Protein AF-0000000068189408 (afdb_homodimer)

Organism: Phaeodactylum tricornutum (strain CCAP 1055/1) (NCBI:txid556484)

Radius of gyration: 22.55 Å; Cα contacts (8 Å, |Δi|>4): 1083; chains: 2; bounding box: 53×60×59 Å

Structure (mmCIF, N/CA/C/O backbone):
data_AF-0000000068189408-model_v1
#
loop_
_entity.id
_entity.type
_entity.pdbx_description
1 polymer 'DUF218 domain-containing protein'
#
loop_
_atom_site.group_PDB
_atom_site.id
_atom_site.type_symbol
_atom_site.label_atom_id
_atom_site.label_alt_id
_atom_site.label_comp_id
_atom_site.label_asym_id
_atom_site.label_entity_id
_atom_site.label_seq_id
_atom_site.pdbx_PDB_ins_code
_atom_site.Cartn_x
_atom_site.Cartn_y
_atom_site.Cartn_z
_atom_site.occupancy
_atom_site.B_iso_or_equiv
_atom_site.auth_seq_id
_atom_site.auth_comp_id
_atom_site.auth_asym_id
_atom_site.auth_atom_id
_atom_site.pdbx_PDB_model_num
ATOM 1 N N . MET A 1 1 ? -8.984 11.195 -26.203 1 20.3 1 MET A N 1
ATOM 2 C CA . MET A 1 1 ? -7.816 11.961 -25.766 1 20.3 1 MET A CA 1
ATOM 3 C C . MET A 1 1 ? -6.812 11.062 -25.047 1 20.3 1 MET A C 1
ATOM 5 O O . MET A 1 1 ? -7.168 10.367 -24.094 1 20.3 1 MET A O 1
ATOM 9 N N . SER A 1 2 ? -5.734 10.672 -25.703 1 23.91 2 SER A N 1
ATOM 10 C CA . SER A 1 2 ? -4.641 9.734 -25.469 1 23.91 2 SER A CA 1
ATOM 11 C C . SER A 1 2 ? -3.918 10.055 -24.172 1 23.91 2 SER A C 1
ATOM 13 O O . SER A 1 2 ? -3.381 11.156 -24 1 23.91 2 SER A O 1
ATOM 15 N N . LEU A 1 3 ? -4.398 9.727 -23.156 1 27.95 3 LEU A N 1
ATOM 16 C CA . LEU A 1 3 ? -3.734 10.008 -21.891 1 27.95 3 LEU A CA 1
ATOM 17 C C . LEU A 1 3 ? -2.244 9.688 -21.969 1 27.95 3 LEU A C 1
ATOM 19 O O . LEU A 1 3 ? -1.854 8.516 -21.984 1 27.95 3 LEU A O 1
ATOM 23 N N . ILE A 1 4 ? -1.562 10.406 -22.781 1 28.72 4 ILE A N 1
ATOM 24 C CA . ILE A 1 4 ? -0.11 10.453 -22.906 1 28.72 4 ILE A CA 1
ATOM 25 C C . ILE A 1 4 ? 0.521 10.625 -21.531 1 28.72 4 ILE A C 1
ATOM 27 O O . ILE A 1 4 ? 0.382 11.672 -20.891 1 28.72 4 ILE A O 1
ATOM 31 N N . ILE A 1 5 ? 0.486 9.656 -20.75 1 35.31 5 ILE A N 1
ATOM 32 C CA . ILE A 1 5 ? 1.108 9.516 -19.438 1 35.31 5 ILE A CA 1
ATOM 33 C C . ILE A 1 5 ? 2.607 9.789 -19.531 1 35.31 5 ILE A C 1
ATOM 35 O O . ILE A 1 5 ? 3.371 8.93 -19.969 1 35.31 5 ILE A O 1
ATOM 39 N N . TRP A 1 6 ? 2.945 10.969 -19.969 1 32.66 6 TRP A N 1
ATOM 40 C CA . TRP A 1 6 ? 4.336 11.328 -20.203 1 32.66 6 TRP A CA 1
ATOM 41 C C . TRP A 1 6 ? 5.117 11.398 -18.906 1 32.66 6 TRP A C 1
ATOM 43 O O . TRP A 1 6 ? 4.867 12.266 -18.062 1 32.66 6 TRP A O 1
ATOM 53 N N . PHE A 1 7 ? 5.301 10.438 -18.188 1 41.72 7 PHE A N 1
ATOM 54 C CA . PHE A 1 7 ? 6.344 10.477 -17.172 1 41.72 7 PHE A CA 1
ATOM 55 C C . PHE A 1 7 ? 7.715 10.68 -17.812 1 41.72 7 PHE A C 1
ATOM 57 O O . PHE A 1 7 ? 8.195 9.82 -18.547 1 41.72 7 PHE A O 1
ATOM 64 N N . SER A 1 8 ? 8.117 11.875 -17.984 1 43.78 8 SER A N 1
ATOM 65 C CA . SER A 1 8 ? 9.445 12.164 -18.516 1 43.78 8 SER A CA 1
ATOM 66 C C . SER A 1 8 ? 10.531 11.82 -17.5 1 43.78 8 SER A C 1
ATOM 68 O O . SER A 1 8 ? 10.281 11.828 -16.281 1 43.78 8 SER A O 1
ATOM 70 N N . GLN A 1 9 ? 11.664 11.07 -17.781 1 48.12 9 GLN A N 1
ATOM 71 C CA . GLN A 1 9 ? 12.922 10.938 -17.047 1 48.12 9 GLN A CA 1
ATOM 72 C C . GLN A 1 9 ? 13.164 12.148 -16.156 1 48.12 9 GLN A C 1
ATOM 74 O O . GLN A 1 9 ? 13.688 12.008 -15.047 1 48.12 9 GLN A O 1
ATOM 79 N N . ASN A 1 10 ? 12.633 13.305 -16.484 1 47.66 10 ASN A N 1
ATOM 80 C CA . ASN A 1 10 ? 12.805 14.555 -15.75 1 47.66 10 ASN A CA 1
ATOM 81 C C . ASN A 1 10 ? 11.93 14.602 -14.5 1 47.66 10 ASN A C 1
ATOM 83 O O . ASN A 1 10 ? 12.312 15.211 -13.5 1 47.66 10 ASN A O 1
ATOM 87 N N . ASP A 1 11 ? 10.891 13.867 -14.5 1 59.62 11 ASP A N 1
ATOM 88 C CA . ASP A 1 11 ? 9.961 13.922 -13.367 1 59.62 11 ASP A CA 1
ATOM 89 C C . ASP A 1 11 ? 10.508 13.148 -12.172 1 59.62 11 ASP A C 1
ATOM 91 O O . ASP A 1 11 ? 10.398 13.602 -11.031 1 59.62 11 ASP A O 1
ATOM 95 N N . GLY A 1 12 ? 11.141 12.07 -12.367 1 62.66 12 GLY A N 1
ATOM 96 C CA . GLY A 1 12 ? 11.828 11.352 -11.297 1 62.66 12 GLY A CA 1
ATOM 97 C C . GLY A 1 12 ? 12.93 12.164 -10.641 1 62.66 12 GLY A C 1
ATOM 98 O O . GLY A 1 12 ? 13.086 12.141 -9.422 1 62.66 12 GLY A O 1
ATOM 99 N N . ASN A 1 13 ? 13.469 12.906 -11.398 1 73.94 13 ASN A N 1
ATOM 100 C CA . ASN A 1 13 ? 14.547 13.75 -10.898 1 73.94 13 ASN A CA 1
ATOM 101 C C . ASN A 1 13 ? 14.016 14.859 -10 1 73.94 13 ASN A C 1
ATOM 103 O O . ASN A 1 13 ? 14.641 15.211 -8.992 1 73.94 13 ASN A O 1
ATOM 107 N N . ARG A 1 14 ? 12.898 15.375 -10.266 1 82.69 14 ARG A N 1
ATOM 108 C CA . ARG A 1 14 ? 12.344 16.453 -9.453 1 82.69 14 ARG A CA 1
ATOM 109 C C . ARG A 1 14 ? 11.961 15.961 -8.07 1 82.69 14 ARG A C 1
ATOM 111 O O . ARG A 1 14 ? 12.219 16.625 -7.066 1 82.69 14 ARG A O 1
ATOM 118 N N . ALA A 1 15 ? 11.336 14.805 -7.957 1 90.5 15 ALA A N 1
ATOM 119 C CA . ALA A 1 15 ? 10.984 14.227 -6.664 1 90.5 15 ALA A CA 1
ATOM 120 C C . ALA A 1 15 ? 12.242 13.945 -5.832 1 90.5 15 ALA A C 1
ATOM 122 O O . ALA A 1 15 ? 12.266 14.219 -4.629 1 90.5 15 ALA A O 1
ATOM 123 N N . ALA A 1 16 ? 13.242 13.57 -6.449 1 93.38 16 ALA A N 1
ATOM 124 C CA . ALA A 1 16 ? 14.469 13.172 -5.77 1 93.38 16 ALA A CA 1
ATOM 125 C C . ALA A 1 16 ? 15.203 14.391 -5.211 1 93.38 16 ALA A C 1
ATOM 127 O O . ALA A 1 16 ? 15.992 14.273 -4.273 1 93.38 16 ALA A O 1
ATOM 128 N N . ASN A 1 17 ? 14.906 15.609 -5.699 1 95 17 ASN A N 1
ATOM 129 C CA . ASN A 1 17 ? 15.617 16.812 -5.281 1 95 17 ASN A CA 1
ATOM 130 C C . ASN A 1 17 ? 14.75 17.703 -4.391 1 95 17 ASN A C 1
ATOM 132 O O . ASN A 1 17 ? 15.133 18.828 -4.059 1 95 17 ASN A O 1
ATOM 136 N N . ALA A 1 18 ? 13.609 17.219 -4.031 1 97.94 18 ALA A N 1
ATOM 137 C CA . ALA A 1 18 ? 12.695 17.984 -3.195 1 97.94 18 ALA A CA 1
ATOM 138 C C . ALA A 1 18 ? 13.32 18.297 -1.841 1 97.94 18 ALA A C 1
ATOM 140 O O . ALA A 1 18 ? 14.125 17.516 -1.328 1 97.94 18 ALA A O 1
ATOM 141 N N . LYS A 1 19 ? 12.961 19.422 -1.258 1 98.5 19 LYS A N 1
ATOM 142 C CA . LYS A 1 19 ? 13.438 19.859 0.046 1 98.5 19 LYS A CA 1
ATOM 143 C C . LYS A 1 19 ? 12.281 20.125 1.001 1 98.5 19 LYS A C 1
ATOM 145 O O . LYS A 1 19 ? 12.477 20.219 2.215 1 98.5 19 LYS A O 1
ATOM 150 N N . HIS A 1 20 ? 11.117 20.281 0.474 1 98.81 20 HIS A N 1
ATOM 151 C CA . HIS A 1 20 ? 9.898 20.641 1.19 1 98.81 20 HIS A CA 1
ATOM 152 C C . HIS A 1 20 ? 8.898 19.484 1.173 1 98.81 20 HIS A C 1
ATOM 154 O O . HIS A 1 20 ? 8.438 19.078 0.105 1 98.81 20 HIS A O 1
ATOM 160 N N . LEU A 1 21 ? 8.625 18.953 2.365 1 98.88 21 LEU A N 1
ATOM 161 C CA . LEU A 1 21 ? 7.621 17.906 2.504 1 98.88 21 LEU A CA 1
ATOM 162 C C . LEU A 1 21 ? 6.238 18.5 2.738 1 98.88 21 LEU A C 1
ATOM 164 O O . LEU A 1 21 ? 6.043 19.281 3.68 1 98.88 21 LEU A O 1
ATOM 168 N N . ILE A 1 22 ? 5.301 18.203 1.882 1 98.94 22 ILE A N 1
ATOM 169 C CA . ILE A 1 22 ? 3.895 18.562 2.055 1 98.94 22 ILE A CA 1
ATOM 170 C C . ILE A 1 22 ? 3.074 17.297 2.303 1 98.94 22 ILE A C 1
ATOM 172 O O . ILE A 1 22 ? 3.141 16.344 1.524 1 98.94 22 ILE A O 1
ATOM 176 N N . ILE A 1 23 ? 2.342 17.297 3.408 1 98.94 23 ILE A N 1
ATOM 177 C CA . ILE A 1 23 ? 1.567 16.125 3.803 1 98.94 23 ILE A CA 1
ATOM 178 C C . ILE A 1 23 ? 0.078 16.453 3.783 1 98.94 23 ILE A C 1
ATOM 180 O O . ILE A 1 23 ? -0.348 17.453 4.371 1 98.94 23 ILE A O 1
ATOM 184 N N . VAL A 1 24 ? -0.665 15.719 3.072 1 98.94 24 VAL A N 1
ATOM 185 C CA . VAL A 1 24 ? -2.111 15.703 3.256 1 98.94 24 VAL A CA 1
ATOM 186 C C . VAL A 1 24 ? -2.518 14.484 4.082 1 98.94 24 VAL A C 1
ATOM 188 O O . VAL A 1 24 ? -2.357 13.352 3.637 1 98.94 24 VAL A O 1
ATOM 191 N N . ALA A 1 25 ? -3.039 14.727 5.262 1 98.69 25 ALA A N 1
ATOM 192 C CA . ALA A 1 25 ? -3.406 13.648 6.168 1 98.69 25 ALA A CA 1
ATOM 193 C C . ALA A 1 25 ? -4.754 13.039 5.785 1 98.69 25 ALA A C 1
ATOM 195 O O . ALA A 1 25 ? -5.738 13.766 5.613 1 98.69 25 ALA A O 1
ATOM 196 N N . GLY A 1 26 ? -4.762 11.766 5.664 1 97 26 GLY A N 1
ATOM 197 C CA . GLY A 1 26 ? -5.961 11.07 5.223 1 97 26 GLY A CA 1
ATOM 198 C C . GLY A 1 26 ? -7.023 10.969 6.301 1 97 26 GLY A C 1
ATOM 199 O O . GLY A 1 26 ? -6.707 10.961 7.492 1 97 26 GLY A O 1
ATOM 200 N N . HIS A 1 27 ? -8.297 10.844 5.828 1 95.75 27 HIS A N 1
ATOM 201 C CA . HIS A 1 27 ? -9.422 10.766 6.754 1 95.75 27 HIS A CA 1
ATOM 202 C C . HIS A 1 27 ? -10.359 9.617 6.383 1 95.75 27 HIS A C 1
ATOM 204 O O . HIS A 1 27 ? -11.227 9.242 7.176 1 95.75 27 HIS A O 1
ATOM 210 N N . SER A 1 28 ? -10.195 9.133 5.227 1 96.12 28 SER A N 1
ATOM 211 C CA . SER A 1 28 ? -11.094 8.078 4.77 1 96.12 28 SER A CA 1
ATOM 212 C C . SER A 1 28 ? -10.516 7.336 3.566 1 96.12 28 SER A C 1
ATOM 214 O O . SER A 1 28 ? -9.508 7.762 2.996 1 96.12 28 SER A O 1
ATOM 216 N N . VAL A 1 29 ? -11.188 6.254 3.26 1 96.56 29 VAL A N 1
ATOM 217 C CA . VAL A 1 29 ? -10.797 5.414 2.131 1 96.56 29 VAL A CA 1
ATOM 218 C C . VAL A 1 29 ? -11.859 5.492 1.039 1 96.56 29 VAL A C 1
ATOM 220 O O . VAL A 1 29 ? -13.062 5.48 1.329 1 96.56 29 VAL A O 1
ATOM 223 N N . ALA A 1 30 ? -11.406 5.668 -0.196 1 94.69 30 ALA A N 1
ATOM 224 C CA . ALA A 1 30 ? -12.328 5.586 -1.325 1 94.69 30 ALA A CA 1
ATOM 225 C C . ALA A 1 30 ? -12.797 4.148 -1.547 1 94.69 30 ALA A C 1
ATOM 227 O O . ALA A 1 30 ? -11.992 3.217 -1.528 1 94.69 30 ALA A O 1
ATOM 228 N N . ILE A 1 31 ? -14.094 3.938 -1.808 1 90.69 31 ILE A N 1
ATOM 229 C CA . ILE A 1 31 ? -14.602 2.568 -1.816 1 90.69 31 ILE A CA 1
ATOM 230 C C . ILE A 1 31 ? -15.375 2.312 -3.105 1 90.69 31 ILE A C 1
ATOM 232 O O . ILE A 1 31 ? -15.984 1.252 -3.27 1 90.69 31 ILE A O 1
ATOM 236 N N . SER A 1 32 ? -15.438 3.223 -3.984 1 85.75 32 SER A N 1
ATOM 237 C CA . SER A 1 32 ? -16.203 3.029 -5.211 1 85.75 32 SER A CA 1
ATOM 238 C C . SER A 1 32 ? -15.289 2.793 -6.406 1 85.75 32 SER A C 1
ATOM 240 O O . SER A 1 32 ? -14.109 3.139 -6.363 1 85.75 32 SER A O 1
ATOM 242 N N . GLY A 1 33 ? -15.898 2.121 -7.359 1 81.69 33 GLY A N 1
ATOM 243 C CA . GLY A 1 33 ? -15.195 1.981 -8.625 1 81.69 33 GLY A CA 1
ATOM 244 C C . GLY A 1 33 ? -15.367 3.184 -9.539 1 81.69 33 GLY A C 1
ATOM 245 O O . GLY A 1 33 ? -14.867 3.189 -10.664 1 81.69 33 GLY A O 1
ATOM 246 N N . HIS A 1 34 ? -16.078 4.09 -9.102 1 86.88 34 HIS A N 1
ATOM 247 C CA . HIS A 1 34 ? -16.281 5.352 -9.805 1 86.88 34 HIS A CA 1
ATOM 248 C C . HIS A 1 34 ? -15.977 6.539 -8.898 1 86.88 34 HIS A C 1
ATOM 250 O O . HIS A 1 34 ? -16.688 6.781 -7.922 1 86.88 34 HIS A O 1
ATOM 256 N N . LEU A 1 35 ? -14.898 7.324 -9.312 1 93.06 35 LEU A N 1
ATOM 257 C CA . LEU A 1 35 ? -14.406 8.336 -8.383 1 93.06 35 LEU A CA 1
ATOM 258 C C . LEU A 1 35 ? -14.469 9.727 -9.016 1 93.06 35 LEU A C 1
ATOM 260 O O . LEU A 1 35 ? -13.969 10.695 -8.438 1 93.06 35 LEU A O 1
ATOM 264 N N . GLU A 1 36 ? -15.141 9.883 -10.141 1 92.75 36 GLU A N 1
ATOM 265 C CA . GLU A 1 36 ? -15.188 11.172 -10.836 1 92.75 36 GLU A CA 1
ATOM 266 C C . GLU A 1 36 ? -16.016 12.188 -10.055 1 92.75 36 GLU A C 1
ATOM 268 O O . GLU A 1 36 ? -15.867 13.391 -10.242 1 92.75 36 GLU A O 1
ATOM 273 N N . ASP A 1 37 ? -16.875 11.797 -9.172 1 94.44 37 ASP A N 1
ATOM 274 C CA . ASP A 1 37 ? -17.703 12.688 -8.375 1 94.44 37 ASP A CA 1
ATOM 275 C C . ASP A 1 37 ? -17.406 12.531 -6.883 1 94.44 37 ASP A C 1
ATOM 277 O O . ASP A 1 37 ? -18.266 12.828 -6.039 1 94.44 37 ASP A O 1
ATOM 281 N N . ALA A 1 38 ? -16.203 12.055 -6.562 1 95 38 ALA A N 1
ATOM 282 C CA . ALA A 1 38 ? -15.805 11.742 -5.191 1 95 38 ALA A CA 1
ATOM 283 C C . ALA A 1 38 ? -15.781 13.008 -4.332 1 95 38 ALA A C 1
ATOM 285 O O . ALA A 1 38 ? -15.727 12.93 -3.104 1 95 38 ALA A O 1
ATOM 286 N N . GLY A 1 39 ? -15.859 14.227 -4.906 1 95.19 39 GLY A N 1
ATOM 287 C CA . GLY A 1 39 ? -15.906 15.469 -4.152 1 95.19 39 GLY A CA 1
ATOM 288 C C . GLY A 1 39 ? -17.297 15.797 -3.629 1 95.19 39 GLY A C 1
ATOM 289 O O . GLY A 1 39 ? -17.453 16.672 -2.773 1 95.19 39 GLY A O 1
ATOM 290 N N . ARG A 1 40 ? -18.312 15.031 -4.098 1 93.81 40 ARG A N 1
ATOM 291 C CA . ARG A 1 40 ? -19.688 15.336 -3.727 1 93.81 40 ARG A CA 1
ATOM 292 C C . ARG A 1 40 ? -20.422 14.086 -3.25 1 93.81 40 ARG A C 1
ATOM 294 O O . ARG A 1 40 ? -21.203 14.148 -2.309 1 93.81 40 ARG A O 1
ATOM 301 N N . ASP A 1 41 ? -20.109 12.984 -3.82 1 94.12 41 ASP A N 1
ATOM 302 C CA . ASP A 1 41 ? -20.844 11.758 -3.549 1 94.12 41 ASP A CA 1
ATOM 303 C C . ASP A 1 41 ? -20.281 11.031 -2.33 1 94.12 41 ASP A C 1
ATOM 305 O O . ASP A 1 41 ? -19.219 10.422 -2.404 1 94.12 41 ASP A O 1
ATOM 309 N N . GLU A 1 42 ? -20.984 10.953 -1.31 1 93.94 42 GLU A N 1
ATOM 310 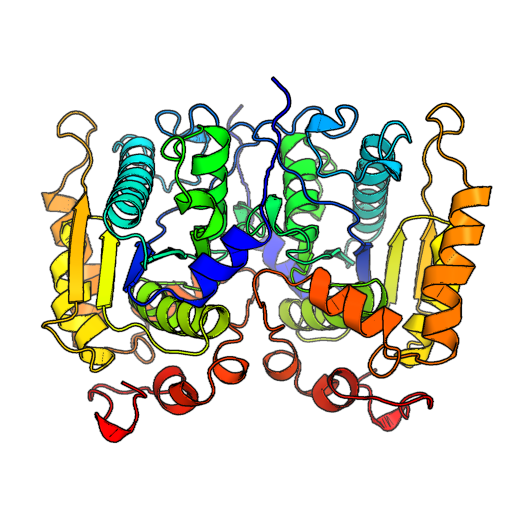C CA . GLU A 1 42 ? -20.547 10.344 -0.062 1 93.94 42 GLU A CA 1
ATOM 311 C C . GLU A 1 42 ? -20.406 8.828 -0.204 1 93.94 42 GLU A C 1
ATOM 313 O O . GLU A 1 42 ? -19.656 8.195 0.543 1 93.94 42 GLU A O 1
ATOM 318 N N . THR A 1 43 ? -21.109 8.266 -1.145 1 93.38 43 THR A N 1
ATOM 319 C CA . THR A 1 43 ? -21.094 6.82 -1.305 1 93.38 43 THR A CA 1
ATOM 320 C C . THR A 1 43 ? -19.766 6.363 -1.904 1 93.38 43 THR A C 1
ATOM 322 O O . THR A 1 43 ? -19.453 5.172 -1.916 1 93.38 43 THR A O 1
ATOM 325 N N . ASP A 1 44 ? -18.953 7.34 -2.289 1 94.38 44 ASP A N 1
ATOM 326 C CA . ASP A 1 44 ? -17.641 7.016 -2.84 1 94.38 44 ASP A CA 1
ATOM 327 C C . ASP A 1 44 ? -16.609 6.809 -1.729 1 94.38 44 ASP A C 1
ATOM 329 O O . ASP A 1 44 ? -15.5 6.344 -1.983 1 94.38 44 ASP A O 1
ATOM 333 N N . TRP A 1 45 ? -17.016 7.145 -0.529 1 96.25 45 TRP A N 1
ATOM 334 C CA . TRP A 1 45 ? -16.094 7.09 0.604 1 96.25 45 TRP A CA 1
ATOM 335 C C . TRP A 1 45 ? -16.641 6.195 1.708 1 96.25 45 TRP A C 1
ATOM 337 O O . TRP A 1 45 ? -17.859 6.086 1.88 1 96.25 45 TRP A O 1
ATOM 347 N N . TYR A 1 46 ? -15.766 5.496 2.445 1 95.5 46 TYR A N 1
ATOM 348 C CA . TYR A 1 46 ? -16.156 4.891 3.713 1 95.5 46 TYR A CA 1
ATOM 349 C C . TYR A 1 46 ? -16.359 5.957 4.781 1 95.5 46 TYR A C 1
ATOM 351 O O . TYR A 1 46 ? -15.414 6.633 5.184 1 95.5 46 TYR A O 1
ATOM 359 N N . LEU A 1 47 ? -17.578 6.086 5.195 1 93.75 47 LEU A N 1
ATOM 360 C CA . LEU A 1 47 ? -17.891 7.082 6.211 1 93.75 47 LEU A CA 1
ATOM 361 C C . LEU A 1 47 ? -18.609 6.445 7.398 1 93.75 47 LEU A C 1
ATOM 363 O O . LEU A 1 47 ? -19.484 5.602 7.219 1 93.75 47 LEU A O 1
ATOM 367 N N . LEU A 1 48 ? -18.109 6.793 8.523 1 88.75 48 LEU A N 1
ATOM 368 C CA . LEU A 1 48 ? -18.859 6.434 9.727 1 88.75 48 LEU A CA 1
ATOM 369 C C . LEU A 1 48 ? -20.172 7.211 9.797 1 88.75 48 LEU A C 1
ATOM 371 O O . LEU A 1 48 ? -20.312 8.258 9.156 1 88.75 48 LEU A O 1
ATOM 375 N N . PRO A 1 49 ? -21.078 6.699 10.602 1 88.31 49 PRO A N 1
ATOM 376 C CA . PRO A 1 49 ? -22.391 7.355 10.672 1 88.31 49 PRO A CA 1
ATOM 377 C C . PRO A 1 49 ? -22.281 8.836 11.039 1 88.31 49 PRO A C 1
ATOM 379 O O . PRO A 1 49 ? -22.953 9.672 10.43 1 88.31 49 PRO A O 1
ATOM 382 N N . TYR A 1 50 ? -21.391 9.227 11.891 1 83.38 50 TYR A N 1
ATOM 383 C CA . TYR A 1 50 ? -21.297 10.609 12.359 1 83.38 50 TYR A CA 1
ATOM 384 C C . TYR A 1 50 ? -20.562 11.477 11.336 1 83.38 50 TYR A C 1
ATOM 386 O O . TYR A 1 50 ? -20.547 12.703 11.453 1 83.38 50 TYR A O 1
ATOM 394 N N . GLN A 1 51 ? -19.969 10.836 10.32 1 87.56 51 GLN A N 1
ATOM 395 C CA . GLN A 1 51 ? -19.266 11.57 9.273 1 87.56 51 GLN A CA 1
ATOM 396 C C . GLN A 1 51 ? -20.172 11.875 8.094 1 87.56 51 GLN A C 1
ATOM 398 O O . GLN A 1 51 ? -19.844 12.703 7.242 1 87.56 51 GLN A O 1
ATOM 403 N N . LYS A 1 52 ? -21.281 11.219 8.039 1 90.44 52 LYS A N 1
ATOM 404 C CA . LYS A 1 52 ? -22.203 11.352 6.91 1 90.44 52 LYS A CA 1
ATOM 405 C C . LYS A 1 52 ? -22.953 12.68 6.961 1 90.44 52 LYS A C 1
ATOM 407 O O . LYS A 1 52 ? -23.281 13.172 8.039 1 90.44 52 LYS A O 1
ATOM 412 N N . ASN A 1 53 ? -23.141 13.219 5.816 1 91.19 53 ASN A N 1
ATOM 413 C CA . ASN A 1 53 ? -23.891 14.461 5.637 1 91.19 53 ASN A CA 1
ATOM 414 C C . ASN A 1 53 ? -23.219 15.625 6.355 1 91.19 53 ASN A C 1
ATOM 416 O O . ASN A 1 53 ? -23.906 16.453 6.965 1 91.19 53 ASN A O 1
ATOM 420 N N . ARG A 1 54 ? -21.953 15.602 6.352 1 90.31 54 ARG A N 1
ATOM 421 C CA . ARG A 1 54 ? -21.172 16.672 6.984 1 90.31 54 ARG A CA 1
ATOM 422 C C . ARG A 1 54 ? -20.203 17.297 6 1 90.31 54 ARG A C 1
ATOM 424 O O . ARG A 1 54 ? -19.281 18 6.402 1 90.31 54 ARG A O 1
ATOM 431 N N . GLY A 1 55 ? -20.359 16.984 4.766 1 91.75 55 GLY A N 1
ATOM 432 C CA . GLY A 1 55 ? -19.531 17.594 3.742 1 91.75 55 GLY A CA 1
ATOM 433 C C . GLY A 1 55 ? -18.141 17 3.66 1 91.75 55 GLY A C 1
ATOM 434 O O . GLY A 1 55 ? -17.219 17.625 3.133 1 91.75 55 GLY A O 1
ATOM 435 N N . LEU A 1 56 ? -17.969 15.773 4.117 1 93.44 56 LEU A N 1
ATOM 436 C CA . LEU A 1 56 ? -16.656 15.148 4.203 1 93.44 56 LEU A CA 1
ATOM 437 C C . LEU A 1 56 ? -16.047 14.984 2.818 1 93.44 56 LEU A C 1
ATOM 439 O O . LEU A 1 56 ? -14.859 15.258 2.621 1 93.44 56 LEU A O 1
ATOM 443 N N . PRO A 1 57 ? -16.844 14.57 1.757 1 95.06 57 PRO A N 1
ATOM 444 C CA . PRO A 1 57 ? -16.234 14.453 0.427 1 95.06 57 PRO A CA 1
ATOM 445 C C . PRO A 1 57 ? -15.625 15.766 -0.061 1 95.06 57 PRO A C 1
ATOM 447 O O . PRO A 1 57 ? -14.484 15.781 -0.543 1 95.06 57 PRO A O 1
ATOM 450 N N . ALA A 1 58 ? -16.328 16.844 0.156 1 95.25 58 ALA A N 1
ATOM 451 C CA . ALA A 1 58 ? -15.836 18.156 -0.262 1 95.25 58 ALA A CA 1
ATOM 452 C C . ALA A 1 58 ? -14.602 18.547 0.542 1 95.25 58 ALA A C 1
ATOM 454 O O . ALA A 1 58 ? -13.68 19.172 0.007 1 95.25 58 ALA A O 1
ATOM 455 N N . ALA A 1 59 ? -14.602 18.234 1.792 1 95.81 59 ALA A N 1
ATOM 456 C CA . ALA A 1 59 ? -13.461 18.547 2.65 1 95.81 59 ALA A CA 1
ATOM 457 C C . ALA A 1 59 ? -12.219 17.797 2.205 1 95.81 59 ALA A C 1
ATOM 459 O O . ALA A 1 59 ? -11.125 18.359 2.131 1 95.81 59 ALA A O 1
ATOM 460 N N . ILE A 1 60 ? -12.438 16.484 1.922 1 97.06 60 ILE A N 1
ATOM 461 C CA . ILE A 1 60 ? -11.312 15.656 1.498 1 97.06 60 ILE A CA 1
ATOM 462 C C . ILE A 1 60 ? -10.734 16.203 0.194 1 97.06 60 ILE A C 1
ATOM 464 O O . ILE A 1 60 ? -9.516 16.391 0.077 1 97.06 60 ILE A O 1
ATOM 468 N N . VAL A 1 61 ? -11.594 16.516 -0.746 1 97.88 61 VAL A N 1
ATOM 469 C CA . VAL A 1 61 ? -11.117 17.047 -2.02 1 97.88 61 VAL A CA 1
ATOM 470 C C . VAL A 1 61 ? -10.484 18.422 -1.802 1 97.88 61 VAL A C 1
ATOM 472 O O . VAL A 1 61 ? -9.508 18.781 -2.459 1 97.88 61 VAL A O 1
ATOM 475 N N . GLY A 1 62 ? -11.047 19.203 -0.85 1 97.94 62 GLY A N 1
ATOM 476 C CA . GLY A 1 62 ? -10.43 20.453 -0.469 1 97.94 62 GLY A CA 1
ATOM 477 C C . GLY A 1 62 ? -9.016 20.281 0.055 1 97.94 62 GLY A C 1
ATOM 478 O O . GLY A 1 62 ? -8.125 21.078 -0.276 1 97.94 62 GLY A O 1
ATOM 479 N N . HIS A 1 63 ? -8.805 19.266 0.88 1 98.69 63 HIS A N 1
ATOM 480 C CA . HIS A 1 63 ? -7.473 18.969 1.384 1 98.69 63 HIS A CA 1
ATOM 481 C C . HIS A 1 63 ? -6.527 18.594 0.249 1 98.69 63 HIS A C 1
ATOM 483 O O . HIS A 1 63 ? -5.395 19.062 0.195 1 98.69 63 HIS A O 1
ATOM 489 N N . ILE A 1 64 ? -7.02 17.703 -0.621 1 98.75 64 ILE A N 1
ATOM 490 C CA . ILE A 1 64 ? -6.23 17.297 -1.776 1 98.75 64 ILE A CA 1
ATOM 491 C C . ILE A 1 64 ? -5.824 18.516 -2.592 1 98.75 64 ILE A C 1
ATOM 493 O O . ILE A 1 64 ? -4.637 18.734 -2.842 1 98.75 64 ILE A O 1
ATOM 497 N N . ASN A 1 65 ? -6.809 19.391 -2.904 1 98.69 65 ASN A N 1
ATOM 498 C CA . ASN A 1 65 ? -6.547 20.578 -3.717 1 98.69 65 ASN A CA 1
ATOM 499 C C . ASN A 1 65 ? -5.559 21.516 -3.033 1 98.69 65 ASN A C 1
ATOM 501 O O . ASN A 1 65 ? -4.703 22.109 -3.691 1 98.69 65 ASN A O 1
ATOM 505 N N . THR A 1 66 ? -5.719 21.672 -1.762 1 98.81 66 THR A N 1
ATOM 506 C CA . THR A 1 66 ? -4.816 22.547 -1.019 1 98.81 66 THR A CA 1
ATOM 507 C C . THR A 1 66 ? -3.385 22.016 -1.074 1 98.81 66 THR A C 1
ATOM 509 O O . THR A 1 66 ? -2.438 22.781 -1.244 1 98.81 66 THR A O 1
ATOM 512 N N . GLY A 1 67 ? -3.205 20.672 -0.896 1 98.88 67 GLY A N 1
ATOM 513 C CA . GLY A 1 67 ? -1.895 20.062 -1.062 1 98.88 67 GLY A CA 1
ATOM 514 C C . GLY A 1 67 ? -1.308 20.281 -2.443 1 98.88 67 GLY A C 1
ATOM 515 O O . GLY A 1 67 ? -0.132 20.625 -2.578 1 98.88 67 GLY A O 1
ATOM 516 N N . LEU A 1 68 ? -2.158 20.109 -3.479 1 98.81 68 LEU A N 1
ATOM 517 C CA . LEU A 1 68 ? -1.728 20.297 -4.859 1 98.81 68 LEU A CA 1
ATOM 518 C C . LEU A 1 68 ? -1.291 21.734 -5.102 1 98.81 68 LEU A C 1
ATOM 520 O O . LEU A 1 68 ? -0.265 21.969 -5.742 1 98.81 68 LEU A O 1
ATOM 524 N N . ASN A 1 69 ? -2.039 22.672 -4.57 1 98.56 69 ASN A N 1
ATOM 525 C CA . ASN A 1 69 ? -1.71 24.078 -4.734 1 98.56 69 ASN A CA 1
ATOM 526 C C . ASN A 1 69 ? -0.41 24.438 -4.023 1 98.56 69 ASN A C 1
ATOM 528 O O . ASN A 1 69 ? 0.414 25.172 -4.562 1 98.56 69 ASN A O 1
ATOM 532 N N . ALA A 1 70 ? -0.261 23.953 -2.812 1 98.69 70 ALA A N 1
ATOM 533 C CA . ALA A 1 70 ? 0.982 24.188 -2.084 1 98.69 70 ALA A CA 1
ATOM 534 C C . ALA A 1 70 ? 2.18 23.625 -2.846 1 98.69 70 ALA A C 1
ATOM 536 O O . ALA A 1 70 ? 3.234 24.266 -2.908 1 98.69 70 ALA A O 1
ATOM 537 N N . ALA A 1 71 ? 2.029 22.453 -3.416 1 98.5 71 ALA A N 1
ATOM 538 C CA . ALA A 1 71 ? 3.1 21.828 -4.191 1 98.5 71 ALA A CA 1
ATOM 539 C C . ALA A 1 71 ? 3.393 22.625 -5.461 1 98.5 71 ALA A C 1
ATOM 541 O O . ALA A 1 71 ? 4.547 22.719 -5.887 1 98.5 71 ALA A O 1
ATOM 542 N N . GLU A 1 72 ? 2.322 23.109 -6.055 1 97.88 72 GLU A N 1
ATOM 543 C CA . GLU A 1 72 ? 2.492 23.906 -7.262 1 97.88 72 GLU A CA 1
ATOM 544 C C . GLU A 1 72 ? 3.293 25.172 -6.977 1 97.88 72 GLU A C 1
ATOM 546 O O . GLU A 1 72 ? 4.094 25.609 -7.809 1 97.88 72 GLU A O 1
ATOM 551 N N . GLU A 1 73 ? 3.117 25.75 -5.84 1 97.69 73 GLU A N 1
ATOM 552 C CA . GLU A 1 73 ? 3.777 27 -5.453 1 97.69 73 GLU A CA 1
ATOM 553 C C . GLU A 1 73 ? 5.246 26.75 -5.113 1 97.69 73 GLU A C 1
ATOM 555 O O . GLU A 1 73 ? 6.051 27.688 -5.125 1 97.69 73 GLU A O 1
ATOM 560 N N . ASP A 1 74 ? 5.625 25.562 -4.793 1 97.56 74 ASP A N 1
ATOM 561 C CA . ASP A 1 74 ? 6.992 25.203 -4.434 1 97.56 74 ASP A CA 1
ATOM 562 C C . ASP A 1 74 ? 7.504 24.047 -5.285 1 97.56 74 ASP A C 1
ATOM 564 O O . ASP A 1 74 ? 7.293 22.875 -4.949 1 97.56 74 ASP A O 1
ATOM 568 N N . GLU A 1 75 ? 8.297 24.281 -6.25 1 95.69 75 GLU A N 1
ATOM 569 C CA . GLU A 1 75 ? 8.75 23.281 -7.215 1 95.69 75 GLU A CA 1
ATOM 570 C C . GLU A 1 75 ? 9.711 22.281 -6.57 1 95.69 75 GLU A C 1
ATOM 572 O O . GLU A 1 75 ? 9.969 21.219 -7.133 1 95.69 75 GLU A O 1
ATOM 577 N N . GLN A 1 76 ? 10.203 22.625 -5.43 1 97.56 76 GLN A N 1
ATOM 578 C CA . GLN A 1 76 ? 11.109 21.734 -4.727 1 97.56 76 GLN A CA 1
ATOM 579 C C . GLN A 1 76 ? 10.391 21 -3.598 1 97.56 76 GLN A C 1
ATOM 581 O O . GLN A 1 76 ? 10.961 20.797 -2.523 1 97.56 76 GLN A O 1
ATOM 586 N N . SER A 1 77 ? 9.18 20.734 -3.852 1 98.5 77 SER A N 1
ATOM 587 C CA . SER A 1 77 ? 8.391 20.031 -2.84 1 98.5 77 SER A CA 1
ATOM 588 C C . SER A 1 77 ? 8.039 18.625 -3.289 1 98.5 77 SER A C 1
ATOM 590 O O . SER A 1 77 ? 8.086 18.312 -4.48 1 98.5 77 SER A O 1
ATOM 592 N N . LEU A 1 78 ? 7.852 17.766 -2.357 1 98.62 78 LEU A N 1
ATOM 593 C CA . LEU A 1 78 ? 7.254 16.438 -2.508 1 98.62 78 LEU A CA 1
ATOM 594 C C . LEU A 1 78 ? 5.938 16.344 -1.748 1 98.62 78 LEU A C 1
ATOM 596 O O . LEU A 1 78 ? 5.895 16.594 -0.541 1 98.62 78 LEU A O 1
ATOM 600 N N . LEU A 1 79 ? 4.891 16.109 -2.488 1 98.88 79 LEU A N 1
ATOM 601 C CA . LEU A 1 79 ? 3.572 15.953 -1.88 1 98.88 79 LEU A CA 1
ATOM 602 C C . LEU A 1 79 ? 3.305 14.492 -1.527 1 98.88 79 LEU A C 1
ATOM 604 O O . LEU A 1 79 ? 3.479 13.609 -2.367 1 98.88 79 LEU A O 1
ATOM 608 N N . ILE A 1 80 ? 2.898 14.242 -0.275 1 98.94 80 ILE A N 1
ATOM 609 C CA . ILE A 1 80 ? 2.609 12.898 0.2 1 98.94 80 ILE A CA 1
ATOM 610 C C . ILE A 1 80 ? 1.186 12.836 0.747 1 98.94 80 ILE A C 1
ATOM 612 O O . ILE A 1 80 ? 0.851 13.539 1.703 1 98.94 80 ILE A O 1
ATOM 616 N N . PHE A 1 81 ? 0.323 12.039 0.116 1 98.94 81 PHE A N 1
ATOM 617 C CA . PHE A 1 81 ? -0.938 11.633 0.728 1 98.94 81 PHE A CA 1
ATOM 618 C C . PHE A 1 81 ? -0.719 10.5 1.723 1 98.94 81 PHE A C 1
ATOM 620 O O . PHE A 1 81 ? -0.215 9.438 1.358 1 98.94 81 PHE A O 1
ATOM 627 N N . SER A 1 82 ? -1.146 10.758 2.98 1 98.94 82 SER A N 1
ATOM 628 C CA . SER A 1 82 ? -0.731 9.828 4.027 1 98.94 82 SER A CA 1
ATOM 629 C C . SER A 1 82 ? -1.936 9.18 4.703 1 98.94 82 SER A C 1
ATOM 631 O O . SER A 1 82 ? -2.902 9.867 5.047 1 98.94 82 SER A O 1
ATOM 633 N N . GLY A 1 83 ? -1.841 7.832 4.875 1 98.81 83 GLY A N 1
ATOM 634 C CA . GLY A 1 83 ? -2.838 7.066 5.605 1 98.81 83 GLY A CA 1
ATOM 635 C C . GLY A 1 83 ? -2.838 5.59 5.246 1 98.81 83 GLY A C 1
ATOM 636 O O . GLY A 1 83 ? -2.682 5.23 4.074 1 98.81 83 GLY A O 1
ATOM 637 N N . GLY A 1 84 ? -3.041 4.777 6.16 1 98.38 84 GLY A N 1
ATOM 638 C CA . GLY A 1 84 ? -2.918 3.338 5.984 1 98.38 84 GLY A CA 1
ATOM 639 C C . GLY A 1 84 ? -4.227 2.67 5.602 1 98.38 84 GLY A C 1
ATOM 640 O O . GLY A 1 84 ? -5.121 3.316 5.051 1 98.38 84 GLY A O 1
ATOM 641 N N . GLU A 1 85 ? -4.172 1.273 5.637 1 97.31 85 GLU A N 1
ATOM 642 C CA . GLU A 1 85 ? -5.352 0.436 5.449 1 97.31 85 GLU A CA 1
ATOM 643 C C . GLU A 1 85 ? -6.211 0.402 6.711 1 97.31 85 GLU A C 1
ATOM 645 O O . GLU A 1 85 ? -6.18 -0.573 7.465 1 97.31 85 GLU A O 1
ATOM 650 N N . THR A 1 86 ? -7.059 1.382 6.91 1 97.06 86 THR A N 1
ATOM 651 C CA . THR A 1 86 ? -7.578 1.671 8.242 1 97.06 86 THR A CA 1
ATOM 652 C C . THR A 1 86 ? -8.93 1.003 8.453 1 97.06 86 THR A C 1
ATOM 654 O O . THR A 1 86 ? -9.461 0.989 9.562 1 97.06 86 THR A O 1
ATOM 657 N N . ARG A 1 87 ? -9.477 0.436 7.371 1 94.56 87 ARG A N 1
ATOM 658 C CA . ARG A 1 87 ? -10.836 -0.097 7.484 1 94.56 87 ARG A CA 1
ATOM 659 C C . ARG A 1 87 ? -10.906 -1.527 6.961 1 94.56 87 ARG A C 1
ATOM 661 O O . ARG A 1 87 ? -10.625 -1.778 5.785 1 94.56 87 ARG A O 1
ATOM 668 N N . ALA A 1 88 ? -11.359 -2.379 7.797 1 92.31 88 ALA A N 1
ATOM 669 C CA . ALA A 1 88 ? -11.422 -3.793 7.441 1 92.31 88 ALA A CA 1
ATOM 670 C C . ALA A 1 88 ? -12.398 -4.023 6.293 1 92.31 88 ALA A C 1
ATOM 672 O O . ALA A 1 88 ? -12.125 -4.809 5.383 1 92.31 88 ALA A O 1
ATOM 673 N N . SER A 1 89 ? -13.469 -3.285 6.324 1 91.12 89 SER A N 1
ATOM 674 C CA . SER A 1 89 ? -14.57 -3.551 5.402 1 91.12 89 SER A CA 1
ATOM 675 C C . SER A 1 89 ? -14.242 -3.062 3.994 1 91.12 89 SER A C 1
ATOM 677 O O . SER A 1 89 ? -14.93 -3.42 3.033 1 91.12 89 SER A O 1
ATOM 679 N N . THR A 1 90 ? -13.234 -2.273 3.842 1 92.44 90 THR A N 1
ATOM 680 C CA . THR A 1 90 ? -12.969 -1.664 2.543 1 92.44 90 THR A CA 1
ATOM 681 C C . THR A 1 90 ? -11.953 -2.49 1.756 1 92.44 90 THR A C 1
ATOM 683 O O . THR A 1 90 ? -11.664 -2.188 0.597 1 92.44 90 THR A O 1
ATOM 686 N N . GLY A 1 91 ? -11.43 -3.607 2.365 1 92.12 91 GLY A N 1
ATOM 687 C CA . GLY A 1 91 ? -10.297 -4.273 1.746 1 92.12 91 GLY A CA 1
ATOM 688 C C . GLY A 1 91 ? -8.992 -3.529 1.934 1 92.12 91 GLY A C 1
ATOM 689 O O . GLY A 1 91 ? -8.922 -2.568 2.701 1 92.12 91 GLY A O 1
ATOM 690 N N . PRO A 1 92 ? -7.988 -4.02 1.25 1 93.25 92 PRO A N 1
ATOM 691 C CA . PRO A 1 92 ? -6.648 -3.48 1.481 1 93.25 92 PRO A CA 1
ATOM 692 C C . PRO A 1 92 ? -6.402 -2.166 0.742 1 93.25 92 PRO A C 1
ATOM 694 O O . PRO A 1 92 ? -5.43 -2.045 -0.003 1 93.25 92 PRO A O 1
ATOM 697 N N . GLU A 1 93 ? -7.25 -1.206 1.054 1 95.12 93 GLU A N 1
ATOM 698 C CA . GLU A 1 93 ? -7.176 0.137 0.487 1 95.12 93 GLU A CA 1
ATOM 699 C C . GLU A 1 93 ? -6.68 1.146 1.521 1 95.12 93 GLU A C 1
ATOM 701 O O . GLU A 1 93 ? -7.137 1.143 2.666 1 95.12 93 GLU A O 1
ATOM 706 N N . THR A 1 94 ? -5.73 1.875 1.085 1 97.69 94 THR A N 1
ATOM 707 C CA . THR A 1 94 ? -5.164 2.848 2.012 1 97.69 94 THR A CA 1
ATOM 708 C C . THR A 1 94 ? -5.801 4.219 1.815 1 97.69 94 THR A C 1
ATOM 710 O O . THR A 1 94 ? -6.27 4.539 0.722 1 97.69 94 THR A O 1
ATOM 713 N N . GLU A 1 95 ? -5.824 4.988 2.879 1 98.25 95 GLU A N 1
ATOM 714 C CA . GLU A 1 95 ? -6.285 6.367 2.768 1 98.25 95 GLU A CA 1
ATOM 715 C C . GLU A 1 95 ? -5.387 7.176 1.835 1 98.25 95 GLU A C 1
ATOM 717 O O . GLU A 1 95 ? -5.879 7.922 0.985 1 98.25 95 GLU A O 1
ATOM 722 N N . GLY A 1 96 ? -4.102 7.039 1.949 1 98.38 96 GLY A N 1
ATOM 723 C CA . GLY A 1 96 ? -3.164 7.766 1.107 1 98.38 96 GLY A CA 1
ATOM 724 C C . GLY A 1 96 ? -3.373 7.512 -0.374 1 98.38 96 GLY A C 1
ATOM 725 O O . GLY A 1 96 ? -3.52 8.453 -1.155 1 98.38 96 GLY A O 1
ATOM 726 N N . ALA A 1 97 ? -3.387 6.246 -0.753 1 96.81 97 ALA A N 1
ATOM 727 C CA . ALA A 1 97 ? -3.568 5.891 -2.158 1 96.81 97 ALA A CA 1
ATOM 728 C C . ALA A 1 97 ? -4.945 6.32 -2.658 1 96.81 97 ALA A C 1
ATOM 730 O O . ALA A 1 97 ? -5.098 6.695 -3.822 1 96.81 97 ALA A O 1
ATOM 731 N N . SER A 1 98 ? -5.949 6.293 -1.799 1 97.12 98 SER A N 1
ATOM 732 C CA . SER A 1 98 ? -7.281 6.754 -2.172 1 97.12 98 SER A CA 1
ATOM 733 C C . SER A 1 98 ? -7.258 8.219 -2.6 1 97.12 98 SER A C 1
ATOM 735 O O . SER A 1 98 ? -7.867 8.586 -3.607 1 97.12 98 SER A O 1
ATOM 737 N N . TYR A 1 99 ? -6.531 9.008 -1.827 1 98.31 99 TYR A N 1
ATOM 738 C CA . TYR A 1 99 ? -6.445 10.43 -2.158 1 98.31 99 TYR A CA 1
ATOM 739 C C . TYR A 1 99 ? -5.789 10.633 -3.518 1 98.31 99 TYR A C 1
ATOM 741 O O . TYR A 1 99 ? -6.234 11.461 -4.312 1 98.31 99 TYR A O 1
ATOM 749 N N . TYR A 1 100 ? -4.766 9.914 -3.811 1 97.56 100 TYR A N 1
ATOM 750 C CA . TYR A 1 100 ? -4.109 9.992 -5.113 1 97.56 100 TYR A CA 1
ATOM 751 C C . TYR A 1 100 ? -5.07 9.602 -6.23 1 97.56 100 TYR A C 1
ATOM 753 O O . TYR A 1 100 ? -5.172 10.305 -7.242 1 97.56 100 TYR A O 1
ATOM 761 N N . ARG A 1 101 ? -5.746 8.516 -6.027 1 95.81 101 ARG A N 1
ATOM 762 C CA . ARG A 1 101 ? -6.66 8.008 -7.047 1 95.81 101 ARG A CA 1
ATOM 763 C C . ARG A 1 101 ? -7.785 9.008 -7.316 1 95.81 101 ARG A C 1
ATOM 765 O O . ARG A 1 101 ? -8.211 9.18 -8.461 1 95.81 101 ARG A O 1
ATOM 772 N N . VAL A 1 102 ? -8.289 9.609 -6.293 1 97.06 102 VAL A N 1
ATOM 773 C CA . VAL A 1 102 ? -9.328 10.609 -6.449 1 97.06 102 VAL A CA 1
ATOM 774 C C . VAL A 1 102 ? -8.789 11.805 -7.238 1 97.06 102 VAL A C 1
ATOM 776 O O . VAL A 1 102 ? -9.453 12.305 -8.148 1 97.06 102 VAL A O 1
ATOM 779 N N . ALA A 1 103 ? -7.57 12.266 -6.891 1 97.69 103 ALA A N 1
ATOM 780 C CA . ALA A 1 103 ? -6.945 13.352 -7.645 1 97.69 103 ALA A CA 1
ATOM 781 C C . ALA A 1 103 ? -6.848 13 -9.125 1 97.69 103 ALA A C 1
ATOM 783 O O . ALA A 1 103 ? -7.129 13.836 -9.984 1 97.69 103 ALA A O 1
ATOM 784 N N . ASP A 1 104 ? -6.488 11.742 -9.438 1 94.81 104 ASP A N 1
ATOM 785 C CA . ASP A 1 104 ? -6.383 11.273 -10.812 1 94.81 104 ASP A CA 1
ATOM 786 C C . ASP A 1 104 ? -7.75 11.234 -11.484 1 94.81 104 ASP A C 1
ATOM 788 O O . ASP A 1 104 ? -7.93 11.781 -12.578 1 94.81 104 ASP A O 1
ATOM 792 N N . ALA A 1 105 ? -8.672 10.594 -10.844 1 93.62 105 ALA A N 1
ATOM 793 C CA . ALA A 1 105 ? -9.992 10.367 -11.422 1 93.62 105 ALA A CA 1
ATOM 794 C C . ALA A 1 105 ? -10.703 11.688 -11.703 1 93.62 105 ALA A C 1
ATOM 796 O O . ALA A 1 105 ? -11.43 11.805 -12.695 1 93.62 105 ALA A O 1
ATOM 797 N N . MET A 1 106 ? -10.484 12.672 -10.844 1 96.06 106 MET A N 1
ATOM 798 C CA . MET A 1 106 ? -11.148 13.961 -10.984 1 96.06 106 MET A CA 1
ATOM 799 C C . MET A 1 106 ? -10.289 14.938 -11.781 1 96.06 106 MET A C 1
ATOM 801 O O . MET A 1 106 ? -10.68 16.078 -12 1 96.06 106 MET A O 1
ATOM 805 N N . ASN A 1 107 ? -9.117 14.5 -12.164 1 94.81 107 ASN A N 1
ATOM 806 C CA . ASN A 1 107 ? -8.18 15.328 -12.906 1 94.81 107 ASN A CA 1
ATOM 807 C C . ASN A 1 107 ? -7.91 16.656 -12.188 1 94.81 107 ASN A C 1
ATOM 809 O O . ASN A 1 107 ? -8.055 17.719 -12.781 1 94.81 107 ASN A O 1
ATOM 813 N N . LEU A 1 108 ? -7.508 16.5 -10.953 1 97.75 108 LEU A N 1
ATOM 814 C CA . LEU A 1 108 ? -7.332 17.672 -10.109 1 97.75 108 LEU A CA 1
ATOM 815 C C . LEU A 1 108 ? -5.941 18.281 -10.289 1 97.75 108 LEU A C 1
ATOM 817 O O . LEU A 1 108 ? -5.664 19.375 -9.797 1 97.75 108 LEU A O 1
ATOM 821 N N . TRP A 1 109 ? -5.09 17.609 -10.984 1 97.31 109 TRP A N 1
ATOM 822 C CA . TRP A 1 109 ? -3.701 18.047 -11.125 1 97.31 109 TRP A CA 1
ATOM 823 C C . TRP A 1 109 ? -3.611 19.375 -11.852 1 97.31 109 TRP A C 1
ATOM 825 O O . TRP A 1 109 ? -4.309 19.594 -12.844 1 97.31 109 TRP A O 1
ATOM 835 N N . PRO A 1 110 ? -2.746 20.281 -11.281 1 95.81 110 PRO A N 1
ATOM 836 C CA . PRO A 1 110 ? -2.539 21.531 -12.031 1 95.81 110 PRO A CA 1
ATOM 837 C C . PRO A 1 110 ? -1.999 21.281 -13.438 1 95.81 110 PRO A C 1
ATOM 839 O O . PRO A 1 110 ? -1.145 20.422 -13.633 1 95.81 110 PRO A O 1
ATOM 842 N N . GLU A 1 111 ? -2.465 22 -14.398 1 92.38 111 GLU A N 1
ATOM 843 C CA . GLU A 1 111 ? -2.07 21.859 -15.797 1 92.38 111 GLU A CA 1
ATOM 844 C C . GLU A 1 111 ? -0.607 22.234 -16 1 92.38 111 GLU A C 1
ATOM 846 O O . GLU A 1 111 ? -0.125 23.203 -15.414 1 92.38 111 GLU A O 1
ATOM 851 N N . ASN A 1 112 ? 0.068 21.516 -16.828 1 90.56 112 ASN A N 1
ATOM 852 C CA . ASN A 1 112 ? 1.447 21.812 -17.203 1 90.56 112 ASN A CA 1
ATOM 853 C C . ASN A 1 112 ? 2.352 21.922 -15.984 1 90.56 112 ASN A C 1
ATOM 855 O O . ASN A 1 112 ? 3.135 22.859 -15.867 1 90.56 112 ASN A O 1
ATOM 859 N N . SER A 1 113 ? 2.01 21.125 -15.039 1 92.12 113 SER A N 1
ATOM 860 C CA . SER A 1 113 ? 2.771 21.125 -13.797 1 92.12 113 SER A CA 1
ATOM 861 C C . SER A 1 113 ? 3.414 19.766 -13.539 1 92.12 113 SER A C 1
ATOM 863 O O . SER A 1 113 ? 2.998 18.75 -14.117 1 92.12 113 SER A O 1
ATOM 865 N N . SER A 1 114 ? 4.438 19.781 -12.734 1 93.94 114 SER A N 1
ATOM 866 C CA . SER A 1 114 ? 5.121 18.547 -12.375 1 93.94 114 SER A CA 1
ATOM 867 C C . SER A 1 114 ? 4.555 17.953 -11.086 1 93.94 114 SER A C 1
ATOM 869 O O . SER A 1 114 ? 5.102 16.984 -10.547 1 93.94 114 SER A O 1
ATOM 871 N N . VAL A 1 115 ? 3.535 18.5 -10.578 1 97.19 115 VAL A N 1
ATOM 872 C CA . VAL A 1 115 ? 3.018 18.141 -9.266 1 97.19 115 VAL A CA 1
ATOM 873 C C . VAL A 1 115 ? 2.676 16.656 -9.227 1 97.19 115 VAL A C 1
ATOM 875 O O . VAL A 1 115 ? 3.004 15.961 -8.266 1 97.19 115 VAL A O 1
ATOM 878 N N . ARG A 1 116 ? 2.072 16.156 -10.258 1 95.94 116 ARG A N 1
ATOM 879 C CA . ARG A 1 116 ? 1.685 14.742 -10.273 1 95.94 116 ARG A CA 1
ATOM 880 C C . ARG A 1 116 ? 2.906 13.836 -10.148 1 95.94 116 ARG A C 1
ATOM 882 O O . ARG A 1 116 ? 2.875 12.844 -9.422 1 95.94 116 ARG A O 1
ATOM 889 N N . ALA A 1 117 ? 3.971 14.227 -10.773 1 93.69 117 ALA A N 1
ATOM 890 C CA . ALA A 1 117 ? 5.184 13.414 -10.82 1 93.69 117 ALA A CA 1
ATOM 891 C C . ALA A 1 117 ? 5.91 13.43 -9.484 1 93.69 117 ALA A C 1
ATOM 893 O O . ALA A 1 117 ? 6.781 12.594 -9.227 1 93.69 117 ALA A O 1
ATOM 894 N N . ARG A 1 118 ? 5.633 14.367 -8.664 1 96.31 118 ARG A N 1
ATOM 895 C CA . ARG A 1 118 ? 6.266 14.445 -7.348 1 96.31 118 ARG A CA 1
ATOM 896 C C . ARG A 1 118 ? 5.234 14.297 -6.234 1 96.31 118 ARG A C 1
ATOM 898 O O . ARG A 1 118 ? 5.32 14.977 -5.207 1 96.31 118 ARG A O 1
ATOM 905 N N . THR A 1 119 ? 4.191 13.57 -6.547 1 97.81 119 THR A N 1
ATOM 906 C CA . THR A 1 119 ? 3.193 13.18 -5.559 1 97.81 119 THR A CA 1
ATOM 907 C C . THR A 1 119 ? 3.219 11.672 -5.332 1 97.81 119 THR A C 1
ATOM 909 O O . THR A 1 119 ? 3.197 10.891 -6.289 1 97.81 119 THR A O 1
ATOM 912 N N . ILE A 1 120 ? 3.35 11.289 -4.059 1 98.12 120 ILE A N 1
ATOM 913 C CA . ILE A 1 120 ? 3.352 9.883 -3.697 1 98.12 120 ILE A CA 1
ATOM 914 C C . ILE A 1 120 ? 2.434 9.656 -2.498 1 98.12 120 ILE A C 1
ATOM 916 O O . ILE A 1 120 ? 1.645 10.531 -2.137 1 98.12 120 ILE A O 1
ATOM 920 N N . SER A 1 121 ? 2.439 8.406 -2.006 1 98.31 121 SER A N 1
ATOM 921 C CA . SER A 1 121 ? 1.608 8.102 -0.845 1 98.31 121 SER A CA 1
ATOM 922 C C . SER A 1 121 ? 2.438 7.492 0.282 1 98.31 121 SER A C 1
ATOM 924 O O . SER A 1 121 ? 3.551 7.016 0.054 1 98.31 121 SER A O 1
ATOM 926 N N . GLU A 1 122 ? 2.102 7.699 1.454 1 98.81 122 GLU A N 1
ATOM 927 C CA . GLU A 1 122 ? 2.457 6.961 2.662 1 98.81 122 GLU A CA 1
ATOM 928 C C . GLU A 1 122 ? 1.293 6.098 3.145 1 98.81 122 GLU A C 1
ATOM 930 O O . GLU A 1 122 ? 0.182 6.598 3.336 1 98.81 122 GLU A O 1
ATOM 935 N N . GLU A 1 123 ? 1.488 4.758 3.379 1 98.06 123 GLU A N 1
ATOM 936 C CA . GLU A 1 123 ? 0.354 3.838 3.369 1 98.06 123 GLU A CA 1
ATOM 937 C C . GLU A 1 123 ? 0.253 3.074 4.688 1 98.06 123 GLU A C 1
ATOM 939 O O . GLU A 1 123 ? -0.404 2.033 4.758 1 98.06 123 GLU A O 1
ATOM 944 N N . PHE A 1 124 ? 0.837 3.598 5.781 1 98.62 124 PHE A N 1
ATOM 945 C CA . PHE A 1 124 ? 0.887 2.785 6.988 1 98.62 124 PHE A CA 1
ATOM 946 C C . PHE A 1 124 ? 0.313 3.549 8.18 1 98.62 124 PHE A C 1
ATOM 948 O O . PHE A 1 124 ? -0.023 2.949 9.203 1 98.62 124 PHE A O 1
ATOM 955 N N . ALA A 1 125 ? 0.203 4.867 8.125 1 98.75 125 ALA A N 1
ATOM 956 C CA . ALA A 1 125 ? -0.187 5.688 9.266 1 98.75 125 ALA A CA 1
ATOM 957 C C . ALA A 1 125 ? -1.567 5.289 9.781 1 98.75 125 ALA A C 1
ATOM 959 O O . ALA A 1 125 ? -2.502 5.117 8.992 1 98.75 125 ALA A O 1
ATOM 960 N N . THR A 1 126 ? -1.66 5.145 11.094 1 98.19 126 THR A N 1
ATOM 961 C CA . THR A 1 126 ? -2.926 4.785 11.719 1 98.19 126 THR A CA 1
ATOM 962 C C . THR A 1 126 ? -3.445 5.93 12.586 1 98.19 126 THR A C 1
ATOM 964 O O . THR A 1 126 ? -4.535 5.84 13.156 1 98.19 126 THR A O 1
ATOM 967 N N . ASP A 1 127 ? -2.725 6.992 12.742 1 97.5 127 ASP A N 1
ATOM 968 C CA . ASP A 1 127 ? -3.143 8.234 13.398 1 97.5 127 ASP A CA 1
ATOM 969 C C . ASP A 1 127 ? -2.332 9.422 12.883 1 97.5 127 ASP A C 1
ATOM 971 O O . ASP A 1 127 ? -1.469 9.266 12.016 1 97.5 127 ASP A O 1
ATOM 975 N N . SER A 1 128 ? -2.643 10.633 13.461 1 98 128 SER A N 1
ATOM 976 C CA . SER A 1 128 ? -2.055 11.859 12.938 1 98 128 SER A CA 1
ATOM 977 C C . SER A 1 128 ? -0.569 11.945 13.273 1 98 128 SER A C 1
ATOM 979 O O . SER A 1 128 ? 0.213 12.508 12.5 1 98 128 SER A O 1
ATOM 981 N N . PHE A 1 129 ? -0.123 11.422 14.375 1 98.44 129 PHE A N 1
ATOM 982 C CA . PHE A 1 129 ? 1.294 11.414 14.719 1 98.44 129 PHE A CA 1
ATOM 983 C C . PHE A 1 129 ? 2.092 10.609 13.695 1 98.44 129 PHE A C 1
ATOM 985 O O . PHE A 1 129 ? 3.141 11.055 13.227 1 98.44 129 PHE A O 1
ATOM 992 N N . GLU A 1 130 ? 1.541 9.477 13.328 1 98.44 130 GLU A N 1
ATOM 993 C CA . GLU A 1 130 ? 2.178 8.609 12.344 1 98.44 130 GLU A CA 1
ATOM 994 C C . GLU A 1 130 ? 2.127 9.219 10.945 1 98.44 130 GLU A C 1
ATOM 996 O O . GLU A 1 130 ? 3.047 9.039 10.148 1 98.44 130 GLU A O 1
ATOM 1001 N N . ASN A 1 131 ? 1.023 9.945 10.633 1 98.81 131 ASN A N 1
ATOM 1002 C CA . ASN A 1 131 ? 1.021 10.672 9.367 1 98.81 131 ASN A CA 1
ATOM 1003 C C . ASN A 1 131 ? 2.277 11.516 9.203 1 98.81 131 ASN A C 1
ATOM 1005 O O . ASN A 1 131 ? 2.91 11.5 8.148 1 98.81 131 ASN A O 1
ATOM 1009 N N . LEU A 1 132 ? 2.568 12.203 10.258 1 98.88 132 LEU A N 1
ATOM 1010 C CA . LEU A 1 132 ? 3.705 13.117 10.227 1 98.88 132 LEU A CA 1
ATOM 1011 C C . LEU A 1 132 ? 5.02 12.344 10.203 1 98.88 132 LEU A C 1
ATOM 1013 O O . LEU A 1 132 ? 5.824 12.5 9.281 1 98.88 132 LEU A O 1
ATOM 1017 N N . MET A 1 133 ? 5.23 11.469 11.133 1 98.69 133 MET A N 1
ATOM 1018 C CA . MET A 1 133 ? 6.496 10.758 11.305 1 98.69 133 MET A CA 1
ATOM 1019 C C . MET A 1 133 ? 6.801 9.883 10.102 1 98.69 133 MET A C 1
ATOM 1021 O O . MET A 1 133 ? 7.906 9.922 9.562 1 98.69 133 MET A O 1
ATOM 1025 N N . PHE A 1 134 ? 5.832 9.086 9.656 1 98.81 134 PHE A N 1
ATOM 1026 C CA . PHE A 1 134 ? 6.059 8.148 8.555 1 98.81 134 PHE A CA 1
ATOM 1027 C C . PHE A 1 134 ? 6.289 8.898 7.246 1 98.81 134 PHE A C 1
ATOM 1029 O O . PHE A 1 134 ? 7.059 8.445 6.395 1 98.81 134 PHE A O 1
ATOM 1036 N N . SER A 1 135 ? 5.629 10.062 7.082 1 98.88 135 SER A N 1
ATOM 1037 C CA . SER A 1 135 ? 5.828 10.844 5.867 1 98.88 135 SER A CA 1
ATOM 1038 C C . SER A 1 135 ? 7.246 11.406 5.801 1 98.88 135 SER A C 1
ATOM 1040 O O . SER A 1 135 ? 7.816 11.539 4.715 1 98.88 135 SER A O 1
ATOM 1042 N N . ILE A 1 136 ? 7.797 11.727 6.949 1 98.81 136 ILE A N 1
ATOM 1043 C CA . ILE A 1 136 ? 9.18 12.188 6.98 1 98.81 136 ILE A CA 1
ATOM 1044 C C . ILE A 1 136 ? 10.102 11.078 6.473 1 98.81 136 ILE A C 1
ATOM 1046 O O . ILE A 1 136 ? 11.008 11.328 5.676 1 98.81 136 ILE A O 1
ATOM 1050 N N . CYS A 1 137 ? 9.859 9.898 6.906 1 98.69 137 CYS A N 1
ATOM 1051 C CA . CYS A 1 137 ? 10.664 8.781 6.43 1 98.69 137 CYS A CA 1
ATOM 1052 C C . CYS A 1 137 ? 10.414 8.523 4.945 1 98.69 137 CYS A C 1
ATOM 1054 O O . CYS A 1 137 ? 11.359 8.266 4.191 1 98.69 137 CYS A O 1
ATOM 1056 N N . ARG A 1 138 ? 9.156 8.531 4.527 1 98.44 138 ARG A N 1
ATOM 1057 C CA . ARG A 1 138 ? 8.828 8.344 3.117 1 98.44 138 ARG A CA 1
ATOM 1058 C C . ARG A 1 138 ? 9.562 9.367 2.248 1 98.44 138 ARG A C 1
ATOM 1060 O O . ARG A 1 138 ? 10.031 9.031 1.156 1 98.44 138 ARG A O 1
ATOM 1067 N N . PHE A 1 139 ? 9.641 10.633 2.727 1 98.75 139 PHE A N 1
ATOM 1068 C CA . PHE A 1 139 ? 10.398 11.68 2.057 1 98.75 139 PHE A CA 1
ATOM 1069 C C . PHE A 1 139 ? 11.867 11.281 1.91 1 98.75 139 PHE A C 1
ATOM 1071 O O . PHE A 1 139 ? 12.445 11.422 0.832 1 98.75 139 PHE A O 1
ATOM 1078 N N . GLN A 1 140 ? 12.453 10.758 2.988 1 98.44 140 GLN A N 1
ATOM 1079 C CA . GLN A 1 140 ? 13.836 10.305 2.992 1 98.44 140 GLN A CA 1
ATOM 1080 C C . GLN A 1 140 ? 14.055 9.172 1.986 1 98.44 140 GLN A C 1
ATOM 1082 O O . GLN A 1 140 ? 15.07 9.133 1.299 1 98.44 140 GLN A O 1
ATOM 1087 N N . GLU A 1 141 ? 13.109 8.289 1.88 1 97.75 141 GLU A N 1
ATOM 1088 C CA . GLU A 1 141 ? 13.211 7.172 0.942 1 97.75 141 GLU A CA 1
ATOM 1089 C C . GLU A 1 141 ? 13.352 7.672 -0.493 1 97.75 141 GLU A C 1
ATOM 1091 O O . GLU A 1 141 ? 14.086 7.078 -1.289 1 97.75 141 GLU A O 1
ATOM 1096 N N . ILE A 1 142 ? 12.633 8.766 -0.798 1 97.56 142 ILE A N 1
ATOM 1097 C CA . ILE A 1 142 ? 12.57 9.273 -2.164 1 97.56 142 ILE A CA 1
ATOM 1098 C C . ILE A 1 142 ? 13.789 10.148 -2.443 1 97.56 142 ILE A C 1
ATOM 1100 O O . ILE A 1 142 ? 14.406 10.047 -3.508 1 97.56 142 ILE A O 1
ATOM 1104 N N . THR A 1 143 ? 14.227 10.961 -1.43 1 97.5 143 THR A N 1
ATOM 1105 C CA . THR A 1 143 ? 15.164 12.047 -1.715 1 97.5 143 THR A CA 1
ATOM 1106 C C . THR A 1 143 ? 16.562 11.695 -1.217 1 97.5 143 THR A C 1
ATOM 1108 O O . THR A 1 143 ? 17.547 12.32 -1.624 1 97.5 143 THR A O 1
ATOM 1111 N N . GLY A 1 144 ? 16.641 10.758 -0.28 1 96.88 144 GLY A N 1
ATOM 1112 C CA . GLY A 1 144 ? 17.906 10.453 0.338 1 96.88 144 GLY A CA 1
ATOM 1113 C C . GLY A 1 144 ? 18.266 11.391 1.47 1 96.88 144 GLY A C 1
ATOM 1114 O O . GLY A 1 144 ? 19.312 11.234 2.119 1 96.88 144 GLY A O 1
ATOM 1115 N N . SER A 1 145 ? 17.375 12.359 1.709 1 97.06 145 SER A N 1
ATOM 1116 C CA . SER A 1 145 ? 17.578 13.336 2.779 1 97.06 145 SER A CA 1
ATOM 1117 C C . SER A 1 145 ? 16.281 13.609 3.531 1 97.06 145 SER A C 1
ATOM 1119 O O . SER A 1 145 ? 15.195 13.289 3.047 1 97.06 145 SER A O 1
ATOM 1121 N N . TYR A 1 146 ? 16.438 14.141 4.727 1 97.88 146 TYR A N 1
ATOM 1122 C CA . TYR A 1 146 ? 15.25 14.578 5.449 1 97.88 146 TYR A CA 1
ATOM 1123 C C . TYR A 1 146 ? 14.812 15.961 4.996 1 97.88 146 TYR A C 1
ATOM 1125 O O . TYR A 1 146 ? 15.633 16.75 4.5 1 97.88 146 TYR A O 1
ATOM 1133 N N . PRO A 1 147 ? 13.539 16.312 5.09 1 98.5 147 PRO A N 1
ATOM 1134 C CA . PRO A 1 147 ? 13.07 17.594 4.582 1 98.5 147 PRO A CA 1
ATOM 1135 C C . PRO A 1 147 ? 13.609 18.781 5.379 1 98.5 147 PRO A C 1
ATOM 1137 O O . PRO A 1 147 ? 13.914 18.641 6.566 1 98.5 147 PRO A O 1
ATOM 1140 N N . GLU A 1 148 ? 13.68 19.906 4.703 1 98.25 148 GLU A N 1
ATOM 1141 C CA . GLU A 1 148 ? 14.039 21.156 5.355 1 98.25 148 GLU A CA 1
ATOM 1142 C C . GLU A 1 148 ? 12.82 21.844 5.957 1 98.25 148 GLU A C 1
ATOM 1144 O O . GLU A 1 148 ? 12.938 22.609 6.914 1 98.25 148 GLU A O 1
ATOM 1149 N N . LYS A 1 149 ? 11.711 21.594 5.352 1 98.25 149 LYS A N 1
ATOM 1150 C CA . LYS A 1 149 ? 10.43 22.156 5.77 1 98.25 149 LYS A CA 1
ATOM 1151 C C . LYS A 1 149 ? 9.312 21.125 5.641 1 98.25 149 LYS A C 1
ATOM 1153 O O . LYS A 1 149 ? 9.352 20.266 4.754 1 98.25 149 LYS A O 1
ATOM 1158 N N . VAL A 1 150 ? 8.375 21.266 6.57 1 98.81 150 VAL A N 1
ATOM 1159 C CA . VAL A 1 150 ? 7.195 20.406 6.531 1 98.81 150 VAL A CA 1
ATOM 1160 C C . VAL A 1 150 ? 5.93 21.266 6.547 1 98.81 150 VAL A C 1
ATOM 1162 O O . VAL A 1 150 ? 5.816 22.203 7.332 1 98.81 150 VAL A O 1
ATOM 1165 N N . THR A 1 151 ? 5.047 21.016 5.633 1 98.94 151 THR A N 1
ATOM 1166 C CA . THR A 1 151 ? 3.705 21.578 5.633 1 98.94 151 THR A CA 1
ATOM 1167 C C . THR A 1 151 ? 2.652 20.484 5.711 1 98.94 151 THR A C 1
ATOM 1169 O O . THR A 1 151 ? 2.697 19.516 4.949 1 98.94 151 THR A O 1
ATOM 1172 N N . VAL A 1 152 ? 1.768 20.656 6.656 1 98.94 152 VAL A N 1
ATOM 1173 C CA . VAL A 1 152 ? 0.687 19.688 6.809 1 98.94 152 VAL A CA 1
ATOM 1174 C C . VAL A 1 152 ? -0.644 20.328 6.43 1 98.94 152 VAL A C 1
ATOM 1176 O O . VAL A 1 152 ? -0.904 21.484 6.785 1 98.94 152 VAL A O 1
ATOM 1179 N N . VAL A 1 153 ? -1.431 19.609 5.676 1 98.88 153 VAL A N 1
ATOM 1180 C CA . VAL A 1 153 ? -2.781 20.016 5.297 1 98.88 153 VAL A CA 1
ATOM 1181 C C . VAL A 1 153 ? -3.801 19.078 5.945 1 98.88 153 VAL A C 1
ATOM 1183 O O . VAL A 1 153 ? -3.725 17.859 5.789 1 98.88 153 VAL A O 1
ATOM 1186 N N . SER A 1 154 ? -4.707 19.578 6.645 1 98.44 154 SER A N 1
ATOM 1187 C CA . SER A 1 154 ? -5.805 18.828 7.262 1 98.44 154 SER A CA 1
ATOM 1188 C C . SER A 1 154 ? -6.871 19.781 7.805 1 98.44 154 SER A C 1
ATOM 1190 O O . SER A 1 154 ? -6.969 20.922 7.375 1 98.44 154 SER A O 1
ATOM 1192 N N . PHE A 1 155 ? -7.797 19.266 8.672 1 97 155 PHE A N 1
ATOM 1193 C CA . PHE A 1 155 ? -8.82 20.094 9.289 1 97 155 PHE A CA 1
ATOM 1194 C C . PHE A 1 155 ? -8.203 21.141 10.219 1 97 155 PHE A C 1
ATOM 1196 O O . PHE A 1 155 ? -7.234 20.844 10.922 1 97 155 PHE A O 1
ATOM 1203 N N . THR A 1 156 ? -8.82 22.25 10.305 1 96.44 156 THR A N 1
ATOM 1204 C CA . THR A 1 156 ? -8.289 23.359 11.086 1 96.44 156 THR A CA 1
ATOM 1205 C C . THR A 1 156 ? -8.195 22.984 12.562 1 96.44 156 THR A C 1
ATOM 1207 O O . THR A 1 156 ? -7.25 23.375 13.25 1 96.44 156 THR A O 1
ATOM 1210 N N . PHE A 1 157 ? -9.141 22.219 13.055 1 95.62 157 PHE A N 1
ATOM 1211 C CA . PHE A 1 157 ? -9.219 21.922 14.484 1 95.62 157 PHE A CA 1
ATOM 1212 C C . PHE A 1 157 ? -8.094 21 14.906 1 95.62 157 PHE A C 1
ATOM 1214 O O . PHE A 1 157 ? -7.902 20.75 16.094 1 95.62 157 PHE A O 1
ATOM 1221 N N . LYS A 1 158 ? -7.316 20.484 13.984 1 97.25 158 LYS A N 1
ATOM 1222 C CA . LYS A 1 158 ? -6.203 19.609 14.305 1 97.25 158 LYS A CA 1
ATOM 1223 C C . LYS A 1 158 ? -4.891 20.375 14.375 1 97.25 158 LYS A C 1
ATOM 1225 O O . LYS A 1 158 ? -3.855 19.828 14.758 1 97.25 158 LYS A O 1
ATOM 1230 N N . LYS A 1 159 ? -4.859 21.609 14.086 1 97.44 159 LYS A N 1
ATOM 1231 C CA . LYS A 1 159 ? -3.658 22.422 13.938 1 97.44 159 LYS A CA 1
ATOM 1232 C C . LYS A 1 159 ? -2.826 22.422 15.219 1 97.44 159 LYS A C 1
ATOM 1234 O O . LYS A 1 159 ? -1.625 22.141 15.18 1 97.44 159 LYS A O 1
ATOM 1239 N N . ARG A 1 160 ? -3.422 22.656 16.297 1 96.19 160 ARG A N 1
ATOM 1240 C CA . ARG A 1 160 ? -2.688 22.734 17.562 1 96.19 160 ARG A CA 1
ATOM 1241 C C . ARG A 1 160 ? -1.983 21.406 17.859 1 96.19 160 ARG A C 1
ATOM 1243 O O . ARG A 1 160 ? -0.821 21.406 18.266 1 96.19 160 ARG A O 1
ATOM 1250 N N . ARG A 1 161 ? -2.688 20.344 17.688 1 97.69 161 ARG A N 1
ATOM 1251 C CA . ARG A 1 161 ? -2.125 19.031 17.969 1 97.69 161 ARG A CA 1
ATOM 1252 C C . ARG A 1 161 ? -0.909 18.734 17.094 1 97.69 161 ARG A C 1
ATOM 1254 O O . ARG A 1 161 ? 0.121 18.281 17.594 1 97.69 161 ARG A O 1
ATOM 1261 N N . PHE A 1 162 ? -0.989 19.062 15.805 1 98.44 162 PHE A N 1
ATOM 1262 C CA . PHE A 1 162 ? 0.124 18.844 14.891 1 98.44 162 PHE A CA 1
ATOM 1263 C C . PHE A 1 162 ? 1.309 19.734 15.242 1 98.44 162 PHE A C 1
ATOM 1265 O O . PHE A 1 162 ? 2.447 19.266 15.305 1 98.44 162 PHE A O 1
ATOM 1272 N N . GLU A 1 163 ? 1.062 20.969 15.531 1 97.5 163 GLU A N 1
ATOM 1273 C CA . GLU A 1 163 ? 2.125 21.953 15.719 1 97.5 163 GLU A CA 1
ATOM 1274 C C . GLU A 1 163 ? 2.74 21.859 17.109 1 97.5 163 GLU A C 1
ATOM 1276 O O . GLU A 1 163 ? 3.965 21.859 17.25 1 97.5 163 GLU A O 1
ATOM 1281 N N . GLU A 1 164 ? 1.891 21.672 18.078 1 96.94 164 GLU A N 1
ATOM 1282 C CA . GLU A 1 164 ? 2.369 21.812 19.438 1 96.94 164 GLU A CA 1
ATOM 1283 C C . GLU A 1 164 ? 2.643 20.453 20.078 1 96.94 164 GLU A C 1
ATOM 1285 O O . GLU A 1 164 ? 3.41 20.344 21.031 1 96.94 164 GLU A O 1
ATOM 1290 N N . LEU A 1 165 ? 2.006 19.422 19.594 1 97.81 165 LEU A N 1
ATOM 1291 C CA . LEU A 1 165 ? 2.209 18.109 20.203 1 97.81 165 LEU A CA 1
ATOM 1292 C C . LEU A 1 165 ? 3.043 17.203 19.297 1 97.81 165 LEU A C 1
ATOM 1294 O O . LEU A 1 165 ? 4.145 16.797 19.656 1 97.81 165 LEU A O 1
ATOM 1298 N N . HIS A 1 166 ? 2.625 16.938 18.078 1 98.5 166 HIS A N 1
ATOM 1299 C CA . HIS A 1 166 ? 3.293 15.984 17.203 1 98.5 166 HIS A CA 1
ATOM 1300 C C . HIS A 1 166 ? 4.656 16.5 16.75 1 98.5 166 HIS A C 1
ATOM 1302 O O . HIS A 1 166 ? 5.664 15.805 16.891 1 98.5 166 HIS A O 1
ATOM 1308 N N . ALA A 1 167 ? 4.684 17.719 16.203 1 98.44 167 ALA A N 1
ATOM 1309 C CA . ALA A 1 167 ? 5.961 18.281 15.758 1 98.44 167 ALA A CA 1
ATOM 1310 C C . ALA A 1 167 ? 6.949 18.375 16.922 1 98.44 167 ALA A C 1
ATOM 1312 O O . ALA A 1 167 ? 8.133 18.078 16.75 1 98.44 167 ALA A O 1
ATOM 1313 N N . GLN A 1 168 ? 6.43 18.75 18.016 1 97 168 GLN A N 1
ATOM 1314 C CA . GLN A 1 168 ? 7.277 18.828 19.203 1 97 168 GLN A CA 1
ATOM 1315 C C . GLN A 1 168 ? 7.801 17.453 19.609 1 97 168 GLN A C 1
ATOM 1317 O O . GLN A 1 168 ? 8.977 17.312 19.953 1 97 168 GLN A O 1
ATOM 1322 N N . ALA A 1 169 ? 6.941 16.484 19.625 1 97.94 169 ALA A N 1
ATOM 1323 C CA . ALA A 1 169 ? 7.336 15.133 19.984 1 97.94 169 ALA A CA 1
ATOM 1324 C C . ALA A 1 169 ? 8.445 14.617 19.078 1 97.94 169 ALA A C 1
ATOM 1326 O O . ALA A 1 169 ? 9.266 13.797 19.484 1 97.94 169 ALA A O 1
ATOM 1327 N N . LEU A 1 170 ? 8.508 15.156 17.859 1 98.19 170 LEU A N 1
ATOM 1328 C CA . LEU A 1 170 ? 9.523 14.75 16.891 1 98.19 170 LEU A CA 1
ATOM 1329 C C . LEU A 1 170 ? 10.75 15.656 16.984 1 98.19 170 LEU A C 1
ATOM 1331 O O . LEU A 1 170 ? 11.719 15.469 16.234 1 98.19 170 LEU A O 1
ATOM 1335 N N . GLN A 1 171 ? 10.711 16.609 17.844 1 97.81 171 GLN A N 1
ATOM 1336 C CA . GLN A 1 171 ? 11.758 17.625 17.938 1 97.81 171 GLN A CA 1
ATOM 1337 C C . GLN A 1 171 ? 11.922 18.391 16.625 1 97.81 171 GLN A C 1
ATOM 1339 O O . GLN A 1 171 ? 13.031 18.766 16.266 1 97.81 171 GLN A O 1
ATOM 1344 N N . TRP A 1 172 ? 10.805 18.531 15.945 1 97.75 172 TRP A N 1
ATOM 1345 C CA . TRP A 1 172 ? 10.883 19.266 14.688 1 97.75 172 TRP A CA 1
ATOM 1346 C C . TRP A 1 172 ? 10.953 20.766 14.93 1 97.75 172 TRP A C 1
ATOM 1348 O O . TRP A 1 172 ? 10.219 21.297 15.766 1 97.75 172 TRP A O 1
ATOM 1358 N N . PRO A 1 173 ? 11.805 21.516 14.203 1 95.75 173 PRO A N 1
ATOM 1359 C CA . PRO A 1 173 ? 11.914 22.953 14.438 1 95.75 173 PRO A CA 1
ATOM 1360 C C . PRO A 1 173 ? 10.625 23.703 14.109 1 95.75 173 PRO A C 1
ATOM 1362 O O . PRO A 1 173 ? 10.094 23.578 13 1 95.75 173 PRO A O 1
ATOM 1365 N N . LYS A 1 174 ? 10.227 24.469 15 1 95.25 174 LYS A N 1
ATOM 1366 C CA . LYS A 1 174 ? 8.961 25.188 14.875 1 95.25 174 LYS A CA 1
ATOM 1367 C C . LYS A 1 174 ? 8.961 26.094 13.648 1 95.25 174 LYS A C 1
ATOM 1369 O O . LYS A 1 174 ? 7.945 26.219 12.961 1 95.25 174 LYS A O 1
ATOM 1374 N N . GLN A 1 175 ? 10.055 26.688 13.336 1 96.31 175 GLN A N 1
ATOM 1375 C CA . GLN A 1 175 ? 10.156 27.672 12.258 1 96.31 175 GLN A CA 1
ATOM 1376 C C . GLN A 1 175 ? 10.062 27 10.891 1 96.31 175 GLN A C 1
ATOM 1378 O O . GLN A 1 175 ? 9.836 27.672 9.883 1 96.31 175 GLN A O 1
ATOM 1383 N N . SER A 1 176 ? 10.258 25.672 10.875 1 97.88 176 SER A N 1
ATOM 1384 C CA . SER A 1 176 ? 10.25 24.953 9.617 1 97.88 176 SER A CA 1
ATOM 1385 C C . SER A 1 176 ? 8.992 24.094 9.484 1 97.88 176 SER A C 1
ATOM 1387 O O . SER A 1 176 ? 8.953 23.156 8.688 1 97.88 176 SER A O 1
ATOM 1389 N N . PHE A 1 177 ? 8.008 24.391 10.375 1 98.5 177 PHE A N 1
ATOM 1390 C CA . PHE A 1 177 ? 6.75 23.656 10.359 1 98.5 177 PHE A CA 1
ATOM 1391 C C . PHE A 1 177 ? 5.586 24.594 10.031 1 98.5 177 PHE A C 1
ATOM 1393 O O . PHE A 1 177 ? 5.457 25.656 10.633 1 98.5 177 PHE A O 1
ATOM 1400 N N . SER A 1 178 ? 4.773 24.203 9.055 1 98.62 178 SER A N 1
ATOM 1401 C CA . SER A 1 178 ? 3.578 24.953 8.688 1 98.62 178 SER A CA 1
ATOM 1402 C C . SER A 1 178 ? 2.354 24.047 8.633 1 98.62 178 SER A C 1
ATOM 1404 O O . SER A 1 178 ? 2.479 22.844 8.43 1 98.62 178 SER A O 1
ATOM 1406 N N . TYR A 1 179 ? 1.234 24.656 8.875 1 98.75 179 TYR A N 1
ATOM 1407 C CA . TYR A 1 179 ? -0.04 23.953 8.859 1 98.75 179 TYR A CA 1
ATOM 1408 C C . TYR A 1 179 ? -1.097 24.75 8.102 1 98.75 179 TYR A C 1
ATOM 1410 O O . TYR A 1 179 ? -1.222 25.969 8.289 1 98.75 179 TYR A O 1
ATOM 1418 N N . ILE A 1 180 ? -1.782 24.109 7.195 1 98.75 180 ILE A N 1
ATOM 1419 C CA . ILE A 1 180 ? -2.891 24.703 6.469 1 98.75 180 ILE A CA 1
ATOM 1420 C C . ILE A 1 180 ? -4.191 23.984 6.805 1 98.75 180 ILE A C 1
ATOM 1422 O O . ILE A 1 180 ? -4.367 22.812 6.441 1 98.75 180 ILE A O 1
ATOM 1426 N N . GLY A 1 181 ? -5.035 24.656 7.5 1 97.75 181 GLY A N 1
ATOM 1427 C CA . GLY A 1 181 ? -6.34 24.109 7.844 1 97.75 181 GLY A CA 1
ATOM 1428 C C . GLY A 1 181 ? -7.402 24.406 6.801 1 97.75 181 GLY A C 1
ATOM 1429 O O . GLY A 1 181 ? -7.527 25.547 6.336 1 97.75 181 GLY A O 1
ATOM 1430 N N . VAL A 1 182 ? -8.117 23.359 6.359 1 96.19 182 VAL A N 1
ATOM 1431 C CA . VAL A 1 182 ? -9.219 23.469 5.41 1 96.19 182 VAL A CA 1
ATOM 1432 C C . VAL A 1 182 ? -10.461 22.781 5.977 1 96.19 182 VAL A C 1
ATOM 1434 O O . VAL A 1 182 ? -10.414 21.609 6.328 1 96.19 182 VAL A O 1
ATOM 1437 N N . ASP A 1 183 ? -11.539 23.516 6.055 1 93.5 183 ASP A N 1
ATOM 1438 C CA . ASP A 1 183 ? -12.789 22.984 6.59 1 93.5 183 ASP A CA 1
ATOM 1439 C C . ASP A 1 183 ? -13.898 23.031 5.543 1 93.5 183 ASP A C 1
ATOM 1441 O O . ASP A 1 183 ? -13.812 23.781 4.566 1 93.5 183 ASP A O 1
ATOM 1445 N N . PRO A 1 184 ? -14.875 22.188 5.742 1 89.5 184 PRO A N 1
ATOM 1446 C CA . PRO A 1 184 ? -16.031 22.297 4.852 1 89.5 184 PRO A CA 1
ATOM 1447 C C . PRO A 1 184 ? -16.734 23.656 4.961 1 89.5 184 PRO A C 1
ATOM 1449 O O . PRO A 1 184 ? -16.578 24.359 5.965 1 89.5 184 PRO A O 1
ATOM 1452 N N . GLU A 1 185 ? -17.484 23.922 3.945 1 86.44 185 GLU A N 1
ATOM 1453 C CA . GLU A 1 185 ? -18.281 25.156 3.977 1 86.44 185 GLU A CA 1
ATOM 1454 C C . GLU A 1 185 ? -19.359 25.078 5.055 1 86.44 185 GLU A C 1
ATOM 1456 O O . GLU A 1 185 ? -19.781 23.984 5.438 1 86.44 185 GLU A O 1
ATOM 1461 N N . ALA A 1 186 ? -19.781 26.141 5.52 1 81.31 186 ALA A N 1
ATOM 1462 C CA . ALA A 1 186 ? -20.734 26.266 6.621 1 81.31 186 ALA A CA 1
ATOM 1463 C C . ALA A 1 186 ? -22.062 25.594 6.273 1 81.31 186 ALA A C 1
ATOM 1465 O O . ALA A 1 186 ? -22.781 25.125 7.16 1 81.31 186 ALA A O 1
ATOM 1466 N N . ASN A 1 187 ? -22.344 25.438 5.027 1 83.62 187 ASN A N 1
ATOM 1467 C CA . ASN A 1 187 ? -23.656 24.953 4.629 1 83.62 187 ASN A CA 1
ATOM 1468 C C . ASN A 1 187 ? -23.688 23.438 4.496 1 83.62 187 ASN A C 1
ATOM 1470 O O . ASN A 1 187 ? -24.703 22.859 4.109 1 83.62 187 ASN A O 1
ATOM 1474 N N . THR A 1 188 ? -22.672 22.672 4.875 1 84 188 THR A N 1
ATOM 1475 C CA . THR A 1 188 ? -22.594 21.234 4.641 1 84 188 THR A CA 1
ATOM 1476 C C . THR A 1 188 ? -23.031 20.469 5.879 1 84 188 THR A C 1
ATOM 1478 O O . THR A 1 188 ? -23.141 19.234 5.844 1 84 188 THR A O 1
ATOM 1481 N N . GLY A 1 189 ? -23.312 21.125 6.996 1 83.69 189 GLY A N 1
ATOM 1482 C CA . GLY A 1 189 ? -23.688 20.453 8.227 1 83.69 189 GLY A CA 1
ATOM 1483 C C . GLY A 1 189 ? -22.5 20.188 9.141 1 83.69 189 GLY A C 1
ATOM 1484 O O . GLY A 1 189 ? -22.656 19.656 10.242 1 83.69 189 GLY A O 1
ATOM 1485 N N . PHE A 1 190 ? -21.375 20.484 8.664 1 87.44 190 PHE A N 1
ATOM 1486 C CA . PHE A 1 190 ? -20.188 20.328 9.492 1 87.44 190 PHE A CA 1
ATOM 1487 C C . PHE A 1 190 ? -20.25 21.25 10.703 1 87.44 190 PHE A C 1
ATOM 1489 O O . PHE A 1 190 ? -20.484 22.453 10.57 1 87.44 190 PHE A O 1
ATOM 1496 N N . ASN A 1 191 ? -20.094 20.672 11.867 1 86.94 191 ASN A N 1
ATOM 1497 C CA . ASN A 1 191 ? -20.078 21.422 13.117 1 86.94 191 ASN A CA 1
ATOM 1498 C C . ASN A 1 191 ? -18.672 21.547 13.672 1 86.94 191 ASN A C 1
ATOM 1500 O O . ASN A 1 191 ? -18.188 20.656 14.375 1 86.94 191 ASN A O 1
ATOM 1504 N N . LEU A 1 192 ? -18.141 22.641 13.422 1 87.38 192 LEU A N 1
ATOM 1505 C CA . LEU A 1 192 ? -16.75 22.891 13.828 1 87.38 192 LEU A CA 1
ATOM 1506 C C . LEU A 1 192 ? -16.609 22.812 15.344 1 87.38 192 LEU A C 1
ATOM 1508 O O . LEU A 1 192 ? -15.625 22.266 15.852 1 87.38 192 LEU A O 1
ATOM 1512 N N . GLN A 1 193 ? -17.547 23.328 16.078 1 89.12 193 GLN A N 1
ATOM 1513 C CA . GLN A 1 193 ? -17.469 23.312 17.531 1 89.12 193 GLN A CA 1
ATOM 1514 C C . GLN A 1 193 ? -17.484 21.891 18.078 1 89.12 193 GLN A C 1
ATOM 1516 O O . GLN A 1 193 ? -16.719 21.562 18.984 1 89.12 193 GLN A O 1
ATOM 1521 N N . GLU A 1 194 ? -18.344 21.141 17.516 1 89.12 194 GLU A N 1
ATOM 1522 C CA . GLU A 1 194 ? -18.375 19.75 17.906 1 89.12 194 GLU A CA 1
ATOM 1523 C C . GLU A 1 194 ? -17.078 19.031 17.578 1 89.12 194 GLU A C 1
ATOM 1525 O O . GLU A 1 194 ? -16.594 18.219 18.359 1 89.12 194 GLU A O 1
ATOM 1530 N N . ALA A 1 195 ? -16.578 19.375 16.438 1 89.56 195 ALA A N 1
ATOM 1531 C CA . ALA A 1 195 ? -15.312 18.766 16 1 89.56 195 ALA A CA 1
ATOM 1532 C C . ALA A 1 195 ? -14.164 19.188 16.922 1 89.56 195 ALA A C 1
ATOM 1534 O O . ALA A 1 195 ? -13.312 18.359 17.266 1 89.56 195 ALA A O 1
ATOM 1535 N N . VAL A 1 196 ? -14.172 20.391 17.375 1 92.62 196 VAL A N 1
ATOM 1536 C CA . VAL A 1 196 ? -13.141 20.906 18.266 1 92.62 196 VAL A CA 1
ATOM 1537 C C . VAL A 1 196 ? -13.203 20.188 19.594 1 92.62 196 VAL A C 1
ATOM 1539 O O . VAL A 1 196 ? -12.172 19.781 20.141 1 92.62 196 VAL A O 1
ATOM 1542 N N . VAL A 1 197 ? -14.383 19.984 20.094 1 91.88 197 VAL A N 1
ATOM 1543 C CA . VAL A 1 197 ? -14.57 19.281 21.359 1 91.88 197 VAL A CA 1
ATOM 1544 C C . VAL A 1 197 ? -14.117 17.828 21.234 1 91.88 197 VAL A C 1
ATOM 1546 O O . VAL A 1 197 ? -13.422 17.312 22.109 1 91.88 197 VAL A O 1
ATOM 1549 N N . GLY A 1 198 ? -14.547 17.188 20.172 1 89.88 198 GLY A N 1
ATOM 1550 C CA . GLY A 1 198 ? -14.109 15.828 19.922 1 89.88 198 GLY A CA 1
ATOM 1551 C C . GLY A 1 198 ? -12.602 15.703 19.797 1 89.88 198 GLY A C 1
ATOM 1552 O O . GLY A 1 198 ? -12.008 14.773 20.344 1 89.88 198 GLY A O 1
ATOM 1553 N N . GLU A 1 199 ? -12.031 16.656 19.125 1 92.69 199 GLU A N 1
ATOM 1554 C CA . GLU A 1 199 ? -10.586 16.719 18.969 1 92.69 199 GLU A CA 1
ATOM 1555 C C . GLU A 1 199 ? -9.883 16.844 20.312 1 92.69 199 GLU A C 1
ATOM 1557 O O . GLU A 1 199 ? -8.93 16.125 20.594 1 92.69 199 GLU A O 1
ATOM 1562 N N . LEU A 1 200 ? -10.312 17.688 21.109 1 92 200 LEU A N 1
ATOM 1563 C CA . LEU A 1 200 ? -9.695 17.922 22.406 1 92 200 LEU A CA 1
ATOM 1564 C C . LEU A 1 200 ? -9.781 16.688 23.297 1 92 200 LEU A C 1
ATOM 1566 O O . LEU A 1 200 ? -8.773 16.219 23.828 1 92 200 LEU A O 1
ATOM 1570 N N . GLU A 1 201 ? -10.883 16.031 23.297 1 90.69 201 GLU A N 1
ATOM 1571 C CA . GLU A 1 201 ? -11.156 14.969 24.25 1 90.69 201 GLU A CA 1
ATOM 1572 C C . GLU A 1 201 ? -10.586 13.633 23.781 1 90.69 201 GLU A C 1
ATOM 1574 O O . GLU A 1 201 ? -10.062 12.852 24.578 1 90.69 201 GLU A O 1
ATOM 1579 N N . ASN A 1 202 ? -10.648 13.484 22.516 1 87.94 202 ASN A N 1
ATOM 1580 C CA . ASN A 1 202 ? -10.375 12.133 22.031 1 87.94 202 ASN A CA 1
ATOM 1581 C C . ASN A 1 202 ? -8.984 12.039 21.391 1 87.94 202 ASN A C 1
ATOM 1583 O O . ASN A 1 202 ? -8.5 10.945 21.125 1 87.94 202 ASN A O 1
ATOM 1587 N N . ALA A 1 203 ? -8.359 13.164 21.203 1 91.56 203 ALA A N 1
ATOM 1588 C CA . ALA A 1 203 ? -7.078 13.102 20.5 1 91.56 203 ALA A CA 1
ATOM 1589 C C . ALA A 1 203 ? -6.031 13.969 21.203 1 91.56 203 ALA A C 1
ATOM 1591 O O . ALA A 1 203 ? -5.062 13.445 21.766 1 91.56 203 ALA A O 1
ATOM 1592 N N . ALA A 1 204 ? -6.316 15.219 21.391 1 94.12 204 ALA A N 1
ATOM 1593 C CA . ALA A 1 204 ? -5.297 16.125 21.922 1 94.12 204 ALA A CA 1
ATOM 1594 C C . ALA A 1 204 ? -4.922 15.734 23.359 1 94.12 204 ALA A C 1
ATOM 1596 O O . ALA A 1 204 ? -3.746 15.539 23.656 1 94.12 204 ALA A O 1
ATOM 1597 N N . LYS A 1 205 ? -5.836 15.539 24.188 1 94.88 205 LYS A N 1
ATOM 1598 C CA . LYS A 1 205 ? -5.57 15.242 25.594 1 94.88 205 LYS A CA 1
ATOM 1599 C C . LYS A 1 205 ? -4.801 13.93 25.75 1 94.88 205 LYS A C 1
ATOM 1601 O O . LYS A 1 205 ? -3.783 13.875 26.438 1 94.88 205 LYS A O 1
ATOM 1606 N N . PRO A 1 206 ? -5.227 12.922 25.094 1 95.44 206 PRO A N 1
ATOM 1607 C CA . PRO A 1 206 ? -4.453 11.68 25.188 1 95.44 206 PRO A CA 1
ATOM 1608 C C . PRO A 1 206 ? -3.008 11.852 24.719 1 95.44 206 PRO A C 1
ATOM 1610 O O . PRO A 1 206 ? -2.088 11.32 25.359 1 95.44 206 PRO A O 1
ATOM 1613 N N . PHE A 1 207 ? -2.738 12.641 23.719 1 96.94 207 PHE A N 1
ATOM 1614 C CA . PHE A 1 207 ? -1.388 12.812 23.188 1 96.94 207 PHE A CA 1
ATOM 1615 C C . PHE A 1 207 ? -0.576 13.75 24.078 1 96.94 207 PHE A C 1
ATOM 1617 O O . PHE A 1 207 ? 0.656 13.727 24.047 1 96.94 207 PHE A O 1
ATOM 1624 N N . GLU A 1 208 ? -1.249 14.594 24.797 1 95.75 208 GLU A N 1
ATOM 1625 C CA . GLU A 1 208 ? -0.535 15.422 25.766 1 95.75 208 GLU A CA 1
ATOM 1626 C C . GLU A 1 208 ? 0.143 14.562 26.828 1 95.75 208 GLU A C 1
ATOM 1628 O O . GLU A 1 208 ? 1.255 14.867 27.266 1 95.75 208 GLU A O 1
ATOM 1633 N N . ILE A 1 209 ? -0.508 13.469 27.172 1 94.19 209 ILE A N 1
ATOM 1634 C CA . ILE A 1 209 ? -0.02 12.586 28.234 1 94.19 209 ILE A CA 1
ATOM 1635 C C . ILE A 1 209 ? 0.885 11.516 27.625 1 94.19 209 ILE A C 1
ATOM 1637 O O . ILE A 1 209 ? 1.835 11.062 28.281 1 94.19 209 ILE A O 1
ATOM 1641 N N . ASP A 1 210 ? 0.627 11.164 26.469 1 96.69 210 ASP A N 1
ATOM 1642 C CA . ASP A 1 210 ? 1.331 10.094 25.766 1 96.69 210 ASP A CA 1
ATOM 1643 C C . ASP A 1 210 ? 1.755 10.555 24.359 1 96.69 210 ASP A C 1
ATOM 1645 O O . ASP A 1 210 ? 1.208 10.086 23.359 1 96.69 210 ASP A O 1
ATOM 1649 N N . PRO A 1 211 ? 2.812 11.352 24.328 1 97.56 211 PRO A N 1
ATOM 1650 C CA . PRO A 1 211 ? 3.162 12.023 23.078 1 97.56 211 PRO A CA 1
ATOM 1651 C C . PRO A 1 211 ? 3.439 11.047 21.938 1 97.56 211 PRO A C 1
ATOM 1653 O O . PRO A 1 211 ? 3.295 11.398 20.766 1 97.56 211 PRO A O 1
ATOM 1656 N N . TYR A 1 212 ? 3.783 9.859 22.266 1 98 212 TYR A N 1
ATOM 1657 C CA . TYR A 1 212 ? 4.152 8.906 21.219 1 98 212 TYR A CA 1
ATOM 1658 C C . TYR A 1 212 ? 3.078 7.844 21.047 1 98 212 TYR A C 1
ATOM 1660 O O . TYR A 1 212 ? 3.23 6.922 20.234 1 98 212 TYR A O 1
ATOM 1668 N N . GLY A 1 213 ? 1.976 7.945 21.812 1 95.81 213 GLY A N 1
ATOM 1669 C CA . GLY A 1 213 ? 0.812 7.086 21.672 1 95.81 213 GLY A CA 1
ATOM 1670 C C . GLY A 1 213 ? 1.101 5.633 21.984 1 95.81 213 GLY A C 1
ATOM 1671 O O . GLY A 1 213 ? 0.452 4.734 21.453 1 95.81 213 GLY A O 1
ATOM 1672 N N . CYS A 1 214 ? 1.999 5.324 22.859 1 93.12 214 CYS A N 1
ATOM 1673 C CA . CYS A 1 214 ? 2.438 3.943 23.047 1 93.12 214 CYS A CA 1
ATOM 1674 C C . CYS A 1 214 ? 1.946 3.393 24.391 1 93.12 214 CYS A C 1
ATOM 1676 O O . CYS A 1 214 ? 1.99 2.184 24.609 1 93.12 214 CYS A O 1
ATOM 1678 N N . HIS A 1 215 ? 1.357 4.23 25.234 1 91.06 215 HIS A N 1
ATOM 1679 C CA . HIS A 1 215 ? 1.009 3.738 26.562 1 91.06 215 HIS A CA 1
ATOM 1680 C C . HIS A 1 215 ? -0.483 3.898 26.844 1 91.06 215 HIS A C 1
ATOM 1682 O O . HIS A 1 215 ? -1.06 3.139 27.625 1 91.06 215 HIS A O 1
ATOM 1688 N N . SER A 1 216 ? -1.074 4.957 26.25 1 91.69 216 SER A N 1
ATOM 1689 C CA . SER A 1 216 ? -2.506 5.172 26.438 1 91.69 216 SER A CA 1
ATOM 1690 C C . SER A 1 216 ? -3.324 4.082 25.75 1 91.69 216 SER A C 1
ATOM 1692 O O . SER A 1 216 ? -3.125 3.803 24.562 1 91.69 216 SER A O 1
ATOM 1694 N N . GLN A 1 217 ? -4.164 3.545 26.516 1 92.44 217 GLN A N 1
ATOM 1695 C CA . GLN A 1 217 ? -5.012 2.484 25.984 1 92.44 217 GLN A CA 1
ATOM 1696 C C . GLN A 1 217 ? -5.848 2.988 24.812 1 92.44 217 GLN A C 1
ATOM 1698 O O . GLN A 1 217 ? -6.008 2.287 23.812 1 92.44 217 GLN A O 1
ATOM 1703 N N . VAL A 1 218 ? -6.324 4.156 24.969 1 93.12 218 VAL A N 1
ATOM 1704 C CA . VAL A 1 218 ? -7.195 4.73 23.953 1 93.12 218 VAL A CA 1
ATOM 1705 C C . VAL A 1 218 ? -6.422 4.891 22.641 1 93.12 218 VAL A C 1
ATOM 1707 O O . VAL A 1 218 ? -6.926 4.551 21.578 1 93.12 218 VAL A O 1
ATOM 1710 N N . LEU A 1 219 ? -5.254 5.363 22.688 1 95.44 219 LEU A N 1
ATOM 1711 C CA . LEU A 1 219 ? -4.445 5.574 21.484 1 95.44 219 LEU A CA 1
ATOM 1712 C C . LEU A 1 219 ? -3.996 4.246 20.891 1 95.44 219 LEU A C 1
ATOM 1714 O O . LEU A 1 219 ? -3.998 4.074 19.672 1 95.44 219 LEU A O 1
ATOM 1718 N N . GLN A 1 220 ? -3.684 3.307 21.734 1 95.12 220 GLN A N 1
ATOM 1719 C CA . GLN A 1 220 ? -3.262 1.991 21.25 1 95.12 220 GLN A CA 1
ATOM 1720 C C . GLN A 1 220 ? -4.41 1.256 20.578 1 95.12 220 GLN A C 1
ATOM 1722 O O . GLN A 1 220 ? -4.215 0.595 19.547 1 95.12 220 GLN A O 1
ATOM 1727 N N . GLU A 1 221 ? -5.523 1.333 21.172 1 95.5 221 GLU A N 1
ATOM 1728 C CA . GLU A 1 221 ? -6.691 0.682 20.594 1 95.5 221 GLU A CA 1
ATOM 1729 C C . GLU A 1 221 ? -7.051 1.3 19.234 1 95.5 221 GLU A C 1
ATOM 1731 O O . GLU A 1 221 ? -7.438 0.59 18.312 1 95.5 221 GLU A O 1
ATOM 1736 N N . LYS A 1 222 ? -6.926 2.58 19.156 1 94.5 222 LYS A N 1
ATOM 1737 C CA . LYS A 1 222 ? -7.152 3.258 17.875 1 94.5 222 LYS A CA 1
ATOM 1738 C C . LYS A 1 222 ? -6.207 2.736 16.797 1 94.5 222 LYS A C 1
ATOM 1740 O O . LYS A 1 222 ? -6.637 2.422 15.688 1 94.5 222 LYS A O 1
ATOM 1745 N N . ARG A 1 223 ? -4.941 2.639 17.125 1 96.62 223 ARG A N 1
ATOM 1746 C CA . ARG A 1 223 ? -3.953 2.15 16.156 1 96.62 223 ARG A CA 1
ATOM 1747 C C . ARG A 1 223 ? -4.23 0.699 15.781 1 96.62 223 ARG A C 1
ATOM 1749 O O . ARG A 1 223 ? -4.168 0.337 14.609 1 96.62 223 ARG A O 1
ATOM 1756 N N . ARG A 1 224 ? -4.594 -0.082 16.734 1 95.81 224 ARG A N 1
ATOM 1757 C CA . ARG A 1 224 ? -4.879 -1.49 16.469 1 95.81 224 ARG A CA 1
ATOM 1758 C C . ARG A 1 224 ? -6.094 -1.647 15.57 1 95.81 224 ARG A C 1
ATOM 1760 O O . ARG A 1 224 ? -6.07 -2.432 14.617 1 95.81 224 ARG A O 1
ATOM 1767 N N . SER A 1 225 ? -7.105 -0.905 15.836 1 95.56 225 SER A N 1
ATOM 1768 C CA . SER A 1 225 ? -8.344 -1.013 15.078 1 95.56 225 SER A CA 1
ATOM 1769 C C . SER A 1 225 ? -8.172 -0.495 13.656 1 95.56 225 SER A C 1
ATOM 1771 O O . SER A 1 225 ? -8.914 -0.891 12.75 1 95.56 225 SER A O 1
ATOM 1773 N N . ARG A 1 226 ? -7.168 0.361 13.508 1 96.75 226 ARG A N 1
ATOM 1774 C CA . ARG A 1 226 ? -6.934 0.979 12.211 1 96.75 226 ARG A CA 1
ATOM 1775 C C . ARG A 1 226 ? -5.824 0.253 11.453 1 96.75 226 ARG A C 1
ATOM 1777 O O . ARG A 1 226 ? -5.25 0.802 10.508 1 96.75 226 ARG A O 1
ATOM 1784 N N . ASN A 1 227 ? -5.523 -0.955 11.859 1 97.31 227 ASN A N 1
ATOM 1785 C CA . ASN A 1 227 ? -4.598 -1.828 11.148 1 97.31 227 ASN A CA 1
ATOM 1786 C C . ASN A 1 227 ? -5.145 -3.246 11.023 1 97.31 227 ASN A C 1
ATOM 1788 O O . ASN A 1 227 ? -4.477 -4.211 11.398 1 97.31 227 ASN A O 1
ATOM 1792 N N . PRO A 1 228 ? -6.348 -3.352 10.445 1 95.88 228 PRO A N 1
ATOM 1793 C CA . PRO A 1 228 ? -7.008 -4.66 10.398 1 95.88 228 PRO A CA 1
ATOM 1794 C C . PRO A 1 228 ? -6.27 -5.664 9.516 1 95.88 228 PRO A C 1
ATOM 1796 O O . PRO A 1 228 ? -6.488 -6.871 9.641 1 95.88 228 PRO A O 1
ATOM 1799 N N . PHE A 1 229 ? -5.387 -5.246 8.695 1 96.31 229 PHE A N 1
ATOM 1800 C CA . PHE A 1 229 ? -4.715 -6.156 7.773 1 96.31 229 PHE A CA 1
ATOM 1801 C C . PHE A 1 229 ? -3.299 -6.453 8.242 1 96.31 229 PHE A C 1
ATOM 1803 O O . PHE A 1 229 ? -2.48 -6.973 7.48 1 96.31 229 PHE A O 1
ATOM 1810 N N . LYS A 1 230 ? -2.93 -6.012 9.43 1 96.5 230 LYS A N 1
ATOM 1811 C CA . LYS A 1 230 ? -1.688 -6.359 10.117 1 96.5 230 LYS A CA 1
ATOM 1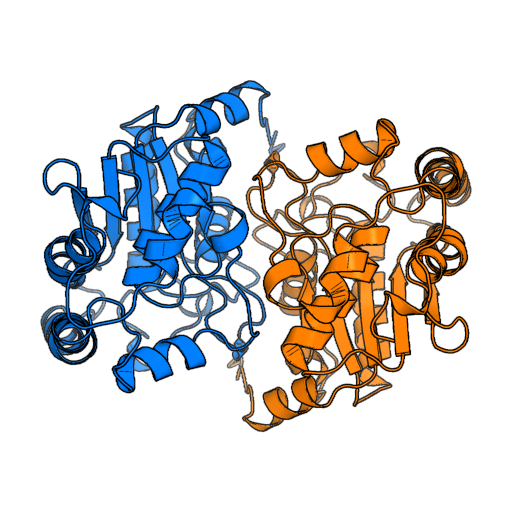812 C C . LYS A 1 230 ? -0.471 -5.926 9.305 1 96.5 230 LYS A C 1
ATOM 1814 O O . LYS A 1 230 ? 0.473 -6.695 9.125 1 96.5 230 LYS A O 1
ATOM 1819 N N . ARG A 1 231 ? -0.547 -4.691 8.859 1 97.81 231 ARG A N 1
ATOM 1820 C CA . ARG A 1 231 ? 0.583 -4.129 8.133 1 97.81 231 ARG A CA 1
ATOM 1821 C C . ARG A 1 231 ? 1.693 -3.699 9.086 1 97.81 231 ARG A C 1
ATOM 1823 O O . ARG A 1 231 ? 1.421 -3.154 10.156 1 97.81 231 ARG A O 1
ATOM 1830 N N . THR A 1 232 ? 2.928 -3.951 8.688 1 97.62 232 THR A N 1
ATOM 1831 C CA . THR A 1 232 ? 4.113 -3.488 9.398 1 97.62 232 THR A CA 1
ATOM 1832 C C . THR A 1 232 ? 4.809 -2.375 8.625 1 97.62 232 THR A C 1
ATOM 1834 O O . THR A 1 232 ? 5.258 -2.584 7.492 1 97.62 232 THR A O 1
ATOM 1837 N N . PRO A 1 233 ? 4.844 -1.162 9.211 1 97.81 233 PRO A N 1
ATOM 1838 C CA . PRO A 1 233 ? 5.621 -0.119 8.539 1 97.81 233 PRO A CA 1
ATOM 1839 C C . PRO A 1 233 ? 7.086 -0.498 8.367 1 97.81 233 PRO A C 1
ATOM 1841 O O . PRO A 1 233 ? 7.703 -1.04 9.281 1 97.81 233 PRO A O 1
ATOM 1844 N N . PRO A 1 234 ? 7.672 -0.231 7.25 1 98.12 234 PRO A N 1
ATOM 1845 C CA . PRO A 1 234 ? 9.039 -0.652 6.949 1 98.12 234 PRO A CA 1
ATOM 1846 C C . PRO A 1 234 ? 10.086 0.336 7.461 1 98.12 234 PRO A C 1
ATOM 1848 O O . PRO A 1 234 ? 11.289 0.123 7.273 1 98.12 234 PRO A O 1
ATOM 1851 N N . TYR A 1 235 ? 9.75 1.312 8.125 1 98.25 235 TYR A N 1
ATOM 1852 C CA . TYR A 1 235 ? 10.555 2.52 8.273 1 98.25 235 TYR A CA 1
ATOM 1853 C C . TYR A 1 235 ? 11.781 2.258 9.141 1 98.25 235 TYR A C 1
ATOM 1855 O O . TYR A 1 235 ? 12.805 2.922 8.992 1 98.25 235 TYR A O 1
ATOM 1863 N N . GLU A 1 236 ? 11.75 1.287 10.047 1 97.12 236 GLU A N 1
ATOM 1864 C CA . GLU A 1 236 ? 12.953 0.9 10.781 1 97.12 236 GLU A CA 1
ATOM 1865 C C . GLU A 1 236 ? 14.039 0.387 9.836 1 97.12 236 GLU A C 1
ATOM 1867 O O . GLU A 1 236 ? 15.227 0.507 10.117 1 97.12 236 GLU A O 1
ATOM 1872 N N . LEU A 1 237 ? 13.602 -0.197 8.75 1 97.12 237 LEU A N 1
ATOM 1873 C CA . LEU A 1 237 ? 14.531 -0.701 7.754 1 97.12 237 LEU A CA 1
ATOM 1874 C C . LEU A 1 237 ? 14.977 0.413 6.809 1 97.12 237 LEU A C 1
ATOM 1876 O O . LEU A 1 237 ? 16.156 0.533 6.488 1 97.12 237 LEU A O 1
ATOM 1880 N N . SER A 1 238 ? 14.031 1.256 6.398 1 97.5 238 SER A N 1
ATOM 1881 C CA . SER A 1 238 ? 14.297 2.191 5.312 1 97.5 238 SER A CA 1
ATOM 1882 C C . SER A 1 238 ? 14.875 3.502 5.84 1 97.5 238 SER A C 1
ATOM 1884 O O . SER A 1 238 ? 15.508 4.25 5.098 1 97.5 238 SER A O 1
ATOM 1886 N N . CYS A 1 239 ? 14.609 3.809 7.078 1 97.75 239 CYS A N 1
ATOM 1887 C CA . CYS A 1 239 ? 15.148 4.996 7.727 1 97.75 239 CYS A CA 1
ATOM 1888 C C . CYS A 1 239 ? 15.883 4.633 9.016 1 97.75 239 CYS A C 1
ATOM 1890 O O . CYS A 1 239 ? 15.453 5.016 10.102 1 97.75 239 CYS A O 1
ATOM 1892 N N . PRO A 1 240 ? 17.016 4.086 8.883 1 96.75 240 PRO A N 1
ATOM 1893 C CA . PRO A 1 240 ? 17.719 3.619 10.078 1 96.75 240 PRO A CA 1
ATOM 1894 C C . PRO A 1 240 ? 18.062 4.754 11.031 1 96.75 240 PRO A C 1
ATOM 1896 O O . PRO A 1 240 ? 18.125 4.547 12.25 1 96.75 240 PRO A O 1
ATOM 1899 N N . ASP A 1 241 ? 18.266 6.008 10.57 1 97.44 241 ASP A N 1
ATOM 1900 C CA . ASP A 1 241 ? 18.578 7.152 11.422 1 97.44 241 ASP A CA 1
ATOM 1901 C C . ASP A 1 241 ? 17.391 7.484 12.336 1 97.44 241 ASP A C 1
ATOM 1903 O O . ASP A 1 241 ? 17.562 8.172 13.344 1 97.44 241 ASP A O 1
ATOM 1907 N N . MET A 1 242 ? 16.25 7.008 11.984 1 97.5 242 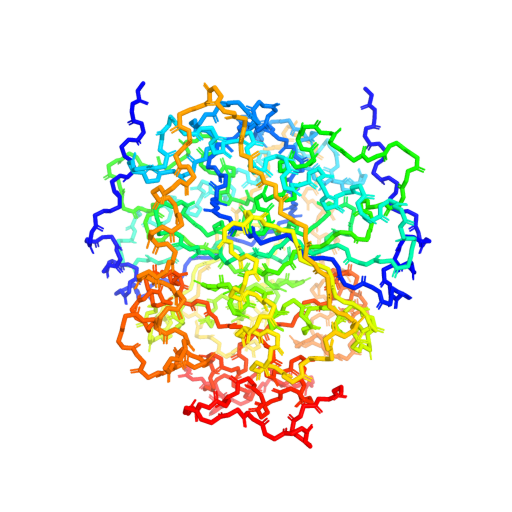MET A N 1
ATOM 1908 C CA . MET A 1 242 ? 15.039 7.289 12.766 1 97.5 242 MET A CA 1
ATOM 1909 C C . MET A 1 242 ? 14.703 6.129 13.695 1 97.5 242 MET A C 1
ATOM 1911 O O . MET A 1 242 ? 13.672 6.137 14.359 1 97.5 242 MET A O 1
ATOM 1915 N N . LYS A 1 243 ? 15.523 5.141 13.742 1 96.56 243 LYS A N 1
ATOM 1916 C CA . LYS A 1 243 ? 15.219 3.91 14.469 1 96.56 243 LYS A CA 1
ATOM 1917 C C . LYS A 1 243 ? 14.859 4.207 15.922 1 96.56 243 LYS A C 1
ATOM 1919 O O . LYS A 1 243 ? 13.852 3.701 16.438 1 96.56 243 LYS A O 1
ATOM 1924 N N . GLU A 1 244 ? 15.625 5.059 16.609 1 96.31 244 GLU A N 1
ATOM 1925 C CA . GLU A 1 244 ? 15.359 5.398 18 1 96.31 244 GLU A CA 1
ATOM 1926 C C . GLU A 1 244 ? 14.047 6.16 18.141 1 96.31 244 GLU A C 1
ATOM 1928 O O . GLU A 1 244 ? 13.297 5.945 19.094 1 96.31 244 GLU A O 1
ATOM 1933 N N . LEU A 1 245 ? 13.805 7.004 17.234 1 97.31 245 LEU A N 1
ATOM 1934 C CA . LEU A 1 245 ? 12.57 7.781 17.25 1 97.31 245 LEU A CA 1
ATOM 1935 C C . LEU A 1 245 ? 11.359 6.883 17.016 1 97.31 245 LEU A C 1
ATOM 1937 O O . LEU A 1 245 ? 10.352 6.996 17.719 1 97.31 245 LEU A O 1
ATOM 1941 N N . LEU A 1 246 ? 11.453 5.984 16.094 1 97.12 246 LEU A N 1
ATOM 1942 C CA . LEU A 1 246 ? 10.359 5.109 15.695 1 97.12 246 LEU A CA 1
ATOM 1943 C C . LEU A 1 246 ? 9.984 4.16 16.828 1 97.12 246 LEU A C 1
ATOM 1945 O O . LEU A 1 246 ? 8.828 3.73 16.938 1 97.12 246 LEU A O 1
ATOM 1949 N N . SER A 1 247 ? 10.953 3.914 17.688 1 95.06 247 SER A N 1
ATOM 1950 C CA . SER A 1 247 ? 10.695 2.977 18.781 1 95.06 247 SER A CA 1
ATOM 1951 C C . SER A 1 247 ? 10.578 3.703 20.109 1 95.06 247 SER A C 1
ATOM 1953 O O . SER A 1 247 ? 10.438 3.068 21.156 1 95.06 247 SER A O 1
ATOM 1955 N N . TYR A 1 248 ? 10.656 5.035 20.094 1 96.75 248 TYR A N 1
ATOM 1956 C CA . TYR A 1 248 ? 10.641 5.809 21.328 1 96.75 248 TYR A CA 1
ATOM 1957 C C . TYR A 1 248 ? 9.258 5.797 21.969 1 96.75 248 TYR A C 1
ATOM 1959 O O . TYR A 1 248 ? 8.25 5.91 21.266 1 96.75 248 TYR A O 1
ATOM 1967 N N . CYS A 1 249 ? 9.289 5.48 23.25 1 93.88 249 CYS A N 1
ATOM 1968 C CA . CYS A 1 249 ? 8.055 5.426 24.016 1 93.88 249 CYS A CA 1
ATOM 1969 C C . CYS A 1 249 ? 8.234 6.051 25.391 1 93.88 249 CYS A C 1
ATOM 1971 O O . CYS A 1 249 ? 9.258 5.84 26.047 1 93.88 249 CYS A O 1
ATOM 1973 N N . GLY A 1 250 ? 7.293 6.875 25.875 1 88.88 250 GLY A N 1
ATOM 1974 C CA . GLY A 1 250 ? 7.336 7.504 27.188 1 88.88 250 GLY A CA 1
ATOM 1975 C C . GLY A 1 250 ? 6.699 8.883 27.203 1 88.88 250 GLY A C 1
ATOM 1976 O O . GLY A 1 250 ? 6.34 9.422 26.156 1 88.88 250 GLY A O 1
ATOM 1977 N N . PRO A 1 251 ? 6.547 9.375 28.375 1 92.56 251 PRO A N 1
ATOM 1978 C CA . PRO A 1 251 ? 5.922 10.695 28.5 1 92.56 251 PRO A CA 1
ATOM 1979 C C . PRO A 1 251 ? 6.895 11.828 28.188 1 92.56 251 PRO A C 1
ATOM 1981 O O . PRO A 1 251 ? 6.465 12.945 27.875 1 92.56 251 PRO A O 1
ATOM 1984 N N . ALA A 1 252 ? 8.18 11.484 28.234 1 95.69 252 ALA A N 1
ATOM 1985 C CA . ALA A 1 252 ? 9.18 12.516 27.953 1 95.69 252 ALA A CA 1
ATOM 1986 C C . ALA A 1 252 ? 9.438 12.633 26.453 1 95.69 252 ALA A C 1
ATOM 1988 O O . ALA A 1 252 ? 9.414 11.633 25.719 1 95.69 252 ALA A O 1
ATOM 1989 N N . ILE A 1 253 ? 9.734 13.805 26.062 1 97.5 253 ILE A N 1
ATOM 1990 C CA . ILE A 1 253 ? 10.07 14.055 24.672 1 97.5 253 ILE A CA 1
ATOM 1991 C C . ILE A 1 253 ? 11.461 13.508 24.375 1 97.5 253 ILE A C 1
ATOM 1993 O O . ILE A 1 253 ? 12.383 13.664 25.172 1 97.5 253 ILE A O 1
ATOM 1997 N N . ILE A 1 254 ? 11.578 12.883 23.297 1 98.06 254 ILE A N 1
ATOM 1998 C CA . ILE A 1 254 ? 12.836 12.273 22.875 1 98.06 254 ILE A CA 1
ATOM 1999 C C . ILE A 1 254 ? 13.938 13.336 22.844 1 98.06 254 ILE A C 1
ATOM 2001 O O . ILE A 1 254 ? 13.695 14.477 22.438 1 98.06 254 ILE A O 1
ATOM 2005 N N . PRO A 1 255 ? 15.172 12.992 23.25 1 97.44 255 PRO A N 1
ATOM 2006 C CA . PRO A 1 255 ? 16.266 13.953 23.156 1 97.44 255 PRO A CA 1
ATOM 2007 C C . PRO A 1 255 ? 16.578 14.375 21.719 1 97.44 255 PRO A C 1
ATOM 2009 O O . PRO A 1 255 ? 16.5 13.555 20.812 1 97.44 255 PRO A O 1
ATOM 2012 N N . LYS A 1 256 ? 16.969 15.617 21.609 1 97.06 256 LYS A N 1
ATOM 2013 C CA . LYS A 1 256 ? 17.281 16.188 20.312 1 97.06 256 LYS A CA 1
ATOM 2014 C C . LYS A 1 256 ? 18.375 15.375 19.609 1 97.06 256 LYS A C 1
ATOM 2016 O O . LYS A 1 256 ? 18.359 15.25 18.375 1 97.06 256 LYS A O 1
ATOM 2021 N N . SER A 1 257 ? 19.281 14.75 20.328 1 96.5 257 SER A N 1
ATOM 2022 C CA . SER A 1 257 ? 20.406 14 19.781 1 96.5 257 SER A CA 1
ATOM 2023 C C . SER A 1 257 ? 19.953 12.688 19.156 1 96.5 257 SER A C 1
ATOM 2025 O O . SER A 1 257 ? 20.719 12.023 18.453 1 96.5 257 SER A O 1
ATOM 2027 N N . LYS A 1 258 ? 18.688 12.32 19.344 1 96.62 258 LYS A N 1
ATOM 2028 C CA . LYS A 1 258 ? 18.203 11.016 18.906 1 96.62 258 LYS A CA 1
ATOM 2029 C C . LYS A 1 258 ? 17.312 11.148 17.672 1 96.62 258 LYS A C 1
ATOM 2031 O O . LYS A 1 258 ? 16.672 10.188 17.25 1 96.62 258 LYS A O 1
ATOM 2036 N N . VAL A 1 259 ? 17.203 12.336 17.156 1 97.31 259 VAL A N 1
ATOM 2037 C CA . VAL A 1 259 ? 16.484 12.555 15.898 1 97.31 259 VAL A CA 1
ATOM 2038 C C . VAL A 1 259 ? 17.453 13.047 14.828 1 97.31 259 VAL A C 1
ATOM 2040 O O . VAL A 1 259 ? 18.453 13.703 15.133 1 97.31 259 VAL A O 1
ATOM 2043 N N . PRO A 1 260 ? 17.25 12.781 13.578 1 96.19 260 PRO A N 1
ATOM 2044 C CA . PRO A 1 260 ? 18.234 13.047 12.531 1 96.19 260 PRO A CA 1
ATOM 2045 C C . PRO A 1 260 ? 18.25 14.516 12.102 1 96.19 260 PRO A C 1
ATOM 2047 O O . PRO A 1 260 ? 19.156 14.938 11.375 1 96.19 260 PRO A O 1
ATOM 2050 N N . TRP A 1 261 ? 17.297 15.273 12.492 1 95.31 261 TRP A N 1
ATOM 2051 C CA . TRP A 1 261 ? 17.25 16.672 12.102 1 95.31 261 TRP A CA 1
ATOM 2052 C C . TRP A 1 261 ? 17.531 17.578 13.297 1 95.31 261 TRP A C 1
ATOM 2054 O O . TRP A 1 261 ? 17.438 17.156 14.445 1 95.31 261 TRP A O 1
ATOM 2064 N N . MET B 1 1 ? -29.203 0.125 -3.592 1 20.27 1 MET B N 1
ATOM 2065 C CA . MET B 1 1 ? -28.891 -1.066 -2.811 1 20.27 1 MET B CA 1
ATOM 2066 C C . MET B 1 1 ? -27.688 -0.825 -1.911 1 20.27 1 MET B C 1
ATOM 2068 O O . MET B 1 1 ? -26.641 -0.376 -2.379 1 20.27 1 MET B O 1
ATOM 2072 N N . SER B 1 2 ? -27.875 -0.713 -0.621 1 23.61 2 SER B N 1
ATOM 2073 C CA . SER B 1 2 ? -27.078 -0.324 0.536 1 23.61 2 SER B CA 1
ATOM 2074 C C . SER B 1 2 ? -25.859 -1.22 0.688 1 23.61 2 SER B C 1
ATOM 2076 O O . SER B 1 2 ? -25.984 -2.436 0.837 1 23.61 2 SER B O 1
ATOM 2078 N N . LEU B 1 3 ? -24.906 -1.005 0.01 1 28.33 3 LEU B N 1
ATOM 2079 C CA . LEU B 1 3 ? -23.703 -1.83 0.129 1 28.33 3 LEU B CA 1
ATOM 2080 C C . LEU B 1 3 ? -23.375 -2.105 1.593 1 28.33 3 LEU B C 1
ATOM 2082 O O . LEU B 1 3 ? -22.875 -1.229 2.295 1 28.33 3 LEU B O 1
ATOM 2086 N N . ILE B 1 4 ? -24.203 -2.838 2.213 1 28.78 4 ILE B N 1
ATOM 2087 C CA . ILE B 1 4 ? -24.016 -3.398 3.549 1 28.78 4 ILE B CA 1
ATOM 2088 C C . ILE B 1 4 ? -22.672 -4.102 3.637 1 28.78 4 ILE B C 1
ATOM 2090 O O . ILE B 1 4 ? -22.453 -5.133 2.996 1 28.78 4 ILE B O 1
ATOM 2094 N N . ILE B 1 5 ? -21.656 -3.418 3.67 1 35.97 5 ILE B N 1
ATOM 2095 C CA . ILE B 1 5 ? -20.281 -3.816 3.934 1 35.97 5 ILE B CA 1
ATOM 2096 C C . ILE B 1 5 ? -20.203 -4.59 5.25 1 35.97 5 ILE B C 1
ATOM 2098 O O . ILE B 1 5 ? -20.234 -3.992 6.328 1 35.97 5 ILE B O 1
ATOM 2102 N N . TRP B 1 6 ? -20.938 -5.707 5.277 1 32.5 6 TRP B N 1
ATOM 2103 C CA . TRP B 1 6 ? -21.047 -6.488 6.504 1 32.5 6 TRP B CA 1
ATOM 2104 C C . TRP B 1 6 ? -19.734 -7.195 6.832 1 32.5 6 TRP B C 1
ATOM 2106 O O . TRP B 1 6 ? -19.344 -8.125 6.129 1 32.5 6 TRP B O 1
ATOM 2116 N N . PHE B 1 7 ? -18.719 -6.566 7.109 1 42.94 7 PHE B N 1
ATOM 2117 C CA . PHE B 1 7 ? -17.641 -7.301 7.75 1 42.94 7 PHE B CA 1
ATOM 2118 C C . PHE B 1 7 ? -18.062 -7.809 9.125 1 42.94 7 PHE B C 1
ATOM 2120 O O . PHE B 1 7 ? -18.297 -7.016 10.039 1 42.94 7 PHE B O 1
ATOM 2127 N N . SER B 1 8 ? -18.609 -8.992 9.148 1 42.19 8 SER B N 1
ATOM 2128 C CA . SER B 1 8 ? -18.938 -9.594 10.438 1 42.19 8 SER B CA 1
ATOM 2129 C C . SER B 1 8 ? -17.672 -9.93 11.227 1 42.19 8 SER B C 1
ATOM 2131 O O . SER B 1 8 ? -16.609 -10.133 10.648 1 42.19 8 SER B O 1
ATOM 2133 N N . GLN B 1 9 ? -17.438 -9.609 12.547 1 48.84 9 GLN B N 1
ATOM 2134 C CA . GLN B 1 9 ? -16.484 -10.148 13.508 1 48.84 9 GLN B CA 1
ATOM 2135 C C . GLN B 1 9 ? -16.016 -11.547 13.102 1 48.84 9 GLN B C 1
ATOM 2137 O O . GLN B 1 9 ? -14.852 -11.891 13.281 1 48.84 9 GLN B O 1
ATOM 2142 N N . ASN B 1 10 ? -16.812 -12.242 12.422 1 47.62 10 ASN B N 1
ATOM 2143 C CA . ASN B 1 10 ? -16.562 -13.625 12.016 1 47.62 10 ASN B CA 1
ATOM 2144 C C . ASN B 1 10 ? -15.617 -13.695 10.82 1 47.62 10 ASN B C 1
ATOM 2146 O O . ASN B 1 10 ? -14.836 -14.648 10.695 1 47.62 10 ASN B O 1
ATOM 2150 N N . ASP B 1 11 ? -15.562 -12.68 10.078 1 59.09 11 ASP B N 1
ATOM 2151 C CA . ASP B 1 11 ? -14.75 -12.711 8.875 1 59.09 11 ASP B CA 1
ATOM 2152 C C . ASP B 1 11 ? -13.266 -12.531 9.203 1 59.09 11 ASP B C 1
ATOM 2154 O O . ASP B 1 11 ? -12.406 -13.203 8.633 1 59.09 11 ASP B O 1
ATOM 2158 N N . GLY B 1 12 ? -12.93 -11.727 10.141 1 62.56 12 GLY B N 1
ATOM 2159 C CA . GLY B 1 12 ? -11.562 -11.625 10.625 1 62.56 12 GLY B CA 1
ATOM 2160 C C . GLY B 1 12 ? -11.031 -12.93 11.203 1 62.56 12 GLY B C 1
ATOM 2161 O O . GLY B 1 12 ? -9.875 -13.289 10.969 1 62.56 12 GLY B O 1
ATOM 2162 N N . ASN B 1 13 ? -11.875 -13.57 11.734 1 73.94 13 ASN B N 1
ATOM 2163 C CA . ASN B 1 13 ? -11.508 -14.852 12.32 1 73.94 13 ASN B CA 1
ATOM 2164 C C . ASN B 1 13 ? -11.195 -15.891 11.25 1 73.94 13 ASN B C 1
ATOM 2166 O O . ASN B 1 13 ? -10.273 -16.703 11.406 1 73.94 13 ASN B O 1
ATOM 2170 N N . ARG B 1 14 ? -11.844 -15.875 10.172 1 82.94 14 ARG B N 1
ATOM 2171 C CA . ARG B 1 14 ? -11.617 -16.859 9.109 1 82.94 14 ARG B CA 1
ATOM 2172 C C . ARG B 1 14 ? -10.258 -16.641 8.461 1 82.94 14 ARG B C 1
ATOM 2174 O O . ARG B 1 14 ? -9.539 -17.609 8.195 1 82.94 14 ARG B O 1
ATOM 2181 N N . ALA B 1 15 ? -9.859 -15.422 8.164 1 90.69 15 ALA B N 1
ATOM 2182 C CA . ALA B 1 15 ? -8.547 -15.125 7.602 1 90.69 15 ALA B CA 1
ATOM 2183 C C . ALA B 1 15 ? -7.43 -15.555 8.547 1 90.69 15 ALA B C 1
ATOM 2185 O O . ALA B 1 15 ? -6.43 -16.141 8.125 1 90.69 15 ALA B O 1
ATOM 2186 N N . ALA B 1 16 ? -7.648 -15.414 9.766 1 93.5 16 ALA B N 1
ATOM 2187 C CA . ALA B 1 16 ? -6.633 -15.695 10.781 1 93.5 16 ALA B CA 1
ATOM 2188 C C . ALA B 1 16 ? -6.41 -17.188 10.93 1 93.5 16 ALA B C 1
ATOM 2190 O O . ALA B 1 16 ? -5.352 -17.625 11.383 1 93.5 16 ALA B O 1
ATOM 2191 N N . ASN B 1 17 ? -7.355 -18.047 10.469 1 95.06 17 ASN B N 1
ATOM 2192 C CA . ASN B 1 17 ? -7.262 -19.484 10.656 1 95.06 17 ASN B CA 1
ATOM 2193 C C . ASN B 1 17 ? -6.953 -20.203 9.344 1 95.06 17 ASN B C 1
ATOM 2195 O O . ASN B 1 17 ? -6.98 -21.438 9.281 1 95.06 17 ASN B O 1
ATOM 2199 N N . ALA B 1 18 ? -6.695 -19.453 8.328 1 97.94 18 ALA B N 1
ATOM 2200 C CA . ALA B 1 18 ? -6.406 -20.031 7.023 1 97.94 18 ALA B CA 1
ATOM 2201 C C . ALA B 1 18 ? -5.16 -20.922 7.078 1 97.94 18 ALA B C 1
ATOM 2203 O O . ALA B 1 18 ? -4.238 -20.656 7.852 1 97.94 18 ALA B O 1
ATOM 2204 N N . LYS B 1 19 ? -5.113 -21.938 6.262 1 98.5 19 LYS B N 1
ATOM 2205 C CA . LYS B 1 19 ? -3.99 -22.859 6.16 1 98.5 19 LYS B CA 1
ATOM 2206 C C . LYS B 1 19 ? -3.459 -22.938 4.734 1 98.5 19 LYS B C 1
ATOM 2208 O O . LYS B 1 19 ? -2.355 -23.438 4.5 1 98.5 19 LYS B O 1
ATOM 2213 N N . HIS B 1 20 ? -4.238 -22.5 3.809 1 98.81 20 HIS B N 1
ATOM 2214 C CA . HIS B 1 20 ? -3.973 -22.578 2.375 1 98.81 20 HIS B CA 1
ATOM 2215 C C . HIS B 1 20 ? -3.783 -21.188 1.779 1 98.81 20 HIS B C 1
ATOM 2217 O O . HIS B 1 20 ? -4.699 -20.359 1.81 1 98.81 20 HIS B O 1
ATOM 2223 N N . LEU B 1 21 ? -2.564 -20.953 1.307 1 98.88 21 LEU B N 1
ATOM 2224 C CA . LEU B 1 21 ? -2.266 -19.688 0.636 1 98.88 21 LEU B CA 1
ATOM 2225 C C . LEU B 1 21 ? -2.559 -19.781 -0.857 1 98.88 21 LEU B C 1
ATOM 2227 O O . LEU B 1 21 ? -2.021 -20.656 -1.546 1 98.88 21 LEU B O 1
ATOM 2231 N N . ILE B 1 22 ? -3.422 -18.938 -1.359 1 98.94 22 ILE B N 1
ATOM 2232 C CA . ILE B 1 22 ? -3.686 -18.797 -2.787 1 98.94 22 ILE B CA 1
ATOM 2233 C C . ILE B 1 22 ? -3.172 -17.438 -3.268 1 98.94 22 ILE B C 1
ATOM 2235 O O . ILE B 1 22 ? -3.514 -16.391 -2.695 1 98.94 22 ILE B O 1
ATOM 2239 N N . ILE B 1 23 ? -2.326 -17.469 -4.285 1 98.94 23 ILE B N 1
ATOM 2240 C CA . ILE B 1 23 ? -1.704 -16.25 -4.793 1 98.94 23 ILE B CA 1
ATOM 2241 C C . ILE B 1 23 ? -2.152 -16 -6.234 1 98.94 23 ILE B C 1
ATOM 2243 O O . ILE B 1 23 ? -2.076 -16.906 -7.074 1 98.94 23 ILE B O 1
ATOM 2247 N N . VAL B 1 24 ? -2.682 -14.875 -6.488 1 98.94 24 VAL B N 1
ATOM 2248 C CA . VAL B 1 24 ? -2.809 -14.398 -7.859 1 98.94 24 VAL B CA 1
ATOM 2249 C C . VAL B 1 24 ? -1.701 -13.391 -8.156 1 98.94 24 VAL B C 1
ATOM 2251 O O . VAL B 1 24 ? -1.657 -12.312 -7.566 1 98.94 24 VAL B O 1
ATOM 2254 N N . ALA B 1 25 ? -0.822 -13.734 -9.07 1 98.69 25 ALA B N 1
ATOM 2255 C CA . ALA B 1 25 ? 0.322 -12.891 -9.398 1 98.69 25 ALA B CA 1
ATOM 2256 C C . ALA B 1 25 ? -0.085 -11.758 -10.336 1 98.69 25 ALA B C 1
ATOM 2258 O O . ALA B 1 25 ? -0.702 -12 -11.375 1 98.69 25 ALA B O 1
ATOM 2259 N N . GLY B 1 26 ? 0.257 -10.586 -9.961 1 96.94 26 GLY B N 1
ATOM 2260 C CA . GLY B 1 26 ? -0.142 -9.406 -10.719 1 96.94 26 GLY B CA 1
ATOM 2261 C C . GLY B 1 26 ? 0.645 -9.234 -12 1 96.94 26 GLY B C 1
ATOM 2262 O O . GLY B 1 26 ? 1.795 -9.664 -12.094 1 96.94 26 GLY B O 1
ATOM 2263 N N . HIS B 1 27 ? -0.003 -8.523 -12.961 1 95.81 27 HIS B N 1
ATOM 2264 C CA . HIS B 1 27 ? 0.627 -8.297 -14.258 1 95.81 27 HIS B CA 1
ATOM 2265 C C . HIS B 1 27 ? 0.506 -6.836 -14.68 1 95.81 27 HIS B C 1
ATOM 2267 O O . HIS B 1 27 ? 1.179 -6.398 -15.617 1 95.81 27 HIS B O 1
ATOM 2273 N N . SER B 1 28 ? -0.327 -6.145 -14.031 1 96.19 28 SER B N 1
ATOM 2274 C CA . SER B 1 28 ? -0.547 -4.754 -14.422 1 96.19 28 SER B CA 1
ATOM 2275 C C . SER B 1 28 ? -1.248 -3.979 -13.312 1 96.19 28 SER B C 1
ATOM 2277 O O . SER B 1 28 ? -1.729 -4.566 -12.344 1 96.19 28 SER B O 1
ATOM 2279 N N . VAL B 1 29 ? -1.262 -2.686 -13.523 1 96.62 29 VAL B N 1
ATOM 2280 C CA . VAL B 1 29 ? -1.9 -1.768 -12.586 1 96.62 29 VAL B CA 1
ATOM 2281 C C . VAL B 1 29 ? -3.145 -1.157 -13.227 1 96.62 29 VAL B C 1
ATOM 2283 O O . VAL B 1 29 ? -3.131 -0.795 -14.406 1 96.62 29 VAL B O 1
ATOM 2286 N N . ALA B 1 30 ? -4.238 -1.15 -12.469 1 94.81 30 ALA B N 1
ATOM 2287 C CA . ALA B 1 30 ? -5.426 -0.433 -12.93 1 94.81 30 ALA B CA 1
ATOM 2288 C C . ALA B 1 30 ? -5.207 1.076 -12.883 1 94.81 30 ALA B C 1
ATOM 2290 O O . ALA B 1 30 ? -4.699 1.608 -11.891 1 94.81 30 ALA B O 1
ATOM 2291 N N . ILE B 1 31 ? -5.621 1.804 -13.922 1 90.94 31 ILE B N 1
ATOM 2292 C CA . ILE B 1 31 ? -5.25 3.213 -14 1 90.94 31 ILE B CA 1
ATOM 2293 C C . ILE B 1 31 ? -6.496 4.066 -14.219 1 90.94 31 ILE B C 1
ATOM 2295 O O . ILE B 1 31 ? -6.398 5.281 -14.398 1 90.94 31 ILE B O 1
ATOM 2299 N N . SER B 1 32 ? -7.621 3.506 -14.266 1 86.44 32 SER B N 1
ATOM 2300 C CA . SER B 1 32 ? -8.836 4.273 -14.531 1 86.44 32 SER B CA 1
ATOM 2301 C C . SER B 1 32 ? -9.641 4.492 -13.258 1 86.44 32 SER B C 1
ATOM 2303 O O . SER B 1 32 ? -9.484 3.752 -12.281 1 86.44 32 SER B O 1
ATOM 2305 N N . GLY B 1 33 ? -10.391 5.594 -13.328 1 82.88 33 GLY B N 1
ATOM 2306 C CA . GLY B 1 33 ? -11.336 5.828 -12.25 1 82.88 33 GLY B CA 1
ATOM 2307 C C . GLY B 1 33 ? -12.633 5.059 -12.422 1 82.88 33 GLY B C 1
ATOM 2308 O O . GLY B 1 33 ? -13.539 5.156 -11.586 1 82.88 33 GLY B O 1
ATOM 2309 N N . HIS B 1 34 ? -12.734 4.41 -13.461 1 87.5 34 HIS B N 1
ATOM 2310 C CA . HIS B 1 34 ? -13.867 3.543 -13.758 1 87.5 34 HIS B CA 1
ATOM 2311 C C . HIS B 1 34 ? -13.406 2.127 -14.086 1 87.5 34 HIS B C 1
ATOM 2313 O O . HIS B 1 34 ? -12.734 1.909 -15.094 1 87.5 34 HIS B O 1
ATOM 2319 N N . LEU B 1 35 ? -13.859 1.136 -13.195 1 93.19 35 LEU B N 1
ATOM 2320 C CA . LEU B 1 35 ? -13.281 -0.2 -13.32 1 93.19 35 LEU B CA 1
ATOM 2321 C C . LEU B 1 35 ? -14.375 -1.24 -13.555 1 93.19 35 LEU B C 1
ATOM 2323 O O . LEU B 1 35 ? -14.102 -2.443 -13.547 1 93.19 35 LEU B O 1
ATOM 2327 N N . GLU B 1 36 ? -15.594 -0.836 -13.859 1 92.88 36 GLU B N 1
ATOM 2328 C CA . GLU B 1 36 ? -16.703 -1.777 -14.031 1 92.88 36 GLU B CA 1
ATOM 2329 C C . GLU B 1 36 ? -16.531 -2.6 -15.305 1 92.88 36 GLU B C 1
ATOM 2331 O O . GLU B 1 36 ? -17.109 -3.682 -15.43 1 92.88 36 GLU B O 1
ATOM 2336 N N . ASP B 1 37 ? -15.773 -2.184 -16.25 1 94.5 37 ASP B N 1
ATOM 2337 C CA . ASP B 1 37 ? -15.547 -2.904 -17.5 1 94.5 37 ASP B CA 1
ATOM 2338 C C . ASP B 1 37 ? -14.07 -3.27 -17.672 1 94.5 37 ASP B C 1
ATOM 2340 O O . ASP B 1 37 ? -13.594 -3.455 -18.781 1 94.5 37 ASP B O 1
ATOM 2344 N N . ALA B 1 38 ? -13.352 -3.357 -16.531 1 95.06 38 ALA B N 1
ATOM 2345 C CA . ALA B 1 38 ? -11.914 -3.596 -16.531 1 95.06 38 ALA B CA 1
ATOM 2346 C C . ALA B 1 38 ? -11.578 -4.961 -17.125 1 95.06 38 ALA B C 1
ATOM 2348 O O . ALA B 1 38 ? -10.422 -5.242 -17.438 1 95.06 38 ALA B O 1
ATOM 2349 N N . GLY B 1 39 ? -12.555 -5.863 -17.344 1 95.31 39 GLY B N 1
ATOM 2350 C CA . GLY B 1 39 ? -12.328 -7.16 -17.953 1 95.31 39 GLY B CA 1
ATOM 2351 C C . GLY B 1 39 ? -12.258 -7.098 -19.469 1 95.31 39 GLY B C 1
ATOM 2352 O O . GLY B 1 39 ? -11.828 -8.055 -20.125 1 95.31 39 GLY B O 1
ATOM 2353 N N . ARG B 1 40 ? -12.617 -5.93 -20.047 1 93.94 40 ARG B N 1
ATOM 2354 C CA . ARG B 1 40 ? -12.672 -5.809 -21.5 1 93.94 40 ARG B CA 1
ATOM 2355 C C . ARG B 1 40 ? -11.945 -4.559 -21.969 1 93.94 40 ARG B C 1
ATOM 2357 O O . ARG B 1 40 ? -11.273 -4.582 -23 1 93.94 40 ARG B O 1
ATOM 2364 N N . ASP B 1 41 ? -12.008 -3.531 -21.219 1 94.25 41 ASP B N 1
ATOM 2365 C CA . ASP B 1 41 ? -11.469 -2.244 -21.641 1 94.25 41 ASP B CA 1
ATOM 2366 C C . ASP B 1 41 ? -9.984 -2.133 -21.312 1 94.25 41 ASP B C 1
ATOM 2368 O O . ASP B 1 41 ? -9.609 -1.953 -20.156 1 94.25 41 ASP B O 1
ATOM 2372 N N . GLU B 1 42 ? -9.172 -2.09 -22.266 1 94.06 42 GLU B N 1
ATOM 2373 C CA . GLU B 1 42 ? -7.723 -2.049 -22.078 1 94.06 42 GLU B CA 1
ATOM 2374 C C . GLU B 1 42 ? -7.273 -0.708 -21.516 1 94.06 42 GLU B C 1
ATOM 2376 O O . GLU B 1 42 ? -6.207 -0.615 -20.891 1 94.06 42 GLU B O 1
ATOM 2381 N N . THR B 1 43 ? -8.078 0.305 -21.703 1 93.56 43 THR B N 1
ATOM 2382 C CA . THR B 1 43 ? -7.695 1.634 -21.234 1 93.56 43 THR B CA 1
ATOM 2383 C C . THR B 1 43 ? -7.797 1.725 -19.719 1 93.56 43 THR B C 1
ATOM 2385 O O . THR B 1 43 ? -7.305 2.682 -19.109 1 93.56 43 THR B O 1
ATOM 2388 N N . ASP B 1 44 ? -8.328 0.674 -19.125 1 94.5 44 ASP B N 1
ATOM 2389 C CA . ASP B 1 44 ? -8.438 0.645 -17.656 1 94.5 44 ASP B CA 1
ATOM 2390 C C . ASP B 1 44 ? -7.141 0.157 -17.031 1 94.5 44 ASP B C 1
ATOM 2392 O O . ASP B 1 44 ? -6.965 0.251 -15.805 1 94.5 44 ASP B O 1
ATOM 2396 N N . TRP B 1 45 ? -6.25 -0.327 -17.859 1 96.31 45 TRP B N 1
ATOM 2397 C CA . TRP B 1 45 ? -5.012 -0.92 -17.375 1 96.31 45 TRP B CA 1
ATOM 2398 C C . TRP B 1 45 ? -3.799 -0.224 -17.969 1 96.31 45 TRP B C 1
ATOM 2400 O O . TRP B 1 45 ? -3.854 0.262 -19.109 1 96.31 45 TRP B O 1
ATOM 2410 N N . TYR B 1 46 ? -2.705 -0.116 -17.219 1 95.56 46 TYR B N 1
ATOM 2411 C CA . TYR B 1 46 ? -1.418 0.219 -17.812 1 95.56 46 TYR B CA 1
ATOM 2412 C C . TYR B 1 46 ? -0.871 -0.951 -18.625 1 95.56 46 TYR B C 1
ATOM 2414 O O . TYR B 1 46 ? -0.556 -2.006 -18.062 1 95.56 46 TYR B O 1
ATOM 2422 N N . LEU B 1 47 ? -0.789 -0.739 -19.891 1 93.75 47 LEU B N 1
ATOM 2423 C CA . LEU B 1 47 ? -0.29 -1.797 -20.766 1 93.75 47 LEU B CA 1
ATOM 2424 C C . LEU B 1 47 ? 0.872 -1.295 -21.625 1 93.75 47 LEU B C 1
ATOM 2426 O O . LEU B 1 47 ? 0.834 -0.173 -22.125 1 93.75 47 LEU B O 1
ATOM 2430 N N . LEU B 1 48 ? 1.875 -2.094 -21.625 1 88.75 48 LEU B N 1
ATOM 2431 C CA . LEU B 1 48 ? 2.936 -1.828 -22.578 1 88.75 48 LEU B CA 1
ATOM 2432 C C . LEU B 1 48 ? 2.447 -2.068 -24.016 1 88.75 48 LEU B C 1
ATOM 2434 O O . LEU B 1 48 ? 1.461 -2.779 -24.219 1 88.75 48 LEU B O 1
ATOM 2438 N N . PRO B 1 49 ? 3.172 -1.498 -24.938 1 88.25 49 PRO B N 1
ATOM 2439 C CA . PRO B 1 49 ? 2.727 -1.634 -26.328 1 88.25 49 PRO B CA 1
ATOM 2440 C C . PRO B 1 49 ? 2.543 -3.09 -26.75 1 88.25 49 PRO B C 1
ATOM 2442 O O . PRO B 1 49 ? 1.548 -3.428 -27.391 1 88.25 49 PRO B O 1
ATOM 2445 N N . TYR B 1 50 ? 3.365 -3.996 -26.328 1 83.31 50 TYR B N 1
ATOM 2446 C CA . TYR B 1 50 ? 3.303 -5.387 -26.766 1 83.31 50 TYR B CA 1
ATOM 2447 C C . TYR B 1 50 ? 2.215 -6.145 -26.016 1 83.31 50 TYR B C 1
ATOM 2449 O O . TYR B 1 50 ? 1.873 -7.273 -26.375 1 83.31 50 TYR B O 1
ATOM 2457 N N . GLN B 1 51 ? 1.646 -5.523 -24.969 1 87.56 51 GLN B N 1
ATOM 2458 C CA . GLN B 1 51 ? 0.582 -6.141 -24.188 1 87.56 51 GLN B CA 1
ATOM 2459 C C . GLN B 1 51 ? -0.793 -5.762 -24.734 1 87.56 51 GLN B C 1
ATOM 2461 O O . GLN B 1 51 ? -1.798 -6.387 -24.391 1 87.56 51 GLN B O 1
ATOM 2466 N N . LYS B 1 52 ? -0.833 -4.762 -25.562 1 90.38 52 LYS B N 1
ATOM 2467 C CA . LYS B 1 52 ? -2.1 -4.238 -26.062 1 90.38 52 LYS B CA 1
ATOM 2468 C C . LYS B 1 52 ? -2.689 -5.164 -27.125 1 90.38 52 LYS B C 1
ATOM 2470 O O . LYS B 1 52 ? -1.954 -5.77 -27.906 1 90.38 52 LYS B O 1
ATOM 2475 N N . ASN B 1 53 ? -3.969 -5.262 -27.094 1 91.25 53 ASN B N 1
ATOM 2476 C CA . ASN B 1 53 ? -4.734 -6.047 -28.047 1 91.25 53 ASN B CA 1
ATOM 2477 C C . ASN B 1 53 ? -4.367 -7.527 -27.984 1 91.25 53 ASN B C 1
ATOM 2479 O O . ASN B 1 53 ? -4.254 -8.188 -29.016 1 91.25 53 ASN B O 1
ATOM 2483 N N . ARG B 1 54 ? -4.098 -7.965 -26.828 1 90.38 54 ARG B N 1
ATOM 2484 C CA . ARG B 1 54 ? -3.746 -9.367 -26.609 1 90.38 54 ARG B CA 1
ATOM 2485 C C . ARG B 1 54 ? -4.668 -10.008 -25.594 1 90.38 54 ARG B C 1
ATOM 2487 O O . ARG B 1 54 ? -4.367 -11.086 -25.062 1 90.38 54 ARG B O 1
ATOM 2494 N N . GLY B 1 55 ? -5.703 -9.328 -25.266 1 91.75 55 GLY B N 1
ATOM 2495 C CA . GLY B 1 55 ? -6.688 -9.898 -24.359 1 91.75 55 GLY B CA 1
ATOM 2496 C C . GLY B 1 55 ? -6.258 -9.844 -22.906 1 91.75 55 GLY B C 1
ATOM 2497 O O . GLY B 1 55 ? -6.773 -10.594 -22.062 1 91.75 55 GLY B O 1
ATOM 2498 N N . LEU B 1 56 ? -5.363 -8.945 -22.547 1 93.44 56 LEU B N 1
ATOM 2499 C CA . LEU B 1 56 ? -4.785 -8.891 -21.219 1 93.44 56 LEU B CA 1
ATOM 2500 C C . LEU B 1 56 ? -5.855 -8.586 -20.172 1 93.44 56 LEU B C 1
ATOM 2502 O O . LEU B 1 56 ? -5.887 -9.211 -19.109 1 93.44 56 LEU B O 1
ATOM 2506 N N . PRO B 1 57 ? -6.828 -7.641 -20.438 1 95.12 57 PRO B N 1
ATOM 2507 C CA . PRO B 1 57 ? -7.867 -7.395 -19.438 1 95.12 57 PRO B CA 1
ATOM 2508 C C . PRO B 1 57 ? -8.656 -8.648 -19.094 1 95.12 57 PRO B C 1
ATOM 2510 O O . PRO B 1 57 ? -8.867 -8.945 -17.906 1 95.12 57 PRO B O 1
ATOM 2513 N N . ALA B 1 58 ? -9.008 -9.414 -20.094 1 95.31 58 ALA B N 1
ATOM 2514 C CA . ALA B 1 58 ? -9.75 -10.648 -19.875 1 95.31 58 ALA B CA 1
ATOM 2515 C C . ALA B 1 58 ? -8.914 -11.664 -19.109 1 95.31 58 ALA B C 1
ATOM 2517 O O . ALA B 1 58 ? -9.43 -12.406 -18.281 1 95.31 58 ALA B O 1
ATOM 2518 N N . ALA B 1 59 ? -7.664 -11.734 -19.438 1 95.81 59 ALA B N 1
ATOM 2519 C CA . ALA B 1 59 ? -6.758 -12.656 -18.75 1 95.81 59 ALA B CA 1
ATOM 2520 C C . ALA B 1 59 ? -6.629 -12.305 -17.281 1 95.81 59 ALA B C 1
ATOM 2522 O O . ALA B 1 59 ? -6.68 -13.188 -16.422 1 95.81 59 ALA B O 1
ATOM 2523 N N . ILE B 1 60 ? -6.461 -11 -17.031 1 97.06 60 ILE B N 1
ATOM 2524 C CA . ILE B 1 60 ? -6.312 -10.547 -15.648 1 97.06 60 ILE B CA 1
ATOM 2525 C C . ILE B 1 60 ? -7.57 -10.883 -14.859 1 97.06 60 ILE B C 1
ATOM 2527 O O . ILE B 1 60 ? -7.488 -11.453 -13.766 1 97.06 60 ILE B O 1
ATOM 2531 N N . VAL B 1 61 ? -8.719 -10.594 -15.414 1 97.88 61 VAL B N 1
ATOM 2532 C CA . VAL B 1 61 ? -9.969 -10.891 -14.727 1 97.88 61 VAL B CA 1
ATOM 2533 C C . VAL B 1 61 ? -10.133 -12.406 -14.594 1 97.88 61 VAL B C 1
ATOM 2535 O O . VAL B 1 61 ? -10.656 -12.891 -13.586 1 97.88 61 VAL B O 1
ATOM 2538 N N . GLY B 1 62 ? -9.672 -13.148 -15.625 1 97.94 62 GLY B N 1
ATOM 2539 C CA . GLY B 1 62 ? -9.656 -14.602 -15.516 1 97.94 62 GLY B CA 1
ATOM 2540 C C . GLY B 1 62 ? -8.82 -15.102 -14.352 1 97.94 62 GLY B C 1
ATOM 2541 O O . GLY B 1 62 ? -9.219 -16.031 -13.656 1 97.94 62 GLY B O 1
ATOM 2542 N N . HIS B 1 63 ? -7.656 -14.5 -14.156 1 98.75 63 HIS B N 1
ATOM 2543 C CA . HIS B 1 63 ? -6.809 -14.852 -13.023 1 98.75 63 HIS B CA 1
ATOM 2544 C C . HIS B 1 63 ? -7.508 -14.547 -11.703 1 98.75 63 HIS B C 1
ATOM 2546 O O . HIS B 1 63 ? -7.496 -15.375 -10.781 1 98.75 63 HIS B O 1
ATOM 2552 N N . ILE B 1 64 ? -8.078 -13.352 -11.625 1 98.81 64 ILE B N 1
ATOM 2553 C CA . ILE B 1 64 ? -8.812 -12.945 -10.43 1 98.81 64 ILE B CA 1
ATOM 2554 C C . ILE B 1 64 ? -9.914 -13.961 -10.133 1 98.81 64 ILE B C 1
ATOM 2556 O O . ILE B 1 64 ? -9.977 -14.516 -9.039 1 98.81 64 ILE B O 1
ATOM 2560 N N . ASN B 1 65 ? -10.711 -14.297 -11.172 1 98.69 65 ASN B N 1
ATOM 2561 C CA . ASN B 1 65 ? -11.828 -15.227 -10.992 1 98.69 65 ASN B CA 1
ATOM 2562 C C . ASN B 1 65 ? -11.344 -16.609 -10.57 1 98.69 65 ASN B C 1
ATOM 2564 O O . ASN B 1 65 ? -11.977 -17.266 -9.742 1 98.69 65 ASN B O 1
ATOM 2568 N N . THR B 1 66 ? -10.289 -17.047 -11.164 1 98.81 66 THR B N 1
ATOM 2569 C CA . THR B 1 66 ? -9.742 -18.344 -10.812 1 98.81 66 THR B CA 1
ATOM 2570 C C . THR B 1 66 ? -9.305 -18.375 -9.352 1 98.81 66 THR B C 1
ATOM 2572 O O . THR B 1 66 ? -9.539 -19.359 -8.641 1 98.81 66 THR B O 1
ATOM 2575 N N . GLY B 1 67 ? -8.617 -17.281 -8.875 1 98.88 67 GLY B N 1
ATOM 2576 C CA . GLY B 1 67 ? -8.273 -17.172 -7.465 1 98.88 67 GLY B CA 1
ATOM 2577 C C . GLY B 1 67 ? -9.484 -17.203 -6.551 1 98.88 67 GLY B C 1
ATOM 2578 O O . GLY B 1 67 ? -9.484 -17.891 -5.535 1 98.88 67 GLY B O 1
ATOM 2579 N N . LEU B 1 68 ? -10.531 -16.453 -6.957 1 98.81 68 LEU B N 1
ATOM 2580 C CA . LEU B 1 68 ? -11.766 -16.391 -6.176 1 98.81 68 LEU B CA 1
ATOM 2581 C C . LEU B 1 68 ? -12.414 -17.766 -6.094 1 98.81 68 LEU B C 1
ATOM 2583 O O . LEU B 1 68 ? -12.875 -18.172 -5.023 1 98.81 68 LEU B O 1
ATOM 2587 N N . ASN B 1 69 ? -12.43 -18.484 -7.195 1 98.56 69 ASN B N 1
ATOM 2588 C CA . ASN B 1 69 ? -13.023 -19.812 -7.227 1 98.56 69 ASN B CA 1
ATOM 2589 C C . ASN B 1 69 ? -12.242 -20.797 -6.367 1 98.56 69 ASN B C 1
ATOM 2591 O O . ASN B 1 69 ? -12.828 -21.609 -5.648 1 98.56 69 ASN B O 1
ATOM 2595 N N . ALA B 1 70 ? -10.938 -20.75 -6.488 1 98.69 70 ALA B N 1
ATOM 2596 C CA . ALA B 1 70 ? -10.102 -21.609 -5.652 1 98.69 70 ALA B CA 1
ATOM 2597 C C . ALA B 1 70 ? -10.344 -21.344 -4.168 1 98.69 70 ALA B C 1
ATOM 2599 O O . ALA B 1 70 ? -10.414 -22.281 -3.363 1 98.69 70 ALA B O 1
ATOM 2600 N N . ALA B 1 71 ? -10.461 -20.078 -3.799 1 98.5 71 ALA B N 1
ATOM 2601 C CA . ALA B 1 71 ? -10.719 -19.688 -2.412 1 98.5 71 ALA B CA 1
ATOM 2602 C C . ALA B 1 71 ? -12.102 -20.156 -1.962 1 98.5 71 ALA B C 1
ATOM 2604 O O . ALA B 1 71 ? -12.281 -20.547 -0.804 1 98.5 71 ALA B O 1
ATOM 2605 N N . GLU B 1 72 ? -13.039 -20.047 -2.879 1 97.94 72 GLU B N 1
ATOM 2606 C CA . GLU B 1 72 ? -14.391 -20.484 -2.561 1 97.94 72 GLU B CA 1
ATOM 2607 C C . GLU B 1 72 ? -14.422 -21.984 -2.266 1 97.94 72 GLU B C 1
ATOM 2609 O O . GLU B 1 72 ? -15.164 -22.438 -1.391 1 97.94 72 GLU B O 1
ATOM 2614 N N . GLU B 1 73 ? -13.633 -22.75 -2.949 1 97.69 73 GLU B N 1
ATOM 2615 C CA . GLU B 1 73 ? -13.602 -24.203 -2.809 1 97.69 73 GLU B CA 1
ATOM 2616 C C . GLU B 1 73 ? -12.898 -24.609 -1.518 1 97.69 73 GLU B C 1
ATOM 2618 O O . GLU B 1 73 ? -13.078 -25.734 -1.035 1 97.69 73 GLU B O 1
ATOM 2623 N N . ASP B 1 74 ? -12.086 -23.766 -0.955 1 97.56 74 ASP B N 1
ATOM 2624 C CA . ASP B 1 74 ? -11.336 -24.047 0.27 1 97.56 74 ASP B CA 1
ATOM 2625 C C . ASP B 1 74 ? -11.586 -22.969 1.321 1 97.56 74 ASP B C 1
ATOM 2627 O O . ASP B 1 74 ? -10.898 -21.953 1.342 1 97.56 74 ASP B O 1
ATOM 2631 N N . GLU B 1 75 ? -12.391 -23.203 2.281 1 95.69 75 GLU B N 1
ATOM 2632 C CA . GLU B 1 75 ? -12.812 -22.203 3.271 1 95.69 75 GLU B CA 1
ATOM 2633 C C . GLU B 1 75 ? -11.664 -21.844 4.211 1 95.69 75 GLU B C 1
ATOM 2635 O O . GLU B 1 75 ? -11.727 -20.844 4.922 1 95.69 75 GLU B O 1
ATOM 2640 N N . GLN B 1 76 ? -10.648 -22.656 4.207 1 97.56 76 GLN B N 1
ATOM 2641 C CA . GLN B 1 76 ? -9.492 -22.375 5.051 1 97.56 76 GLN B CA 1
ATOM 2642 C C . GLN B 1 76 ? -8.352 -21.781 4.238 1 97.56 76 GLN B C 1
ATOM 2644 O O . GLN B 1 76 ? -7.184 -22.094 4.473 1 97.56 76 GLN B O 1
ATOM 2649 N N . SER B 1 77 ? -8.734 -21.031 3.293 1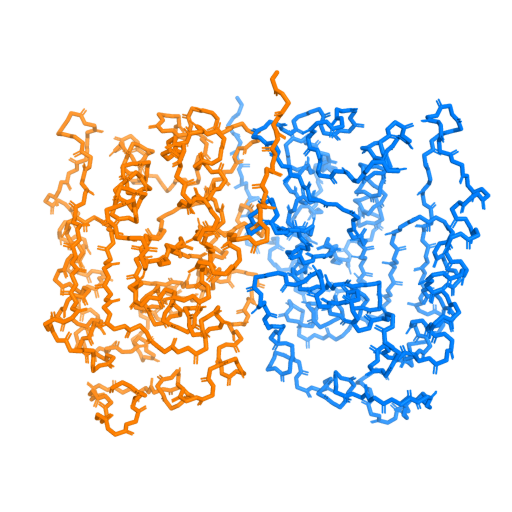 98.5 77 SER B N 1
ATOM 2650 C CA . SER B 1 77 ? -7.727 -20.406 2.445 1 98.5 77 SER B CA 1
ATOM 2651 C C . SER B 1 77 ? -7.699 -18.891 2.648 1 98.5 77 SER B C 1
ATOM 2653 O O . SER B 1 77 ? -8.664 -18.312 3.152 1 98.5 77 SER B O 1
ATOM 2655 N N . LEU B 1 78 ? -6.578 -18.297 2.42 1 98.69 78 LEU B N 1
ATOM 2656 C CA . LEU B 1 78 ? -6.359 -16.859 2.285 1 98.69 78 LEU B CA 1
ATOM 2657 C C . LEU B 1 78 ? -5.906 -16.516 0.872 1 98.69 78 LEU B C 1
ATOM 2659 O O . LEU B 1 78 ? -4.91 -17.047 0.384 1 98.69 78 LEU B O 1
ATOM 2663 N N . LEU B 1 79 ? -6.707 -15.719 0.228 1 98.88 79 LEU B N 1
ATOM 2664 C CA . LEU B 1 79 ? -6.371 -15.273 -1.118 1 98.88 79 LEU B CA 1
ATOM 2665 C C . LEU B 1 79 ? -5.578 -13.969 -1.075 1 98.88 79 LEU B C 1
ATOM 2667 O O . LEU B 1 79 ? -5.98 -13.016 -0.412 1 98.88 79 LEU B O 1
ATOM 2671 N N . ILE B 1 80 ? -4.434 -13.945 -1.775 1 98.94 80 ILE B N 1
ATOM 2672 C CA . ILE B 1 80 ? -3.576 -12.766 -1.82 1 98.94 80 ILE B CA 1
ATOM 2673 C C . ILE B 1 80 ? -3.352 -12.344 -3.271 1 98.94 80 ILE B C 1
ATOM 2675 O O . ILE B 1 80 ? -2.807 -13.109 -4.07 1 98.94 80 ILE B O 1
ATOM 2679 N N . PHE B 1 81 ? -3.816 -11.156 -3.645 1 98.94 81 PHE B N 1
ATOM 2680 C CA . PHE B 1 81 ? -3.379 -10.5 -4.875 1 98.94 81 PHE B CA 1
ATOM 2681 C C . PHE B 1 81 ? -2.018 -9.844 -4.684 1 98.94 81 PHE B C 1
ATOM 2683 O O . PHE B 1 81 ? -1.857 -8.984 -3.816 1 98.94 81 PHE B O 1
ATOM 2690 N N . SER B 1 82 ? -1.057 -10.258 -5.543 1 98.94 82 SER B N 1
ATOM 2691 C CA . SER B 1 82 ? 0.317 -9.867 -5.242 1 98.94 82 SER B CA 1
ATOM 2692 C C . SER B 1 82 ? 0.917 -9.039 -6.375 1 98.94 82 SER B C 1
ATOM 2694 O O . SER B 1 82 ? 0.781 -9.398 -7.547 1 98.94 82 SER B O 1
ATOM 2696 N N . GLY B 1 83 ? 1.582 -7.918 -5.977 1 98.81 83 GLY B N 1
ATOM 2697 C CA . GLY B 1 83 ? 2.316 -7.074 -6.906 1 98.81 83 GLY B CA 1
ATOM 2698 C C . GLY B 1 83 ? 2.525 -5.664 -6.391 1 98.81 83 GLY B C 1
ATOM 2699 O O . GLY B 1 83 ? 1.626 -5.082 -5.781 1 98.81 83 GLY B O 1
ATOM 2700 N N . GLY B 1 84 ? 3.615 -5.109 -6.637 1 98.38 84 GLY B N 1
ATOM 2701 C CA . GLY B 1 84 ? 4.004 -3.824 -6.078 1 98.38 84 GLY B CA 1
ATOM 2702 C C . GLY B 1 84 ? 3.627 -2.652 -6.965 1 98.38 84 GLY B C 1
ATOM 2703 O O . GLY B 1 84 ? 2.711 -2.754 -7.785 1 98.38 84 GLY B O 1
ATOM 2704 N N . GLU B 1 85 ? 4.172 -1.438 -6.551 1 97.31 85 GLU B N 1
ATOM 2705 C CA . GLU B 1 85 ? 4.062 -0.211 -7.336 1 97.31 85 GLU B CA 1
ATOM 2706 C C . GLU B 1 85 ? 5.043 -0.217 -8.508 1 97.31 85 GLU B C 1
ATOM 2708 O O . GLU B 1 85 ? 6.09 0.433 -8.445 1 97.31 85 GLU B O 1
ATOM 2713 N N . THR B 1 86 ? 4.691 -0.834 -9.602 1 97.06 86 THR B N 1
ATOM 2714 C CA . THR B 1 86 ? 5.691 -1.27 -10.57 1 97.06 86 THR B CA 1
ATOM 2715 C C . THR B 1 86 ? 5.844 -0.242 -11.688 1 97.06 86 THR B C 1
ATOM 2717 O O . THR B 1 86 ? 6.75 -0.347 -12.516 1 97.06 86 THR B O 1
ATOM 2720 N N . ARG B 1 87 ? 4.961 0.748 -11.695 1 94.5 87 ARG B N 1
ATOM 2721 C CA . ARG B 1 87 ? 4.977 1.684 -12.812 1 94.5 87 ARG B CA 1
ATOM 2722 C C . ARG B 1 87 ? 5.012 3.127 -12.32 1 94.5 87 ARG B C 1
ATOM 2724 O O . ARG B 1 87 ? 4.098 3.572 -11.625 1 94.5 87 ARG B O 1
ATOM 2731 N N . ALA B 1 88 ? 5.988 3.82 -12.766 1 92.25 88 ALA B N 1
ATOM 2732 C CA . ALA B 1 88 ? 6.168 5.203 -12.328 1 92.25 88 ALA B CA 1
ATOM 2733 C C . ALA B 1 88 ? 5.008 6.078 -12.789 1 92.25 88 ALA B C 1
ATOM 2735 O O . ALA B 1 88 ? 4.531 6.934 -12.047 1 92.25 88 ALA B O 1
ATOM 2736 N N . SER B 1 89 ? 4.531 5.797 -13.977 1 91.12 89 SER B N 1
ATOM 2737 C CA . SER B 1 89 ? 3.566 6.688 -14.609 1 91.12 89 SER B CA 1
ATOM 2738 C C . SER B 1 89 ? 2.176 6.516 -14.008 1 91.12 89 SER B C 1
ATOM 2740 O O . SER B 1 89 ? 1.29 7.344 -14.234 1 91.12 89 SER B O 1
ATOM 2742 N N . THR B 1 90 ? 1.963 5.492 -13.242 1 92.56 90 THR B N 1
ATOM 2743 C CA . THR B 1 90 ? 0.616 5.211 -12.758 1 92.56 90 THR B CA 1
ATOM 2744 C C . THR B 1 90 ? 0.408 5.793 -11.359 1 92.56 90 THR B C 1
ATOM 2746 O O . THR B 1 90 ? -0.694 5.727 -10.812 1 92.56 90 THR B O 1
ATOM 2749 N N . GLY B 1 91 ? 1.463 6.438 -10.781 1 92.19 91 GLY B N 1
ATOM 2750 C CA . GLY B 1 91 ? 1.375 6.793 -9.367 1 92.19 91 GLY B CA 1
ATOM 2751 C C . GLY B 1 91 ? 1.54 5.602 -8.445 1 92.19 91 GLY B C 1
ATOM 2752 O O . GLY B 1 91 ? 1.896 4.508 -8.883 1 92.19 91 GLY B O 1
ATOM 2753 N N . PRO B 1 92 ? 1.314 5.867 -7.184 1 93.25 92 PRO B N 1
ATOM 2754 C CA . PRO B 1 92 ? 1.604 4.84 -6.184 1 93.25 92 PRO B CA 1
ATOM 2755 C C . PRO B 1 92 ? 0.503 3.785 -6.086 1 93.25 92 PRO B C 1
ATOM 2757 O O . PRO B 1 92 ? -0.018 3.531 -4.996 1 93.25 92 PRO B O 1
ATOM 2760 N N . GLU B 1 93 ? 0.261 3.15 -7.215 1 95.19 93 GLU B N 1
ATOM 2761 C CA . GLU B 1 93 ? -0.725 2.08 -7.328 1 95.19 93 GLU B CA 1
ATOM 2762 C C . GLU B 1 93 ? -0.049 0.72 -7.484 1 95.19 93 GLU B C 1
ATOM 2764 O O . GLU B 1 93 ? 0.903 0.577 -8.25 1 95.19 93 GLU B O 1
ATOM 2769 N N . THR B 1 94 ? -0.519 -0.165 -6.684 1 97.69 94 THR B N 1
ATOM 2770 C CA . THR B 1 94 ? 0.087 -1.491 -6.723 1 97.69 94 THR B CA 1
ATOM 2771 C C . THR B 1 94 ? -0.722 -2.428 -7.613 1 97.69 94 THR B C 1
ATOM 2773 O O . THR B 1 94 ? -1.93 -2.246 -7.781 1 97.69 94 THR B O 1
ATOM 2776 N N . GLU B 1 95 ? -0.03 -3.395 -8.188 1 98.25 95 GLU B N 1
ATOM 2777 C CA . GLU B 1 95 ? -0.726 -4.43 -8.945 1 98.25 95 GLU B CA 1
ATOM 2778 C C . GLU B 1 95 ? -1.679 -5.219 -8.055 1 98.25 95 GLU B C 1
ATOM 2780 O O . GLU B 1 95 ? -2.824 -5.473 -8.438 1 98.25 95 GLU B O 1
ATOM 2785 N N . GLY B 1 96 ? -1.254 -5.594 -6.891 1 98.38 96 GLY B N 1
ATOM 2786 C CA . GLY B 1 96 ? -2.086 -6.352 -5.973 1 98.38 96 GLY B CA 1
ATOM 2787 C C . GLY B 1 96 ? -3.383 -5.648 -5.621 1 98.38 96 GLY B C 1
ATOM 2788 O O . GLY B 1 96 ? -4.465 -6.223 -5.766 1 98.38 96 GLY B O 1
ATOM 2789 N N . ALA B 1 97 ? -3.277 -4.414 -5.16 1 96.75 97 ALA B N 1
ATOM 2790 C CA . ALA B 1 97 ? -4.465 -3.652 -4.781 1 96.75 97 ALA B CA 1
ATOM 2791 C C . ALA B 1 97 ? -5.363 -3.398 -5.988 1 96.75 97 ALA B C 1
ATOM 2793 O O . ALA B 1 97 ? -6.59 -3.363 -5.859 1 96.75 97 ALA B O 1
ATOM 2794 N N . SER B 1 98 ? -4.777 -3.238 -7.168 1 97.19 98 SER B N 1
ATOM 2795 C CA . SER B 1 98 ? -5.562 -3.064 -8.383 1 97.19 98 SER B CA 1
ATOM 2796 C C . SER B 1 98 ? -6.48 -4.258 -8.625 1 97.19 98 SER B C 1
ATOM 2798 O O . SER B 1 98 ? -7.652 -4.09 -8.961 1 97.19 98 SER B O 1
ATOM 2800 N N . TYR B 1 99 ? -5.922 -5.445 -8.43 1 98.38 99 TYR B N 1
ATOM 2801 C CA . TYR B 1 99 ? -6.719 -6.648 -8.633 1 98.38 99 TYR B CA 1
ATOM 2802 C C . TYR B 1 99 ? -7.891 -6.695 -7.66 1 98.38 99 TYR B C 1
ATOM 2804 O O . TYR B 1 99 ? -9.008 -7.055 -8.039 1 98.38 99 TYR B O 1
ATOM 2812 N N . TYR B 1 100 ? -7.68 -6.344 -6.438 1 97.56 100 TYR B N 1
ATOM 2813 C CA . TYR B 1 100 ? -8.758 -6.297 -5.457 1 97.56 100 TYR B CA 1
ATOM 2814 C C . TYR B 1 100 ? -9.828 -5.297 -5.867 1 97.56 100 TYR B C 1
ATOM 2816 O O . TYR B 1 100 ? -11.023 -5.605 -5.832 1 97.56 100 TYR B O 1
ATOM 2824 N N . ARG B 1 101 ? -9.391 -4.129 -6.258 1 95.88 101 ARG B N 1
ATOM 2825 C CA . ARG B 1 101 ? -10.328 -3.072 -6.629 1 95.88 101 ARG B CA 1
ATOM 2826 C C . ARG B 1 101 ? -11.164 -3.482 -7.832 1 95.88 101 ARG B C 1
ATOM 2828 O O . ARG B 1 101 ? -12.352 -3.166 -7.906 1 95.88 101 ARG B O 1
ATOM 2835 N N . VAL B 1 102 ? -10.555 -4.121 -8.773 1 97.06 102 VAL B N 1
ATOM 2836 C CA . VAL B 1 102 ? -11.281 -4.598 -9.945 1 97.06 102 VAL B CA 1
ATOM 2837 C C . VAL B 1 102 ? -12.312 -5.637 -9.531 1 97.06 102 VAL B C 1
ATOM 2839 O O . VAL B 1 102 ? -13.461 -5.594 -9.977 1 97.06 102 VAL B O 1
ATOM 2842 N N . ALA B 1 103 ? -11.922 -6.578 -8.656 1 97.69 103 ALA B N 1
ATOM 2843 C CA . ALA B 1 103 ? -12.867 -7.566 -8.141 1 97.69 103 ALA B CA 1
ATOM 2844 C C . ALA B 1 103 ? -14.07 -6.883 -7.484 1 97.69 103 ALA B C 1
ATOM 2846 O O . ALA B 1 103 ? -15.211 -7.293 -7.695 1 97.69 103 ALA B O 1
ATOM 2847 N N . ASP B 1 104 ? -13.812 -5.809 -6.719 1 94.81 104 ASP B N 1
ATOM 2848 C CA . ASP B 1 104 ? -14.867 -5.051 -6.059 1 94.81 104 ASP B CA 1
ATOM 2849 C C . ASP B 1 104 ? -15.75 -4.336 -7.082 1 94.81 104 ASP B C 1
ATOM 2851 O O . ASP B 1 104 ? -16.984 -4.465 -7.047 1 94.81 104 ASP B O 1
ATOM 2855 N N . ALA B 1 105 ? -15.125 -3.613 -7.941 1 93.62 105 ALA B N 1
ATOM 2856 C CA . ALA B 1 105 ? -15.844 -2.771 -8.898 1 93.62 105 ALA B CA 1
ATOM 2857 C C . ALA B 1 105 ? -16.734 -3.613 -9.805 1 93.62 105 ALA B C 1
ATOM 2859 O O . ALA B 1 105 ? -17.828 -3.188 -10.18 1 93.62 105 ALA B O 1
ATOM 2860 N N . MET B 1 106 ? -16.266 -4.809 -10.156 1 96.06 106 MET B N 1
ATOM 2861 C CA . MET B 1 106 ? -17 -5.68 -11.062 1 96.06 106 MET B CA 1
ATOM 2862 C C . MET B 1 106 ? -17.891 -6.641 -10.297 1 96.06 106 MET B C 1
ATOM 2864 O O . MET B 1 106 ? -18.578 -7.469 -10.891 1 96.06 106 MET B O 1
ATOM 2868 N N . ASN B 1 107 ? -17.844 -6.574 -9 1 94.69 107 ASN B N 1
ATOM 2869 C CA . ASN B 1 107 ? -18.625 -7.449 -8.133 1 94.69 107 ASN B CA 1
ATOM 2870 C C . ASN B 1 107 ? -18.406 -8.922 -8.469 1 94.69 107 ASN B C 1
ATOM 2872 O O . ASN B 1 107 ? -19.359 -9.664 -8.711 1 94.69 107 ASN B O 1
ATOM 2876 N N . LEU B 1 108 ? -17.125 -9.273 -8.453 1 97.75 108 LEU B N 1
ATOM 2877 C CA . LEU B 1 108 ? -16.75 -10.617 -8.883 1 97.75 108 LEU B CA 1
ATOM 2878 C C . LEU B 1 108 ? -16.844 -11.602 -7.723 1 97.75 108 LEU B C 1
ATOM 2880 O O . LEU B 1 108 ? -16.734 -12.812 -7.922 1 97.75 108 LEU B O 1
ATOM 2884 N N . TRP B 1 109 ? -17.062 -11.125 -6.547 1 97.38 109 TRP B N 1
ATOM 2885 C CA . TRP B 1 109 ? -17.047 -11.969 -5.355 1 97.38 109 TRP B CA 1
ATOM 2886 C C . TRP B 1 109 ? -18.172 -12.992 -5.406 1 97.38 109 TRP B C 1
ATOM 2888 O O . TRP B 1 109 ? -19.297 -12.664 -5.777 1 97.38 109 TRP B O 1
ATOM 2898 N N . PRO B 1 110 ? -17.812 -14.273 -5.055 1 95.88 110 PRO B N 1
ATOM 2899 C CA . PRO B 1 110 ? -18.891 -15.25 -4.965 1 95.88 110 PRO B CA 1
ATOM 2900 C C . PRO B 1 110 ? -19.969 -14.844 -3.957 1 95.88 110 PRO B C 1
ATOM 2902 O O . PRO B 1 110 ? -19.656 -14.344 -2.879 1 95.88 110 PRO B O 1
ATOM 2905 N N . GLU B 1 111 ? -21.203 -15.055 -4.273 1 92.44 111 GLU B N 1
ATOM 2906 C CA . GLU B 1 111 ? -22.344 -14.68 -3.426 1 92.44 111 GLU B CA 1
ATOM 2907 C C . GLU B 1 111 ? -22.359 -15.5 -2.137 1 92.44 111 GLU B C 1
ATOM 2909 O O . GLU B 1 111 ? -22.078 -16.703 -2.152 1 92.44 111 GLU B O 1
ATOM 2914 N N . ASN B 1 112 ? -22.703 -14.867 -1.07 1 90.62 112 ASN B N 1
ATOM 2915 C CA . ASN B 1 112 ? -22.859 -15.523 0.221 1 90.62 112 ASN B CA 1
ATOM 2916 C C . ASN B 1 112 ? -21.594 -16.281 0.625 1 90.62 112 ASN B C 1
ATOM 2918 O O . ASN B 1 112 ? -21.672 -17.438 1.045 1 90.62 112 ASN B O 1
ATOM 2922 N N . SER B 1 113 ? -20.531 -15.719 0.229 1 92.06 113 SER B N 1
ATOM 2923 C CA . SER B 1 113 ? -19.234 -16.328 0.529 1 92.06 113 SER B CA 1
ATOM 2924 C C . SER B 1 113 ? -18.375 -15.422 1.397 1 92.06 113 SER B C 1
ATOM 2926 O O . SER B 1 113 ? -18.625 -14.219 1.476 1 92.06 113 SER B O 1
ATOM 2928 N N . SER B 1 114 ? -17.438 -16.031 2.066 1 94.12 114 SER B N 1
ATOM 2929 C CA . SER B 1 114 ? -16.516 -15.266 2.908 1 94.12 114 SER B CA 1
ATOM 2930 C C . SER B 1 114 ? -15.258 -14.891 2.145 1 94.12 114 SER B C 1
ATOM 2932 O O . SER B 1 114 ? -14.305 -14.367 2.73 1 94.12 114 SER B O 1
ATOM 2934 N N . VAL B 1 115 ? -15.203 -15.148 0.908 1 97.25 115 VAL B N 1
ATOM 2935 C CA . VAL B 1 115 ? -13.992 -15 0.114 1 97.25 115 VAL B CA 1
ATOM 2936 C C . VAL B 1 115 ? -13.484 -13.562 0.193 1 97.25 115 VAL B C 1
ATOM 2938 O O . VAL B 1 115 ? -12.289 -13.328 0.373 1 97.25 115 VAL B O 1
ATOM 2941 N N . ARG B 1 116 ? -14.367 -12.609 0.114 1 96 116 ARG B N 1
ATOM 2942 C CA . ARG B 1 116 ? -13.945 -11.211 0.15 1 96 116 ARG B CA 1
ATOM 2943 C C . ARG B 1 116 ? -13.25 -10.883 1.466 1 96 116 ARG B C 1
ATOM 2945 O O . ARG B 1 116 ? -12.234 -10.188 1.479 1 96 116 ARG B O 1
ATOM 2952 N N . ALA B 1 117 ? -13.734 -11.438 2.525 1 93.81 117 ALA B N 1
ATOM 2953 C CA . ALA B 1 117 ? -13.234 -11.141 3.863 1 93.81 117 ALA B CA 1
ATOM 2954 C C . ALA B 1 117 ? -11.875 -11.797 4.094 1 93.81 117 ALA B C 1
ATOM 2956 O O . ALA B 1 117 ? -11.156 -11.438 5.031 1 93.81 117 ALA B O 1
ATOM 2957 N N . ARG B 1 118 ? -11.523 -12.75 3.32 1 96.38 118 ARG B N 1
ATOM 2958 C CA . ARG B 1 118 ? -10.234 -13.406 3.457 1 96.38 118 ARG B CA 1
ATOM 2959 C C . ARG B 1 118 ? -9.383 -13.211 2.211 1 96.38 118 ARG B C 1
ATOM 2961 O O . ARG B 1 118 ? -8.68 -14.125 1.772 1 96.38 118 ARG B O 1
ATOM 2968 N N . THR B 1 119 ? -9.609 -12.094 1.564 1 97.88 119 THR B N 1
ATOM 2969 C CA . THR B 1 119 ? -8.781 -11.648 0.449 1 97.88 119 THR B CA 1
ATOM 2970 C C . THR B 1 119 ? -8.023 -10.375 0.809 1 97.88 119 THR B C 1
ATOM 2972 O O . THR B 1 119 ? -8.617 -9.414 1.305 1 97.88 119 THR B O 1
ATOM 2975 N N . ILE B 1 120 ? -6.703 -10.438 0.625 1 98.19 120 ILE B N 1
ATOM 2976 C CA . ILE B 1 120 ? -5.863 -9.273 0.896 1 98.19 120 ILE B CA 1
ATOM 2977 C C . ILE B 1 120 ? -4.883 -9.07 -0.258 1 98.19 120 ILE B C 1
ATOM 2979 O O . ILE B 1 120 ? -5.039 -9.664 -1.326 1 98.19 120 ILE B O 1
ATOM 2983 N N . SER B 1 121 ? -3.986 -8.102 -0.075 1 98.31 121 SER B N 1
ATOM 2984 C CA . SER B 1 121 ? -2.99 -7.848 -1.11 1 98.31 121 SER B CA 1
ATOM 2985 C C . SER B 1 121 ? -1.575 -7.918 -0.547 1 98.31 121 SER B C 1
ATOM 2987 O O . SER B 1 121 ? -1.379 -7.828 0.667 1 98.31 121 SER B O 1
ATOM 2989 N N . GLU B 1 122 ? -0.652 -8.297 -1.281 1 98.81 122 GLU B N 1
ATOM 2990 C CA . GLU B 1 122 ? 0.787 -8.094 -1.139 1 98.81 122 GLU B CA 1
ATOM 2991 C C . GLU B 1 122 ? 1.294 -7.035 -2.111 1 98.81 122 GLU B C 1
ATOM 2993 O O . GLU B 1 122 ? 1.055 -7.125 -3.318 1 98.81 122 GLU B O 1
ATOM 2998 N N . GLU B 1 123 ? 2.031 -5.992 -1.64 1 98.06 123 GLU B N 1
ATOM 2999 C CA . GLU B 1 123 ? 2.117 -4.754 -2.412 1 98.06 123 GLU B CA 1
ATOM 3000 C C . GLU B 1 123 ? 3.568 -4.391 -2.715 1 98.06 123 GLU B C 1
ATOM 3002 O O . GLU B 1 123 ? 3.869 -3.244 -3.051 1 98.06 123 GLU B O 1
ATOM 3007 N N . PHE B 1 124 ? 4.5 -5.363 -2.67 1 98.62 124 PHE B N 1
ATOM 3008 C CA . PHE B 1 124 ? 5.902 -4.984 -2.789 1 98.62 124 PHE B CA 1
ATOM 3009 C C . PHE B 1 124 ? 6.586 -5.781 -3.896 1 98.62 124 PHE B C 1
ATOM 3011 O O . PHE B 1 124 ? 7.66 -5.406 -4.363 1 98.62 124 PHE B O 1
ATOM 3018 N N . ALA B 1 125 ? 6.031 -6.898 -4.344 1 98.75 125 ALA B N 1
ATOM 3019 C CA . ALA B 1 125 ? 6.691 -7.801 -5.285 1 98.75 125 ALA B CA 1
ATOM 3020 C C . ALA B 1 125 ? 7.016 -7.086 -6.594 1 98.75 125 ALA B C 1
ATOM 3022 O O . ALA B 1 125 ? 6.172 -6.375 -7.145 1 98.75 125 ALA B O 1
ATOM 3023 N N . THR B 1 126 ? 8.242 -7.281 -7.043 1 98.19 126 THR B N 1
ATOM 3024 C CA . THR B 1 126 ? 8.68 -6.672 -8.297 1 98.19 126 THR B CA 1
ATOM 3025 C C . THR B 1 126 ? 8.938 -7.742 -9.352 1 98.19 126 THR B C 1
ATOM 3027 O O . THR B 1 126 ? 9.266 -7.426 -10.5 1 98.19 126 THR B O 1
ATOM 3030 N N . ASP B 1 127 ? 8.852 -9 -9.039 1 97.5 127 ASP B N 1
ATOM 3031 C CA . ASP B 1 127 ? 8.906 -10.133 -9.961 1 97.5 127 ASP B CA 1
ATOM 3032 C C . ASP B 1 127 ? 8.18 -11.344 -9.391 1 97.5 127 ASP B C 1
ATOM 3034 O O . ASP B 1 127 ? 7.625 -11.273 -8.289 1 97.5 127 ASP B O 1
ATOM 3038 N N . SER B 1 128 ? 8.188 -12.469 -10.18 1 98 128 SER B N 1
ATOM 3039 C CA . SER B 1 128 ? 7.391 -13.633 -9.82 1 98 128 SER B CA 1
ATOM 3040 C C . SER B 1 128 ? 7.973 -14.344 -8.602 1 98 128 SER B C 1
ATOM 3042 O O . SER B 1 128 ? 7.23 -14.914 -7.793 1 98 128 SER B O 1
ATOM 3044 N N . PHE B 1 129 ? 9.258 -14.336 -8.398 1 98.44 129 PHE B N 1
ATOM 3045 C CA . PHE B 1 129 ? 9.867 -14.93 -7.219 1 98.44 129 PHE B CA 1
ATOM 3046 C C . PHE B 1 129 ? 9.398 -14.219 -5.953 1 98.44 129 PHE B C 1
ATOM 3048 O O . PHE B 1 129 ? 9.031 -14.875 -4.973 1 98.44 129 PHE B O 1
ATOM 3055 N N . GLU B 1 130 ? 9.359 -12.914 -6.031 1 98.5 130 GLU B N 1
ATOM 3056 C CA . GLU B 1 130 ? 8.914 -12.102 -4.906 1 98.5 130 GLU B CA 1
ATOM 3057 C C . GLU B 1 130 ? 7.41 -12.242 -4.676 1 98.5 130 GLU B C 1
ATOM 3059 O O . GLU B 1 130 ? 6.941 -12.195 -3.537 1 98.5 130 GLU B O 1
ATOM 3064 N N . ASN B 1 131 ? 6.629 -12.414 -5.773 1 98.81 131 ASN B N 1
ATOM 3065 C CA . ASN B 1 131 ? 5.215 -12.711 -5.57 1 98.81 131 ASN B CA 1
ATOM 3066 C C . ASN B 1 131 ? 5.02 -13.875 -4.605 1 98.81 131 ASN B C 1
ATOM 3068 O O . ASN B 1 131 ? 4.199 -13.797 -3.691 1 98.81 131 ASN B O 1
ATOM 3072 N N . LEU B 1 132 ? 5.797 -14.875 -4.867 1 98.88 132 LEU B N 1
ATOM 3073 C CA . LEU B 1 132 ? 5.668 -16.094 -4.066 1 98.88 132 LEU B CA 1
ATOM 3074 C C . LEU B 1 132 ? 6.203 -15.875 -2.658 1 98.88 132 LEU B C 1
ATOM 3076 O O . LEU B 1 132 ? 5.477 -16.047 -1.678 1 98.88 132 LEU B O 1
ATOM 3080 N N . MET B 1 133 ? 7.41 -15.43 -2.52 1 98.69 133 MET B N 1
ATOM 3081 C CA . MET B 1 133 ? 8.094 -15.305 -1.235 1 98.69 133 MET B CA 1
ATOM 3082 C C . MET B 1 133 ? 7.379 -14.297 -0.334 1 98.69 133 MET B C 1
ATOM 3084 O O . MET B 1 133 ? 7.109 -14.594 0.832 1 98.69 133 MET B O 1
ATOM 3088 N N . PHE B 1 134 ? 7.055 -13.125 -0.859 1 98.81 134 PHE B N 1
ATOM 3089 C CA . PHE B 1 134 ? 6.445 -12.07 -0.049 1 98.81 134 PHE B CA 1
ATOM 3090 C C . PHE B 1 134 ? 5.035 -12.461 0.369 1 98.81 134 PHE B C 1
ATOM 3092 O O . PHE B 1 134 ? 4.582 -12.109 1.46 1 98.81 134 PHE B O 1
ATOM 3099 N N . SER B 1 135 ? 4.328 -13.219 -0.491 1 98.88 135 SER B N 1
ATOM 3100 C CA . SER B 1 135 ? 2.98 -13.656 -0.137 1 98.88 135 SER B CA 1
ATOM 3101 C C . SER B 1 135 ? 3.01 -14.648 1.016 1 98.88 135 SER B C 1
ATOM 3103 O O . SER B 1 135 ? 2.096 -14.68 1.843 1 98.88 135 SER B O 1
ATOM 3105 N N . ILE B 1 136 ? 4.051 -15.445 1.062 1 98.81 136 ILE B N 1
ATOM 3106 C CA . ILE B 1 136 ? 4.199 -16.375 2.186 1 98.81 136 ILE B CA 1
ATOM 3107 C C . ILE B 1 136 ? 4.332 -15.578 3.484 1 98.81 136 ILE B C 1
ATOM 3109 O O . ILE B 1 136 ? 3.705 -15.914 4.492 1 98.81 136 ILE B O 1
ATOM 3113 N N . CYS B 1 137 ? 5.102 -14.547 3.451 1 98.69 137 CYS B N 1
ATOM 3114 C CA . CYS B 1 137 ? 5.242 -13.711 4.641 1 98.69 137 CYS B CA 1
ATOM 3115 C C . CYS B 1 137 ? 3.936 -12.992 4.957 1 98.69 137 CYS B C 1
ATOM 3117 O O . CYS B 1 137 ? 3.537 -12.906 6.117 1 98.69 137 CYS B O 1
ATOM 3119 N N . ARG B 1 138 ? 3.289 -12.43 3.939 1 98.44 138 ARG B N 1
ATOM 3120 C CA . ARG B 1 138 ? 2.006 -11.766 4.141 1 98.44 138 ARG B CA 1
ATOM 3121 C C . ARG B 1 138 ? 1.002 -12.703 4.805 1 98.44 138 ARG B C 1
ATOM 3123 O O . ARG B 1 138 ? 0.227 -12.281 5.668 1 98.44 138 ARG B O 1
ATOM 3130 N N . PHE B 1 139 ? 1.004 -13.992 4.375 1 98.75 139 PHE B N 1
ATOM 3131 C CA . PHE B 1 139 ? 0.174 -15.016 4.988 1 98.75 139 PHE B CA 1
ATOM 3132 C C . PHE B 1 139 ? 0.491 -15.156 6.473 1 98.75 139 PHE B C 1
ATOM 3134 O O . PHE B 1 139 ? -0.417 -15.188 7.309 1 98.75 139 PHE B O 1
ATOM 3141 N N . GLN B 1 140 ? 1.783 -15.203 6.816 1 98.5 140 GLN B N 1
ATOM 3142 C CA . GLN B 1 140 ? 2.242 -15.297 8.203 1 98.5 140 GLN B CA 1
ATOM 3143 C C . GLN B 1 140 ? 1.777 -14.102 9.023 1 98.5 140 GLN B C 1
ATOM 3145 O O . GLN B 1 140 ? 1.378 -14.25 10.18 1 98.5 140 GLN B O 1
ATOM 3150 N N . GLU B 1 141 ? 1.799 -12.938 8.438 1 97.81 141 GLU B N 1
ATOM 3151 C CA . GLU B 1 141 ? 1.371 -11.727 9.125 1 97.81 141 GLU B CA 1
ATOM 3152 C C . GLU B 1 141 ? -0.083 -11.828 9.578 1 97.81 141 GLU B C 1
ATOM 3154 O O . GLU B 1 141 ? -0.441 -11.344 10.656 1 97.81 141 GLU B O 1
ATOM 3159 N N . ILE B 1 142 ? -0.903 -12.461 8.719 1 97.62 142 ILE B N 1
ATOM 3160 C CA . ILE B 1 142 ? -2.342 -12.516 8.961 1 97.62 142 ILE B CA 1
ATOM 3161 C C . ILE B 1 142 ? -2.66 -13.664 9.914 1 97.62 142 ILE B C 1
ATOM 3163 O O . ILE B 1 142 ? -3.463 -13.508 10.836 1 97.62 142 ILE B O 1
ATOM 3167 N N . THR B 1 143 ? -1.944 -14.82 9.773 1 97.56 143 THR B N 1
ATOM 3168 C CA . THR B 1 143 ? -2.402 -16.047 10.422 1 97.56 143 THR B CA 1
ATOM 3169 C C . THR B 1 143 ? -1.534 -16.375 11.633 1 97.56 143 THR B C 1
ATOM 3171 O O . THR B 1 143 ? -1.927 -17.172 12.484 1 97.56 143 THR B O 1
ATOM 3174 N N . GLY B 1 144 ? -0.323 -15.82 11.656 1 96.94 144 GLY B N 1
ATOM 3175 C CA . GLY B 1 144 ? 0.616 -16.172 12.703 1 96.94 144 GLY B CA 1
ATOM 3176 C C . GLY B 1 144 ? 1.375 -17.453 12.414 1 96.94 144 GLY B C 1
ATOM 3177 O O . GLY B 1 144 ? 2.234 -17.875 13.203 1 96.94 144 GLY B O 1
ATOM 3178 N N . SER B 1 145 ? 1.058 -18.062 11.258 1 97.12 145 SER B N 1
ATOM 3179 C CA . SER B 1 145 ? 1.722 -19.281 10.836 1 97.12 145 SER B CA 1
ATOM 3180 C C . SER B 1 145 ? 2.031 -19.266 9.344 1 97.12 145 SER B C 1
ATOM 3182 O O . SER B 1 145 ? 1.48 -18.453 8.602 1 97.12 145 SER B O 1
ATOM 3184 N N . TYR B 1 146 ? 2.959 -20.125 8.961 1 97.88 146 TYR B N 1
ATOM 3185 C CA . TYR B 1 146 ? 3.209 -20.281 7.535 1 97.88 146 TYR B CA 1
ATOM 3186 C C . TYR B 1 146 ? 2.205 -21.25 6.91 1 97.88 146 TYR B C 1
ATOM 3188 O O . TYR B 1 146 ? 1.64 -22.094 7.594 1 97.88 146 TYR B O 1
ATOM 3196 N N . PRO B 1 147 ? 1.901 -21.125 5.625 1 98.5 147 PRO B N 1
ATOM 3197 C CA . PRO B 1 147 ? 0.873 -21.953 5.008 1 98.5 147 PRO B CA 1
ATOM 3198 C C . PRO B 1 147 ? 1.281 -23.422 4.922 1 98.5 147 PRO B C 1
ATOM 3200 O O . PRO B 1 147 ? 2.475 -23.734 4.871 1 98.5 147 PRO B O 1
ATOM 3203 N N . GLU B 1 148 ? 0.269 -24.266 4.902 1 98.25 148 GLU B N 1
ATOM 3204 C CA . GLU B 1 148 ? 0.479 -25.688 4.68 1 98.25 148 GLU B CA 1
ATOM 3205 C C . GLU B 1 148 ? 0.525 -26.016 3.191 1 98.25 148 GLU B C 1
ATOM 3207 O O . GLU B 1 148 ? 1.147 -27 2.785 1 98.25 148 GLU B O 1
ATOM 3212 N N . LYS B 1 149 ? -0.161 -25.219 2.443 1 98.19 149 LYS B N 1
ATOM 3213 C CA . LYS B 1 149 ? -0.249 -25.375 0.993 1 98.19 149 LYS B CA 1
ATOM 3214 C C . LYS B 1 149 ? -0.23 -24.016 0.297 1 98.19 149 LYS B C 1
ATOM 3216 O O . LYS B 1 149 ? -0.721 -23.031 0.843 1 98.19 149 LYS B O 1
ATOM 3221 N N . VAL B 1 150 ? 0.367 -24.047 -0.884 1 98.81 150 VAL B N 1
ATOM 3222 C CA . VAL B 1 150 ? 0.397 -22.844 -1.706 1 98.81 150 VAL B CA 1
ATOM 3223 C C . VAL B 1 150 ? -0.162 -23.156 -3.094 1 98.81 150 VAL B C 1
ATOM 3225 O O . VAL B 1 150 ? 0.19 -24.172 -3.701 1 98.81 150 VAL B O 1
ATOM 3228 N N . THR B 1 151 ? -1.084 -22.359 -3.535 1 98.94 151 THR B N 1
ATOM 3229 C CA . THR B 1 151 ? -1.571 -22.391 -4.91 1 98.94 151 THR B CA 1
ATOM 3230 C C . THR B 1 151 ? -1.321 -21.047 -5.594 1 98.94 151 THR B C 1
ATOM 3232 O O . THR B 1 151 ? -1.657 -20 -5.047 1 98.94 151 THR B O 1
ATOM 3235 N N . VAL B 1 152 ? -0.708 -21.125 -6.742 1 98.94 152 VAL B N 1
ATOM 3236 C CA . VAL B 1 152 ? -0.443 -19.906 -7.508 1 98.94 152 VAL B CA 1
ATOM 3237 C C . VAL B 1 152 ? -1.295 -19.906 -8.773 1 98.94 152 VAL B C 1
ATOM 3239 O O . VAL B 1 152 ? -1.441 -20.938 -9.438 1 98.94 152 VAL B O 1
ATOM 3242 N N . VAL B 1 153 ? -1.887 -18.781 -9.062 1 98.88 153 VAL B N 1
ATOM 3243 C CA . VAL B 1 153 ? -2.658 -18.547 -10.273 1 98.88 153 VAL B CA 1
ATOM 3244 C C . VAL B 1 153 ? -1.943 -17.531 -11.156 1 98.88 153 VAL B C 1
ATOM 3246 O O . VAL B 1 153 ? -1.626 -16.422 -10.703 1 98.88 153 VAL B O 1
ATOM 3249 N N . SER B 1 154 ? -1.677 -17.828 -12.336 1 98.44 154 SER B N 1
ATOM 3250 C CA . SER B 1 154 ? -1.079 -16.938 -13.328 1 98.44 154 SER B CA 1
ATOM 3251 C C . SER B 1 154 ? -1.148 -17.531 -14.727 1 98.44 154 SER B C 1
ATOM 3253 O O . SER B 1 154 ? -1.986 -18.406 -14.992 1 98.44 154 SER B O 1
ATOM 3255 N N . PHE B 1 155 ? -0.375 -16.984 -15.703 1 96.94 155 PHE B N 1
ATOM 3256 C CA . PHE B 1 155 ? -0.327 -17.516 -17.062 1 96.94 155 PHE B CA 1
ATOM 3257 C C . PHE B 1 155 ? 0.278 -18.922 -17.062 1 96.94 155 PHE B C 1
ATOM 3259 O O . PHE B 1 155 ? 1.229 -19.188 -16.328 1 96.94 155 PHE B O 1
ATOM 3266 N N . THR B 1 156 ? -0.177 -19.719 -17.969 1 96.38 156 THR B N 1
ATOM 3267 C CA . THR B 1 156 ? 0.244 -21.109 -18.031 1 96.38 156 THR B CA 1
ATOM 3268 C C . THR B 1 156 ? 1.738 -21.219 -18.312 1 96.38 156 THR B C 1
ATOM 3270 O O . THR B 1 156 ? 2.422 -22.094 -17.781 1 96.38 156 THR B O 1
ATOM 3273 N N . PHE B 1 157 ? 2.27 -20.312 -19.125 1 95.56 157 PHE B N 1
ATOM 3274 C CA . PHE B 1 157 ? 3.654 -20.422 -19.562 1 95.56 157 PHE B CA 1
ATOM 3275 C C . PHE B 1 157 ? 4.613 -20.109 -18.422 1 95.56 157 PHE B C 1
ATOM 3277 O O . PHE B 1 157 ? 5.828 -20.281 -18.562 1 95.56 157 PHE B O 1
ATOM 3284 N N . LYS B 1 158 ? 4.109 -19.688 -17.281 1 97.25 158 LYS B N 1
ATOM 3285 C CA . LYS B 1 158 ? 4.957 -19.391 -16.141 1 97.25 158 LYS B CA 1
ATOM 3286 C C . LYS B 1 158 ? 5.016 -20.578 -15.18 1 97.25 158 LYS B C 1
ATOM 3288 O O . LYS B 1 158 ? 5.777 -20.562 -14.203 1 97.25 158 LYS B O 1
ATOM 3293 N N . LYS B 1 159 ? 4.301 -21.609 -15.398 1 97.38 159 LYS B N 1
ATOM 3294 C CA . LYS B 1 159 ? 4.121 -22.734 -14.477 1 97.38 159 LYS B CA 1
ATOM 3295 C C . LYS B 1 159 ? 5.457 -23.375 -14.125 1 97.38 159 LYS B C 1
ATOM 3297 O O . LYS B 1 159 ? 5.777 -23.547 -12.945 1 97.38 159 LYS B O 1
ATOM 3302 N N . ARG B 1 160 ? 6.227 -23.656 -15.062 1 96.12 160 ARG B N 1
ATOM 3303 C CA . ARG B 1 160 ? 7.492 -24.344 -14.82 1 96.12 160 ARG B CA 1
ATOM 3304 C C . ARG B 1 160 ? 8.398 -23.5 -13.914 1 96.12 160 ARG B C 1
ATOM 3306 O O . ARG B 1 160 ? 9.016 -24.031 -12.984 1 96.12 160 ARG B O 1
ATOM 3313 N N . ARG B 1 161 ? 8.484 -22.25 -14.211 1 97.69 161 ARG B N 1
ATOM 3314 C CA . ARG B 1 161 ? 9.352 -21.359 -13.438 1 97.69 161 ARG B CA 1
ATOM 3315 C C . ARG B 1 161 ? 8.906 -21.312 -11.977 1 97.69 161 ARG B C 1
ATOM 3317 O O . ARG B 1 161 ? 9.734 -21.406 -11.07 1 97.69 161 ARG B O 1
ATOM 3324 N N . PHE B 1 162 ? 7.594 -21.219 -11.719 1 98.44 162 PHE B N 1
ATOM 3325 C CA . PHE B 1 162 ? 7.078 -21.172 -10.359 1 98.44 162 PHE B CA 1
ATOM 3326 C C . PHE B 1 162 ? 7.328 -22.484 -9.633 1 98.44 162 PHE B C 1
ATOM 3328 O O . PHE B 1 162 ? 7.785 -22.5 -8.492 1 98.44 162 PHE B O 1
ATOM 3335 N N . GLU B 1 163 ? 7.086 -23.578 -10.289 1 97.5 163 GLU B N 1
ATOM 3336 C CA . GLU B 1 163 ? 7.121 -24.891 -9.648 1 97.5 163 GLU B CA 1
ATOM 3337 C C . GLU B 1 163 ? 8.555 -25.391 -9.5 1 97.5 163 GLU B C 1
ATOM 3339 O O . GLU B 1 163 ? 8.945 -25.875 -8.438 1 97.5 163 GLU B O 1
ATOM 3344 N N . GLU B 1 164 ? 9.312 -25.188 -10.531 1 96.94 164 GLU B N 1
ATOM 3345 C CA . GLU B 1 164 ? 10.609 -25.859 -10.57 1 96.94 164 GLU B CA 1
ATOM 3346 C C . GLU B 1 164 ? 11.734 -24.922 -10.156 1 96.94 164 GLU B C 1
ATOM 3348 O O . GLU B 1 164 ? 12.805 -25.375 -9.734 1 96.94 164 GLU B O 1
ATOM 3353 N N . LEU B 1 165 ? 11.539 -23.641 -10.297 1 97.81 165 LEU B N 1
ATOM 3354 C CA . LEU B 1 165 ? 12.609 -22.703 -9.953 1 97.81 165 LEU B CA 1
ATOM 3355 C C . LEU B 1 165 ? 12.281 -21.953 -8.664 1 97.81 165 LEU B C 1
ATOM 3357 O O . LEU B 1 165 ? 13 -22.094 -7.668 1 97.81 165 LEU B O 1
ATOM 3361 N N . HIS B 1 166 ? 11.18 -21.25 -8.578 1 98.5 166 HIS B N 1
ATOM 3362 C CA . HIS B 1 166 ? 10.867 -20.391 -7.438 1 98.5 166 HIS B CA 1
ATOM 3363 C C . HIS B 1 166 ? 10.562 -21.234 -6.195 1 98.5 166 HIS B C 1
ATOM 3365 O O . HIS B 1 166 ? 11.156 -21.016 -5.137 1 98.5 166 HIS B O 1
ATOM 3371 N N . ALA B 1 167 ? 9.625 -22.172 -6.332 1 98.44 167 ALA B N 1
ATOM 3372 C CA . ALA B 1 167 ? 9.289 -23.016 -5.18 1 98.44 167 ALA B CA 1
ATOM 3373 C C . ALA B 1 167 ? 10.508 -23.766 -4.676 1 98.44 167 ALA B C 1
ATOM 3375 O O . ALA B 1 167 ? 10.719 -23.891 -3.467 1 98.44 167 ALA B O 1
ATOM 3376 N N . GLN B 1 168 ? 11.266 -24.219 -5.598 1 97 168 GLN B N 1
ATOM 3377 C CA . GLN B 1 168 ? 12.484 -24.922 -5.23 1 97 168 GLN B CA 1
ATOM 3378 C C . GLN B 1 168 ? 13.461 -24.016 -4.508 1 97 168 GLN B C 1
ATOM 3380 O O . GLN B 1 168 ? 14.07 -24.391 -3.504 1 97 168 GLN B O 1
ATOM 3385 N N . ALA B 1 169 ? 13.648 -22.828 -5.031 1 98 169 ALA B N 1
ATOM 3386 C CA . ALA B 1 169 ? 14.555 -21.859 -4.422 1 98 169 ALA B CA 1
ATOM 3387 C C . ALA B 1 169 ? 14.148 -21.562 -2.984 1 98 169 ALA B C 1
ATOM 3389 O O . ALA B 1 169 ? 14.992 -21.234 -2.146 1 98 169 ALA B O 1
ATOM 3390 N N . LEU B 1 170 ? 12.867 -21.734 -2.676 1 98.19 170 LEU B N 1
ATOM 3391 C CA . LEU B 1 170 ? 12.352 -21.484 -1.335 1 98.19 170 LEU B CA 1
ATOM 3392 C C . LEU B 1 170 ? 12.359 -22.75 -0.493 1 98.19 170 LEU B C 1
ATOM 3394 O O . LEU B 1 170 ? 11.961 -22.734 0.672 1 98.19 170 LEU B O 1
ATOM 3398 N N . GLN B 1 171 ? 12.773 -23.812 -1.069 1 97.88 171 GLN B N 1
ATOM 3399 C CA . GLN B 1 171 ? 12.719 -25.125 -0.422 1 97.88 171 GLN B CA 1
ATOM 3400 C C . GLN B 1 171 ? 11.289 -25.5 -0.069 1 97.88 171 GLN B C 1
ATOM 3402 O O . GLN B 1 171 ? 11.039 -26.141 0.955 1 97.88 171 GLN B O 1
ATOM 3407 N N . TRP B 1 172 ? 10.383 -25.047 -0.908 1 97.69 172 TRP B N 1
ATOM 3408 C CA . TRP B 1 172 ? 8.992 -25.375 -0.638 1 97.69 172 TRP B CA 1
ATOM 3409 C C . TRP B 1 172 ? 8.688 -26.812 -1.059 1 97.69 172 TRP B C 1
ATOM 3411 O O . TRP B 1 172 ? 9.102 -27.25 -2.133 1 97.69 172 TRP B O 1
ATOM 3421 N N . PRO B 1 173 ? 7.934 -27.578 -0.245 1 95.62 173 PRO B N 1
ATOM 3422 C CA . PRO B 1 173 ? 7.645 -28.969 -0.612 1 95.62 173 PRO B CA 1
ATOM 3423 C C . PRO B 1 173 ? 6.809 -29.078 -1.886 1 95.62 173 PRO B C 1
ATOM 3425 O O . PRO B 1 173 ? 5.738 -28.484 -1.98 1 95.62 173 PRO B O 1
ATOM 3428 N N . LYS B 1 174 ? 7.258 -29.859 -2.742 1 95 174 LYS B N 1
ATOM 3429 C CA . LYS B 1 174 ? 6.625 -30.016 -4.051 1 95 174 LYS B CA 1
ATOM 3430 C C . LYS B 1 174 ? 5.184 -30.5 -3.91 1 95 174 LYS B C 1
ATOM 3432 O O . LYS B 1 174 ? 4.301 -30.047 -4.648 1 95 174 LYS B O 1
ATOM 3437 N N . GLN B 1 175 ? 4.906 -31.328 -2.979 1 96.19 175 GLN B N 1
ATOM 3438 C CA . GLN B 1 175 ? 3.596 -31.938 -2.814 1 96.19 175 GLN B CA 1
ATOM 3439 C C . GLN B 1 175 ? 2.578 -30.938 -2.281 1 96.19 175 GLN B C 1
ATOM 3441 O O . GLN B 1 175 ? 1.371 -31.188 -2.342 1 96.19 175 GLN B O 1
ATOM 3446 N N . SER B 1 176 ? 3.078 -29.828 -1.736 1 97.81 176 SER B N 1
ATOM 3447 C CA . SER B 1 176 ? 2.191 -28.844 -1.148 1 97.81 176 SER B CA 1
ATOM 3448 C C . SER B 1 176 ? 2.115 -27.578 -2.016 1 97.81 176 SER B C 1
ATOM 3450 O O . SER B 1 176 ? 1.717 -26.516 -1.542 1 97.81 176 SER B O 1
ATOM 3452 N N . PHE B 1 177 ? 2.621 -27.734 -3.271 1 98.5 177 PHE B N 1
ATOM 3453 C CA . PHE B 1 177 ? 2.605 -26.625 -4.215 1 98.5 177 PHE B CA 1
ATOM 3454 C C . PHE B 1 177 ? 1.73 -26.953 -5.418 1 98.5 177 PHE B C 1
ATOM 3456 O O . PHE B 1 177 ? 1.857 -28.016 -6.016 1 98.5 177 PHE B O 1
ATOM 3463 N N . SER B 1 178 ? 0.808 -26.047 -5.742 1 98.56 178 SER B N 1
ATOM 3464 C CA . SER B 1 178 ? -0.047 -26.188 -6.918 1 98.56 178 SER B CA 1
ATOM 3465 C C . SER B 1 178 ? -0.031 -24.906 -7.766 1 98.56 178 SER B C 1
ATOM 3467 O O . SER B 1 178 ? 0.245 -23.828 -7.254 1 98.56 178 SER B O 1
ATOM 3469 N N . TYR B 1 179 ? -0.26 -25.125 -9.023 1 98.69 179 TYR B N 1
ATOM 3470 C CA . TYR B 1 179 ? -0.287 -24.031 -9.977 1 98.69 179 TYR B CA 1
ATOM 3471 C C . TYR B 1 179 ? -1.484 -24.141 -10.914 1 98.69 179 TYR B C 1
ATOM 3473 O O . TYR B 1 179 ? -1.78 -25.234 -11.414 1 98.69 179 TYR B O 1
ATOM 3481 N N . ILE B 1 180 ? -2.209 -23.078 -11.078 1 98.75 180 ILE B N 1
ATOM 3482 C CA . ILE B 1 180 ? -3.324 -23.016 -12.016 1 98.75 180 ILE B CA 1
ATOM 3483 C C . ILE B 1 180 ? -3.023 -21.984 -13.109 1 98.75 180 ILE B C 1
ATOM 3485 O O . ILE B 1 180 ? -2.969 -20.781 -12.836 1 98.75 180 ILE B O 1
ATOM 3489 N N . GLY B 1 181 ? -2.816 -22.484 -14.273 1 97.69 181 GLY B N 1
ATOM 3490 C CA . GLY B 1 181 ? -2.576 -21.625 -15.422 1 97.69 181 GLY B CA 1
ATOM 3491 C C . GLY B 1 181 ? -3.85 -21.203 -16.141 1 97.69 181 GLY B C 1
ATOM 3492 O O . GLY B 1 181 ? -4.715 -22.047 -16.406 1 97.69 181 GLY B O 1
ATOM 3493 N N . VAL B 1 182 ? -4.02 -19.891 -16.359 1 96.19 182 VAL B N 1
ATOM 3494 C CA . VAL B 1 182 ? -5.152 -19.344 -17.094 1 96.19 182 VAL B CA 1
ATOM 3495 C C . VAL B 1 182 ? -4.645 -18.438 -18.219 1 96.19 182 VAL B C 1
ATOM 3497 O O . VAL B 1 182 ? -3.883 -17.5 -17.969 1 96.19 182 VAL B O 1
ATOM 3500 N N . ASP B 1 183 ? -5.062 -18.703 -19.422 1 93.5 183 ASP B N 1
ATOM 3501 C CA . ASP B 1 183 ? -4.645 -17.938 -20.578 1 93.5 183 ASP B CA 1
ATOM 3502 C C . ASP B 1 183 ? -5.848 -17.281 -21.266 1 93.5 183 ASP B C 1
ATOM 3504 O O . ASP B 1 183 ? -6.984 -17.719 -21.078 1 93.5 183 ASP B O 1
ATOM 3508 N N . PRO B 1 184 ? -5.559 -16.219 -21.984 1 89.38 184 PRO B N 1
ATOM 3509 C CA . PRO B 1 184 ? -6.652 -15.664 -22.781 1 89.38 184 PRO B CA 1
ATOM 3510 C C . PRO B 1 184 ? -7.199 -16.656 -23.812 1 89.38 184 PRO B C 1
ATOM 3512 O O . PRO B 1 184 ? -6.516 -17.609 -24.172 1 89.38 184 PRO B O 1
ATOM 3515 N N . GLU B 1 185 ? -8.367 -16.344 -24.25 1 86.38 185 GLU B N 1
ATOM 3516 C CA . GLU B 1 185 ? -8.953 -17.156 -25.312 1 86.38 185 GLU B CA 1
ATOM 3517 C C . GLU B 1 185 ? -8.18 -17 -26.609 1 86.38 185 GLU B C 1
ATOM 3519 O O . GLU B 1 185 ? -7.52 -15.984 -26.844 1 86.38 185 GLU B O 1
ATOM 3524 N N . ALA B 1 186 ? -8.227 -17.922 -27.438 1 81.25 186 ALA B N 1
ATOM 3525 C CA . ALA B 1 186 ? -7.469 -18 -28.688 1 81.25 186 ALA B CA 1
ATOM 3526 C C . ALA B 1 186 ? -7.82 -16.828 -29.609 1 81.25 186 ALA B C 1
ATOM 3528 O O . ALA B 1 186 ? -6.988 -16.391 -30.406 1 81.25 186 ALA B O 1
ATOM 3529 N N . ASN B 1 187 ? -8.961 -16.234 -29.438 1 83.81 187 ASN B N 1
ATOM 3530 C CA . ASN B 1 187 ? -9.414 -15.211 -30.375 1 83.81 187 ASN B CA 1
ATOM 3531 C C . ASN B 1 187 ? -8.984 -13.812 -29.938 1 83.81 187 ASN B C 1
ATOM 3533 O O . ASN B 1 187 ? -9.344 -12.82 -30.578 1 83.81 187 ASN B O 1
ATOM 3537 N N . THR B 1 188 ? -8.141 -13.602 -28.938 1 84.06 188 THR B N 1
ATOM 3538 C CA . THR B 1 188 ? -7.812 -12.289 -28.391 1 84.06 188 THR B CA 1
ATOM 3539 C C . THR B 1 188 ? -6.5 -11.773 -28.984 1 84.06 188 THR B C 1
ATOM 3541 O O . THR B 1 188 ? -6.105 -10.633 -28.734 1 84.06 188 THR B O 1
ATOM 3544 N N . GLY B 1 189 ? -5.777 -12.562 -29.766 1 83.56 189 GLY B N 1
ATOM 3545 C CA . GLY B 1 189 ? -4.488 -12.164 -30.297 1 83.56 189 GLY B CA 1
ATOM 3546 C C . GLY B 1 189 ? -3.32 -12.609 -29.438 1 83.56 189 GLY B C 1
ATOM 3547 O O . GLY B 1 189 ? -2.16 -12.383 -29.797 1 83.56 189 GLY B O 1
ATOM 3548 N N . PHE B 1 190 ? -3.641 -13.141 -28.344 1 87.44 190 PHE B N 1
ATOM 3549 C CA . PHE B 1 190 ? -2.59 -13.672 -27.484 1 87.44 190 PHE B CA 1
ATOM 3550 C C . PHE B 1 190 ? -1.833 -14.797 -28.188 1 87.44 190 PHE B C 1
ATOM 3552 O O . PHE B 1 190 ? -2.441 -15.742 -28.672 1 87.44 190 PHE B O 1
ATOM 3559 N N . ASN B 1 191 ? -0.544 -14.641 -28.25 1 86.94 191 ASN B N 1
ATOM 3560 C CA . ASN B 1 191 ? 0.329 -15.648 -28.844 1 86.94 191 ASN B CA 1
ATOM 3561 C C . ASN B 1 191 ? 1.081 -16.438 -27.781 1 86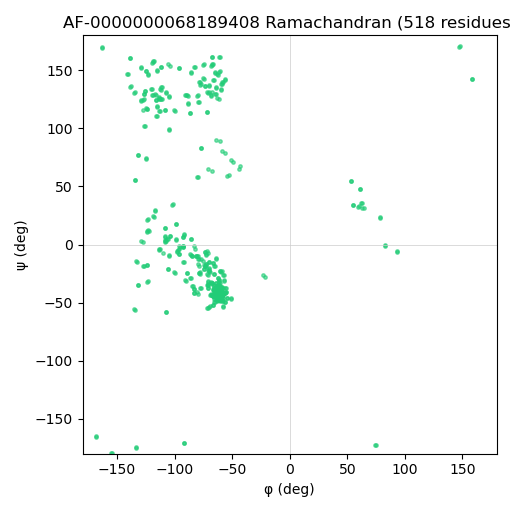.94 191 ASN B C 1
ATOM 3563 O O . ASN B 1 191 ? 2.139 -16 -27.312 1 86.94 191 ASN B O 1
ATOM 3567 N N . LEU B 1 192 ? 0.571 -17.531 -27.516 1 87.31 192 LEU B N 1
ATOM 3568 C CA . LEU B 1 192 ? 1.139 -18.359 -26.453 1 87.31 192 LEU B CA 1
ATOM 3569 C C . LEU B 1 192 ? 2.576 -18.75 -26.781 1 87.31 192 LEU B C 1
ATOM 3571 O O . LEU B 1 192 ? 3.439 -18.766 -25.906 1 87.31 192 LEU B O 1
ATOM 3575 N N . GLN B 1 193 ? 2.854 -19.078 -28 1 89 193 GLN B N 1
ATOM 3576 C CA . GLN B 1 193 ? 4.195 -19.484 -28.406 1 89 193 GLN B CA 1
ATOM 3577 C C . GLN B 1 193 ? 5.203 -18.359 -28.188 1 89 193 GLN B C 1
ATOM 3579 O O . GLN B 1 193 ? 6.312 -18.594 -27.703 1 89 193 GLN B O 1
ATOM 3584 N N . GLU B 1 194 ? 4.781 -17.234 -28.594 1 89.12 194 GLU B N 1
ATOM 3585 C CA . GLU B 1 194 ? 5.641 -16.078 -28.359 1 89.12 194 GLU B CA 1
ATOM 3586 C C . GLU B 1 194 ? 5.863 -15.836 -26.875 1 89.12 194 GLU B C 1
ATOM 3588 O O . GLU B 1 194 ? 6.973 -15.484 -26.453 1 89.12 194 GLU B O 1
ATOM 3593 N N . ALA B 1 195 ? 4.816 -16 -26.156 1 89.44 195 ALA B N 1
ATOM 3594 C CA . ALA B 1 195 ? 4.902 -15.805 -24.719 1 89.44 195 ALA B CA 1
ATOM 3595 C C . ALA B 1 195 ? 5.832 -16.844 -24.078 1 89.44 195 ALA B C 1
ATOM 3597 O O . ALA B 1 195 ? 6.617 -16.516 -23.188 1 89.44 195 ALA B O 1
ATOM 3598 N N . VAL B 1 196 ? 5.797 -18.031 -24.547 1 92.5 196 VAL B N 1
ATOM 3599 C CA . VAL B 1 196 ? 6.637 -19.109 -24.031 1 92.5 196 VAL B CA 1
ATOM 3600 C C . VAL B 1 196 ? 8.102 -18.812 -24.328 1 92.5 196 VAL B C 1
ATOM 3602 O O . VAL B 1 196 ? 8.961 -18.984 -23.453 1 92.5 196 VAL B O 1
ATOM 3605 N N . VAL B 1 197 ? 8.375 -18.328 -25.5 1 91.75 197 VAL B N 1
ATOM 3606 C CA . VAL B 1 197 ? 9.742 -17.984 -25.875 1 91.75 197 VAL B CA 1
ATOM 3607 C C . VAL B 1 197 ? 10.242 -16.828 -25.031 1 91.75 197 VAL B C 1
ATOM 3609 O O . VAL B 1 197 ? 11.375 -16.859 -24.531 1 91.75 197 VAL B O 1
ATOM 3612 N N . GLY B 1 198 ? 9.43 -15.812 -24.906 1 89.75 198 GLY B N 1
ATOM 3613 C CA . GLY B 1 198 ? 9.781 -14.688 -24.062 1 89.75 198 GLY B CA 1
ATOM 3614 C C . GLY B 1 198 ? 10.039 -15.086 -22.625 1 89.75 198 GLY B C 1
ATOM 3615 O O . GLY B 1 198 ? 11 -14.617 -22 1 89.75 198 GLY B O 1
ATOM 3616 N N . GLU B 1 199 ? 9.195 -15.945 -22.156 1 92.5 199 GLU B N 1
ATOM 3617 C CA . GLU B 1 199 ? 9.328 -16.484 -20.797 1 92.5 199 GLU B CA 1
ATOM 3618 C C . GLU B 1 199 ? 10.656 -17.219 -20.641 1 92.5 199 GLU B C 1
ATOM 3620 O O . GLU B 1 199 ? 11.375 -17 -19.656 1 92.5 199 GLU B O 1
ATOM 3625 N N . LEU B 1 200 ? 10.992 -18.047 -21.5 1 91.94 200 LEU B N 1
ATOM 3626 C CA . LEU B 1 200 ? 12.219 -18.828 -21.422 1 91.94 200 LEU B CA 1
ATOM 3627 C C . LEU B 1 200 ? 13.445 -17.938 -21.438 1 91.94 200 LEU B C 1
ATOM 3629 O O . LEU B 1 200 ? 14.312 -18.031 -20.562 1 91.94 200 LEU B O 1
ATOM 3633 N N . GLU B 1 201 ? 13.453 -16.969 -22.266 1 90.69 201 GLU B N 1
ATOM 3634 C CA . GLU B 1 201 ? 14.648 -16.172 -22.531 1 90.69 201 GLU B CA 1
ATOM 3635 C C . GLU B 1 201 ? 14.812 -15.062 -21.5 1 90.69 201 GLU B C 1
ATOM 3637 O O . GLU B 1 201 ? 15.93 -14.766 -21.062 1 90.69 201 GLU B O 1
ATOM 3642 N N . ASN B 1 202 ? 13.727 -14.562 -21.109 1 88 202 ASN B N 1
ATOM 3643 C CA . ASN B 1 202 ? 13.82 -13.328 -20.328 1 88 202 ASN B CA 1
ATOM 3644 C C . ASN B 1 202 ? 13.562 -13.578 -18.844 1 88 202 ASN B C 1
ATOM 3646 O O . ASN B 1 202 ? 13.812 -12.703 -18.016 1 88 202 ASN B O 1
ATOM 3650 N N . ALA B 1 203 ? 13.117 -14.75 -18.531 1 91.56 203 ALA B N 1
ATOM 3651 C CA . ALA B 1 203 ? 12.766 -14.977 -17.141 1 91.56 203 ALA B CA 1
ATOM 3652 C C . ALA B 1 203 ? 13.312 -16.312 -16.641 1 91.56 203 ALA B C 1
ATOM 3654 O O . ALA B 1 203 ? 14.219 -16.344 -15.797 1 91.56 203 ALA B O 1
ATOM 3655 N N . ALA B 1 204 ? 12.961 -17.375 -17.297 1 94.06 204 ALA B N 1
ATOM 3656 C CA . ALA B 1 204 ? 13.336 -18.688 -16.781 1 94.06 204 ALA B CA 1
ATOM 3657 C C . ALA B 1 204 ? 14.852 -18.875 -16.797 1 94.06 204 ALA B C 1
ATOM 3659 O O . ALA B 1 204 ? 15.453 -19.219 -15.773 1 94.06 204 ALA B O 1
ATOM 3660 N N . LYS B 1 205 ? 15.492 -18.609 -17.844 1 94.88 205 LYS B N 1
ATOM 3661 C CA . LYS B 1 205 ? 16.938 -18.812 -17.969 1 94.88 205 LYS B CA 1
ATOM 3662 C C . LYS B 1 205 ? 17.703 -17.969 -16.969 1 94.88 205 LYS B C 1
ATOM 3664 O O . LYS B 1 205 ? 18.562 -18.484 -16.25 1 94.88 205 LYS B O 1
ATOM 3669 N N . PRO B 1 206 ? 17.391 -16.734 -16.859 1 95.38 206 PRO B N 1
ATOM 3670 C CA . PRO B 1 206 ? 18.078 -15.938 -15.852 1 95.38 206 PRO B CA 1
ATOM 3671 C C . PRO B 1 206 ? 17.906 -16.5 -14.438 1 95.38 206 PRO B C 1
ATOM 3673 O O . PRO B 1 206 ? 18.859 -16.531 -13.656 1 95.38 206 PRO B O 1
ATOM 3676 N N . PHE B 1 207 ? 16.766 -17.016 -14.086 1 96.94 207 PHE B N 1
ATOM 3677 C CA . PHE B 1 207 ? 16.5 -17.516 -12.742 1 96.94 207 PHE B CA 1
ATOM 3678 C C . PHE B 1 207 ? 17.141 -18.891 -12.539 1 96.94 207 PHE B C 1
ATOM 3680 O O . PHE B 1 207 ? 17.375 -19.312 -11.406 1 96.94 207 PHE B O 1
ATOM 3687 N N . GLU B 1 208 ? 17.344 -19.594 -13.609 1 95.81 208 GLU B N 1
ATOM 3688 C CA . GLU B 1 208 ? 18.062 -20.859 -13.492 1 95.81 208 GLU B CA 1
ATOM 3689 C C . GLU B 1 208 ? 19.484 -20.625 -12.984 1 95.81 208 GLU B C 1
ATOM 3691 O O . GLU B 1 208 ? 20 -21.422 -12.195 1 95.81 208 GLU B O 1
ATOM 3696 N N . ILE B 1 209 ? 20.047 -19.516 -13.391 1 94.25 209 ILE B N 1
ATOM 3697 C CA . ILE B 1 209 ? 21.438 -19.188 -13.039 1 94.25 209 ILE B CA 1
ATOM 3698 C C . ILE B 1 209 ? 21.469 -18.406 -11.734 1 94.25 209 ILE B C 1
ATOM 3700 O O . ILE B 1 209 ? 22.406 -18.531 -10.953 1 94.25 209 ILE B O 1
ATOM 3704 N N . ASP B 1 210 ? 20.484 -17.672 -11.5 1 96.75 210 ASP B N 1
ATOM 3705 C CA . ASP B 1 210 ? 20.375 -16.781 -10.344 1 96.75 210 ASP B CA 1
ATOM 3706 C C . ASP B 1 210 ? 19.031 -16.953 -9.641 1 96.75 210 ASP B C 1
ATOM 3708 O O . ASP B 1 210 ? 18.188 -16.062 -9.695 1 96.75 210 ASP B O 1
ATOM 3712 N N . PRO B 1 211 ? 18.922 -18.031 -8.883 1 97.62 211 PRO B N 1
ATOM 3713 C CA . PRO B 1 211 ? 17.625 -18.422 -8.352 1 97.62 211 PRO B CA 1
ATOM 3714 C C . PRO B 1 211 ? 17 -17.328 -7.469 1 97.62 211 PRO B C 1
ATOM 3716 O O . PRO B 1 211 ? 15.781 -17.266 -7.324 1 97.62 211 PRO B O 1
ATOM 3719 N N . TYR B 1 212 ? 17.812 -16.5 -6.941 1 98.06 212 TYR B N 1
ATOM 3720 C CA . TYR B 1 212 ? 17.281 -15.5 -6.012 1 98.06 212 TYR B CA 1
ATOM 3721 C C . TYR B 1 212 ? 17.297 -14.109 -6.641 1 98.06 212 TYR B C 1
ATOM 3723 O O . TYR B 1 212 ? 16.938 -13.125 -5.988 1 98.06 212 TYR B O 1
ATOM 3731 N N . GLY B 1 213 ? 17.703 -14.023 -7.918 1 95.88 213 GLY B N 1
ATOM 3732 C CA . GLY B 1 213 ? 17.656 -12.789 -8.688 1 95.88 213 GLY B CA 1
ATOM 3733 C C . GLY B 1 213 ? 18.531 -11.688 -8.125 1 95.88 213 GLY B C 1
ATOM 3734 O O . GLY B 1 213 ? 18.219 -10.5 -8.281 1 95.88 213 GLY B O 1
ATOM 3735 N N . CYS B 1 214 ? 19.625 -11.961 -7.508 1 93.31 214 CYS B N 1
ATOM 3736 C CA . CYS B 1 214 ? 20.359 -10.938 -6.785 1 93.31 214 CYS B CA 1
ATOM 3737 C C . CYS B 1 214 ? 21.703 -10.656 -7.469 1 93.31 214 CYS B C 1
ATOM 3739 O O . CYS B 1 214 ? 22.375 -9.688 -7.133 1 93.31 214 CYS B O 1
ATOM 3741 N N . HIS B 1 215 ? 22.047 -11.406 -8.531 1 91.25 215 HIS B N 1
ATOM 3742 C CA . HIS B 1 215 ? 23.359 -11.203 -9.133 1 91.25 215 HIS B CA 1
ATOM 3743 C C . HIS B 1 215 ? 23.25 -10.875 -10.617 1 91.25 215 HIS B C 1
ATOM 3745 O O . HIS B 1 215 ? 24.109 -10.188 -11.172 1 91.25 215 HIS B O 1
ATOM 3751 N N . SER B 1 216 ? 22.203 -11.461 -11.258 1 91.81 216 SER B N 1
ATOM 3752 C CA . SER B 1 216 ? 22.016 -11.188 -12.672 1 91.81 216 SER B CA 1
ATOM 3753 C C . SER B 1 216 ? 21.609 -9.734 -12.906 1 91.81 216 SER B C 1
ATOM 3755 O O . SER B 1 216 ? 20.688 -9.234 -12.273 1 91.81 216 SER B O 1
ATOM 3757 N N . GLN B 1 217 ? 22.328 -9.156 -13.773 1 92.56 217 GLN B N 1
ATOM 3758 C CA . GLN B 1 217 ? 22.047 -7.754 -14.086 1 92.56 217 GLN B CA 1
ATOM 3759 C C . GLN B 1 217 ? 20.625 -7.578 -14.609 1 92.56 217 GLN B C 1
ATOM 3761 O O . GLN B 1 217 ? 19.938 -6.625 -14.242 1 92.56 217 GLN B O 1
ATOM 3766 N N . VAL B 1 218 ? 20.25 -8.492 -15.414 1 93.19 218 VAL B N 1
ATOM 3767 C CA . VAL B 1 218 ? 18.938 -8.406 -16.047 1 93.19 218 VAL B CA 1
ATOM 3768 C C . VAL B 1 218 ? 17.859 -8.469 -14.969 1 93.19 218 VAL B C 1
ATOM 3770 O O . VAL B 1 218 ? 16.906 -7.691 -14.992 1 93.19 218 VAL B O 1
ATOM 3773 N N . LEU B 1 219 ? 17.953 -9.328 -14.047 1 95.5 219 LEU B N 1
ATOM 3774 C CA . LEU B 1 219 ? 16.953 -9.492 -12.992 1 95.5 219 LEU B CA 1
ATOM 3775 C C . LEU B 1 219 ? 17 -8.305 -12.031 1 95.5 219 LEU B C 1
ATOM 3777 O O . LEU B 1 219 ? 15.945 -7.824 -11.594 1 95.5 219 LEU B O 1
ATOM 3781 N N . GLN B 1 220 ? 18.156 -7.816 -11.75 1 95.25 220 GLN B N 1
ATOM 3782 C CA . GLN B 1 220 ? 18.297 -6.668 -10.859 1 95.25 220 GLN B CA 1
ATOM 3783 C C . GLN B 1 220 ? 17.703 -5.41 -11.484 1 95.25 220 GLN B C 1
ATOM 3785 O O . GLN B 1 220 ? 17.062 -4.617 -10.797 1 95.25 220 GLN B O 1
ATOM 3790 N N . GLU B 1 221 ? 17.984 -5.234 -12.711 1 95.62 221 GLU B N 1
ATOM 3791 C CA . GLU B 1 221 ? 17.453 -4.066 -13.406 1 95.62 221 GLU B CA 1
ATOM 3792 C C . GLU B 1 221 ? 15.93 -4.121 -13.469 1 95.62 221 GLU B C 1
ATOM 3794 O O . GLU B 1 221 ? 15.258 -3.094 -13.336 1 95.62 221 GLU B O 1
ATOM 3799 N N . LYS B 1 222 ? 15.414 -5.289 -13.672 1 94.62 222 LYS B N 1
ATOM 3800 C CA . LYS B 1 222 ? 13.969 -5.457 -13.672 1 94.62 222 LYS B CA 1
ATOM 3801 C C . LYS B 1 222 ? 13.367 -5.047 -12.328 1 94.62 222 LYS B C 1
ATOM 3803 O O . LYS B 1 222 ? 12.383 -4.305 -12.281 1 94.62 222 LYS B O 1
ATOM 3808 N N . ARG B 1 223 ? 13.953 -5.508 -11.25 1 96.69 223 ARG B N 1
ATOM 3809 C CA . ARG B 1 223 ? 13.461 -5.168 -9.922 1 96.69 223 ARG B CA 1
ATOM 3810 C C . ARG B 1 223 ? 13.586 -3.674 -9.656 1 96.69 223 ARG B C 1
ATOM 3812 O O . ARG B 1 223 ? 12.656 -3.053 -9.125 1 96.69 223 ARG B O 1
ATOM 3819 N N . ARG B 1 224 ? 14.664 -3.102 -10.062 1 95.88 224 ARG B N 1
ATOM 3820 C CA . ARG B 1 224 ? 14.883 -1.675 -9.852 1 95.88 224 ARG B CA 1
ATOM 3821 C C . ARG B 1 224 ? 13.859 -0.847 -10.633 1 95.88 224 ARG B C 1
ATOM 3823 O O . ARG B 1 224 ? 13.281 0.1 -10.094 1 95.88 224 ARG B O 1
ATOM 3830 N N . SER B 1 225 ? 13.625 -1.22 -11.836 1 95.62 225 SER B N 1
ATOM 3831 C CA . SER B 1 225 ? 12.719 -0.468 -12.703 1 95.62 225 SER B CA 1
ATOM 3832 C C . SER B 1 225 ? 11.273 -0.606 -12.234 1 95.62 225 SER B C 1
ATOM 3834 O O . SER B 1 225 ? 10.438 0.26 -12.508 1 95.62 225 SER B O 1
ATOM 3836 N N . ARG B 1 226 ? 11.039 -1.691 -11.5 1 96.88 226 ARG B N 1
ATOM 3837 C CA . ARG B 1 226 ? 9.688 -1.973 -11.047 1 96.88 226 ARG B CA 1
ATOM 3838 C C . ARG B 1 226 ? 9.484 -1.521 -9.602 1 96.88 226 ARG B C 1
ATOM 3840 O O . ARG B 1 226 ? 8.547 -1.96 -8.93 1 96.88 226 ARG B O 1
ATOM 3847 N N . ASN B 1 227 ? 10.359 -0.665 -9.125 1 97.38 227 ASN B N 1
ATOM 3848 C CA . ASN B 1 227 ? 10.219 -0.028 -7.82 1 97.38 227 ASN B CA 1
ATOM 3849 C C . ASN B 1 227 ? 10.508 1.469 -7.891 1 97.38 227 ASN B C 1
ATOM 3851 O O . ASN B 1 227 ? 11.328 1.985 -7.141 1 97.38 227 ASN B O 1
ATOM 3855 N N . PRO B 1 228 ? 9.766 2.158 -8.781 1 95.88 228 PRO B N 1
ATOM 3856 C CA . PRO B 1 228 ? 10.062 3.572 -9.008 1 95.88 228 PRO B CA 1
ATOM 3857 C C . PRO B 1 228 ? 9.773 4.445 -7.789 1 95.88 228 PRO B C 1
ATOM 3859 O O . PRO B 1 228 ? 10.273 5.57 -7.699 1 95.88 228 PRO B O 1
ATOM 3862 N N . PHE B 1 229 ? 9.055 3.979 -6.844 1 96.31 229 PHE B N 1
ATOM 3863 C CA . PHE B 1 229 ? 8.68 4.797 -5.695 1 96.31 229 PHE B CA 1
ATOM 3864 C C . PHE B 1 229 ? 9.508 4.422 -4.469 1 96.31 229 PHE B C 1
ATOM 3866 O O . PHE B 1 229 ? 9.164 4.793 -3.346 1 96.31 229 PHE B O 1
ATOM 3873 N N . LYS B 1 230 ? 10.508 3.572 -4.629 1 96.5 230 LYS B N 1
ATOM 3874 C CA . LYS B 1 230 ? 11.516 3.254 -3.621 1 96.5 230 LYS B CA 1
ATOM 3875 C C . LYS B 1 230 ? 10.875 2.648 -2.375 1 96.5 230 LYS B C 1
ATOM 3877 O O . LYS B 1 230 ? 11.188 3.047 -1.252 1 96.5 230 LYS B O 1
ATOM 3882 N N . ARG B 1 231 ? 10.016 1.685 -2.637 1 97.81 231 ARG B N 1
ATOM 3883 C CA . ARG B 1 231 ? 9.383 0.974 -1.529 1 97.81 231 ARG B CA 1
ATOM 3884 C C . ARG B 1 231 ? 10.32 -0.069 -0.938 1 97.81 231 ARG B C 1
ATOM 3886 O O . ARG B 1 231 ? 11.047 -0.748 -1.672 1 97.81 231 ARG B O 1
ATOM 3893 N N . THR B 1 232 ? 10.305 -0.17 0.381 1 97.62 232 THR B N 1
ATOM 3894 C CA . THR B 1 232 ? 11.031 -1.205 1.107 1 97.62 232 THR B CA 1
ATOM 3895 C C . THR B 1 232 ? 10.07 -2.236 1.688 1 97.62 232 THR B C 1
ATOM 3897 O O . THR B 1 232 ? 9.211 -1.9 2.508 1 97.62 232 THR B O 1
ATOM 3900 N N . PRO B 1 233 ? 10.18 -3.506 1.201 1 97.88 233 PRO B N 1
ATOM 3901 C CA . PRO B 1 233 ? 9.352 -4.531 1.837 1 97.88 233 PRO B CA 1
ATOM 3902 C C . PRO B 1 233 ? 9.633 -4.68 3.33 1 97.88 233 PRO B C 1
ATOM 3904 O O . PRO B 1 233 ? 10.797 -4.664 3.746 1 97.88 233 PRO B O 1
ATOM 3907 N N . PRO B 1 234 ? 8.648 -4.824 4.133 1 98.12 234 PRO B N 1
ATOM 3908 C CA . PRO B 1 234 ? 8.812 -4.867 5.59 1 98.12 234 PRO B CA 1
ATOM 3909 C C . PRO B 1 234 ? 9.133 -6.27 6.102 1 98.12 234 PRO B C 1
ATOM 3911 O O . PRO B 1 234 ? 9.297 -6.465 7.312 1 98.12 234 PRO B O 1
ATOM 3914 N N . TYR B 1 235 ? 9.32 -7.195 5.32 1 98.31 235 TYR B N 1
ATOM 3915 C CA . TYR B 1 235 ? 9.172 -8.602 5.676 1 98.31 235 TYR B CA 1
ATOM 3916 C C . TYR B 1 235 ? 10.312 -9.055 6.582 1 98.31 235 TYR B C 1
ATOM 3918 O O . TYR B 1 235 ? 10.148 -9.984 7.375 1 98.31 235 TYR B O 1
ATOM 3926 N N . GLU B 1 236 ? 11.484 -8.422 6.535 1 97.19 236 GLU B N 1
ATOM 3927 C CA . GLU B 1 236 ? 12.539 -8.719 7.5 1 97.19 236 GLU B CA 1
ATOM 3928 C C . GLU B 1 236 ? 12.086 -8.406 8.922 1 97.19 236 GLU B C 1
ATOM 3930 O O . GLU B 1 236 ? 12.547 -9.023 9.883 1 97.19 236 GLU B O 1
ATOM 3935 N N . LEU B 1 237 ? 11.227 -7.426 9.031 1 97.19 237 LEU B N 1
ATOM 3936 C CA . LEU B 1 237 ? 10.695 -7.043 10.336 1 97.19 237 LEU B CA 1
ATOM 3937 C C . LEU B 1 237 ? 9.523 -7.938 10.727 1 97.19 237 LEU B C 1
ATOM 3939 O O . LEU B 1 237 ? 9.438 -8.391 11.875 1 97.19 237 LEU B O 1
ATOM 3943 N N . SER B 1 238 ? 8.648 -8.234 9.773 1 97.56 238 SER B N 1
ATOM 3944 C CA . SER B 1 238 ? 7.375 -8.867 10.102 1 97.56 238 SER B CA 1
ATOM 3945 C C . SER B 1 238 ? 7.496 -10.391 10.094 1 97.56 23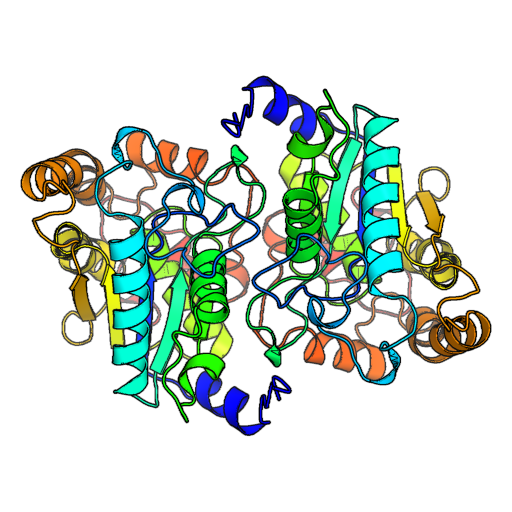8 SER B C 1
ATOM 3947 O O . SER B 1 238 ? 6.684 -11.086 10.703 1 97.56 238 SER B O 1
ATOM 3949 N N . CYS B 1 239 ? 8.453 -10.898 9.367 1 97.88 239 CYS B N 1
ATOM 3950 C CA . CYS B 1 239 ? 8.727 -12.336 9.328 1 97.88 239 CYS B CA 1
ATOM 3951 C C . CYS B 1 239 ? 10.18 -12.625 9.68 1 97.88 239 CYS B C 1
ATOM 3953 O O . CYS B 1 239 ? 10.945 -13.102 8.836 1 97.88 239 CYS B O 1
ATOM 3955 N N . PRO B 1 240 ? 10.5 -12.5 10.891 1 96.88 240 PRO B N 1
ATOM 3956 C CA . PRO B 1 240 ? 11.906 -12.664 11.273 1 96.88 240 PRO B CA 1
ATOM 3957 C C . PRO B 1 240 ? 12.438 -14.062 10.977 1 96.88 240 PRO B C 1
ATOM 3959 O O . PRO B 1 240 ? 13.625 -14.234 10.695 1 96.88 240 PRO B O 1
ATOM 3962 N N . ASP B 1 241 ? 11.609 -15.133 10.984 1 97.5 241 ASP B N 1
ATOM 3963 C CA . ASP B 1 241 ? 12.039 -16.5 10.68 1 97.5 241 ASP B CA 1
ATOM 3964 C C . ASP B 1 241 ? 12.492 -16.625 9.234 1 97.5 241 ASP B C 1
ATOM 3966 O O . ASP B 1 241 ? 13.195 -17.562 8.875 1 97.5 241 ASP B O 1
ATOM 3970 N N . MET B 1 242 ? 12.102 -15.68 8.422 1 97.56 242 MET B N 1
ATOM 3971 C CA . MET B 1 242 ? 12.453 -15.711 7.004 1 97.56 242 MET B CA 1
ATOM 3972 C C . MET B 1 242 ? 13.648 -14.805 6.719 1 97.56 242 MET B C 1
ATOM 3974 O O . MET B 1 242 ? 14.031 -14.617 5.562 1 97.56 242 MET B O 1
ATOM 3978 N N . LYS B 1 243 ? 14.219 -14.234 7.715 1 96.81 243 LYS B N 1
ATOM 3979 C CA . LYS B 1 243 ? 15.258 -13.227 7.535 1 96.81 243 LYS B CA 1
ATOM 3980 C C . LYS B 1 243 ? 16.391 -13.758 6.668 1 96.81 243 LYS B C 1
ATOM 3982 O O . LYS B 1 243 ? 16.828 -13.086 5.73 1 96.81 243 LYS B O 1
ATOM 3987 N N . GLU B 1 244 ? 16.875 -14.977 6.926 1 96.5 244 GLU B N 1
ATOM 3988 C CA . GLU B 1 244 ? 17.969 -15.562 6.152 1 96.5 244 GLU B CA 1
ATOM 3989 C C . GLU B 1 244 ? 17.547 -15.812 4.703 1 96.5 244 GLU B C 1
ATOM 3991 O O . GLU B 1 244 ? 18.328 -15.609 3.779 1 96.5 244 GLU B O 1
ATOM 3996 N N . LEU B 1 245 ? 16.359 -16.219 4.539 1 97.38 245 LEU B N 1
ATOM 3997 C CA . LEU B 1 245 ? 15.836 -16.469 3.201 1 97.38 245 LEU B CA 1
ATOM 3998 C C . LEU B 1 245 ? 15.703 -15.164 2.42 1 97.38 245 LEU B C 1
ATOM 4000 O O . LEU B 1 245 ? 16.094 -15.094 1.252 1 97.38 245 LEU B O 1
ATOM 4004 N N . LEU B 1 246 ? 15.203 -14.148 3.047 1 97.19 246 LEU B N 1
ATOM 4005 C CA . LEU B 1 246 ? 14.93 -12.859 2.42 1 97.19 246 LEU B CA 1
ATOM 4006 C C . LEU B 1 246 ? 16.234 -12.188 1.978 1 97.19 246 LEU B C 1
ATOM 4008 O O . LEU B 1 246 ? 16.234 -11.414 1.019 1 97.19 246 LEU B O 1
ATOM 4012 N N . SER B 1 247 ? 17.297 -12.555 2.654 1 95.19 247 SER B N 1
ATOM 4013 C CA . SER B 1 247 ? 18.578 -11.93 2.336 1 95.19 247 SER B CA 1
ATOM 4014 C C . SER B 1 247 ? 19.5 -12.898 1.606 1 95.19 247 SER B C 1
ATOM 4016 O O . SER B 1 247 ? 20.656 -12.562 1.316 1 95.19 247 SER B O 1
ATOM 4018 N N . TYR B 1 248 ? 19.016 -14.102 1.312 1 96.81 248 TYR B N 1
ATOM 4019 C CA . TYR B 1 248 ? 19.859 -15.125 0.701 1 96.81 248 TYR B CA 1
ATOM 4020 C C . TYR B 1 248 ? 20.156 -14.781 -0.753 1 96.81 248 TYR B C 1
ATOM 4022 O O . TYR B 1 248 ? 19.281 -14.328 -1.486 1 96.81 248 TYR B O 1
ATOM 4030 N N . CYS B 1 249 ? 21.453 -14.875 -1.054 1 93.88 249 CYS B N 1
ATOM 4031 C CA . CYS B 1 249 ? 21.906 -14.578 -2.406 1 93.88 249 CYS B CA 1
ATOM 4032 C C . CYS B 1 249 ? 22.969 -15.578 -2.848 1 93.88 249 CYS B C 1
ATOM 4034 O O . CYS B 1 249 ? 23.875 -15.922 -2.076 1 93.88 249 CYS B O 1
ATOM 4036 N N . GLY B 1 250 ? 22.906 -16.109 -4.066 1 88.69 250 GLY B N 1
ATOM 4037 C CA . GLY B 1 250 ? 23.875 -17.047 -4.617 1 88.69 250 GLY B CA 1
ATOM 4038 C C . GLY B 1 250 ? 23.25 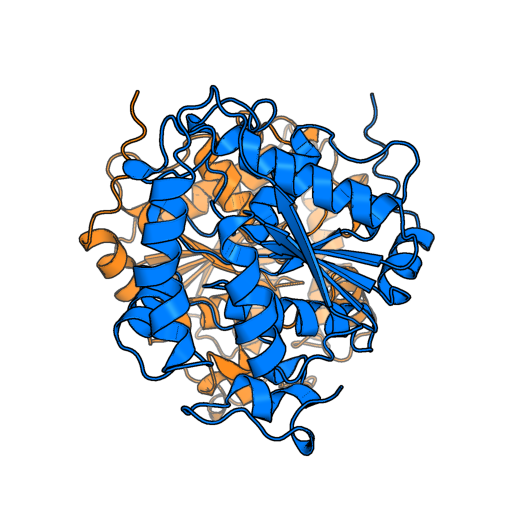-18.031 -5.582 1 88.69 250 GLY B C 1
ATOM 4039 O O . GLY B 1 250 ? 22.031 -18.094 -5.727 1 88.69 250 GLY B O 1
ATOM 4040 N N . PRO B 1 251 ? 24.109 -18.75 -6.223 1 92.56 251 PRO B N 1
ATOM 4041 C CA . PRO B 1 251 ? 23.594 -19.734 -7.18 1 92.56 251 PRO B CA 1
ATOM 4042 C C . PRO B 1 251 ? 23.109 -21.016 -6.508 1 92.56 251 PRO B C 1
ATOM 4044 O O . PRO B 1 251 ? 22.328 -21.766 -7.105 1 92.56 251 PRO B O 1
ATOM 4047 N N . ALA B 1 252 ? 23.547 -21.172 -5.266 1 95.75 252 ALA B N 1
ATOM 4048 C CA . ALA B 1 252 ? 23.125 -22.375 -4.551 1 95.75 252 ALA B CA 1
ATOM 4049 C C . ALA B 1 252 ? 21.766 -22.156 -3.881 1 95.75 252 ALA B C 1
ATOM 4051 O O . ALA B 1 252 ? 21.453 -21.062 -3.412 1 95.75 252 ALA B O 1
ATOM 4052 N N . ILE B 1 253 ? 21.062 -23.219 -3.807 1 97.5 253 ILE B N 1
ATOM 4053 C CA . ILE B 1 253 ? 19.781 -23.188 -3.127 1 97.5 253 ILE B CA 1
ATOM 4054 C C . ILE B 1 253 ? 19.984 -23.109 -1.616 1 97.5 253 ILE B C 1
ATOM 4056 O O . ILE B 1 253 ? 20.844 -23.812 -1.075 1 97.5 253 ILE B O 1
ATOM 4060 N N . ILE B 1 254 ? 19.25 -22.312 -1.001 1 98.12 254 ILE B N 1
ATOM 4061 C CA . ILE B 1 254 ? 19.344 -22.109 0.441 1 98.12 254 ILE B CA 1
ATOM 4062 C C . ILE B 1 254 ? 19.172 -23.438 1.159 1 98.12 254 ILE B C 1
ATOM 4064 O O . ILE B 1 254 ? 18.344 -24.266 0.755 1 98.12 254 ILE B O 1
ATOM 4068 N N . PRO B 1 255 ? 19.906 -23.688 2.25 1 97.5 255 PRO B N 1
ATOM 4069 C CA . PRO B 1 255 ? 19.703 -24.922 3.012 1 97.5 255 PRO B CA 1
ATOM 4070 C C . PRO B 1 255 ? 18.312 -25.016 3.627 1 97.5 255 PRO B C 1
ATOM 4072 O O . PRO B 1 255 ? 17.766 -24 4.07 1 97.5 255 PRO B O 1
ATOM 4075 N N . LYS B 1 256 ? 17.844 -26.234 3.691 1 97.19 256 LYS B N 1
ATOM 4076 C CA . LYS B 1 256 ? 16.516 -26.5 4.234 1 97.19 256 LYS B CA 1
ATOM 4077 C C . LYS B 1 256 ? 16.391 -25.969 5.664 1 97.19 256 LYS B C 1
ATOM 4079 O O . LYS B 1 256 ? 15.32 -25.516 6.078 1 97.19 256 LYS B O 1
ATOM 4084 N N . SER B 1 257 ? 17.469 -25.953 6.438 1 96.62 257 SER B N 1
ATOM 4085 C CA . SER B 1 257 ? 17.469 -25.547 7.84 1 96.62 257 SER B CA 1
ATOM 4086 C C . SER B 1 257 ? 17.297 -24.031 7.973 1 96.62 257 SER B C 1
ATOM 4088 O O . SER B 1 257 ? 17.047 -23.531 9.07 1 96.62 257 SER B O 1
ATOM 4090 N N . LYS B 1 258 ? 17.344 -23.312 6.855 1 96.69 258 LYS B N 1
ATOM 4091 C CA . LYS B 1 258 ? 17.312 -21.844 6.91 1 96.69 258 LYS B CA 1
ATOM 4092 C C . LYS B 1 258 ? 15.961 -21.312 6.461 1 96.69 258 LYS B C 1
ATOM 4094 O O . LYS B 1 258 ? 15.797 -20.094 6.277 1 96.69 258 LYS B O 1
ATOM 4099 N N . VAL B 1 259 ? 15.039 -22.188 6.203 1 97.44 259 VAL B N 1
ATOM 4100 C CA . VAL B 1 259 ? 13.672 -21.781 5.891 1 97.44 259 VAL B CA 1
ATOM 4101 C C . VAL B 1 259 ? 12.727 -22.281 6.977 1 97.44 259 VAL B C 1
ATOM 4103 O O . VAL B 1 259 ? 12.977 -23.328 7.602 1 97.44 259 VAL B O 1
ATOM 4106 N N . PRO B 1 260 ? 11.656 -21.625 7.273 1 96.25 260 PRO B N 1
ATOM 4107 C CA . PRO B 1 260 ? 10.812 -21.953 8.43 1 96.25 260 PRO B CA 1
ATOM 4108 C C . PRO B 1 260 ? 9.891 -23.141 8.18 1 96.25 260 PRO B C 1
ATOM 4110 O O . PRO B 1 260 ? 9.266 -23.641 9.109 1 96.25 260 PRO B O 1
ATOM 4113 N N . TRP B 1 261 ? 9.75 -23.562 6.977 1 95.31 261 TRP B N 1
ATOM 4114 C CA . TRP B 1 261 ? 8.883 -24.688 6.668 1 95.31 261 TRP B CA 1
ATOM 4115 C C . TRP B 1 261 ? 9.695 -25.938 6.309 1 95.31 261 TRP B C 1
ATOM 4117 O O . TRP B 1 261 ? 10.883 -25.828 5.984 1 95.31 261 TRP B O 1
#

pLDDT: mean 92.86, std 12.65, range [20.27, 98.94]

Sequence (522 aa):
MSLIIWFSQNDGNRAANAKHLIIVAGHSVAISGHLEDAGRDETDWYLLPYQKNRGLPAAIVGHINTGLNAAEEDEQSLLIFSGGETRASTGPETEGASYYRVADAMNLWPENSSVRARTISEEFATDSFENLMFSICRFQEITGSYPEKVTVVSFTFKKRRFEELHAQALQWPKQSFSYIGVDPEANTGFNLQEAVVGELENAAKPFEIDPYGCHSQVLQEKRRSRNPFKRTPPYELSCPDMKELLSYCGPAIIPKSKVPWMSLIIWFSQNDGNRAANAKHLIIVAGHSVAISGHLEDAGRDETDWYLLPYQKNRGLPAAIVGHINTGLNAAEEDEQSLLIF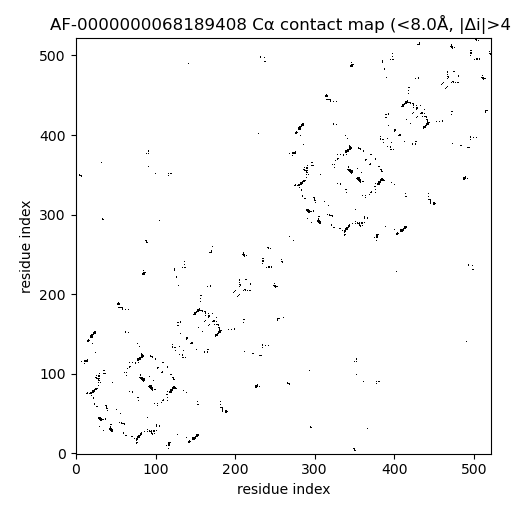SGGETRASTGPETEGASYYRVADAMNLWPENSSVRARTISEEFATDSFENLMFSICRFQEITGSYPEKVTVVSFTFKKRRFEELHAQALQWPKQSFSYIGVDPEANTGFNLQEAVVGELENAAKPFEIDPYGCHSQVLQEKRRSRNPFKRTPPYELSCPDMKELLSYCGPAIIPKSKVPW

InterPro domains:
  IPR055323 Uncharacterized protein C57A10.07/YOR238W [PTHR28110] (15-261)

Secondary structure (DSSP, 8-state):
--------HHHHHHHHT--EEEEEE----B--SB-TTTTT-GGGB---GGGTTTTHHHHHHHHHHHHHHHHHH-TTEEEEEE-----GGG-S--HHHHHHHHHHHTT-SPTT-STGGGEEEE----SHHHHHHHHHHHHHHHHSS--SEEEEEE-GGGHHIIIIIIHHHTT--GGGEEEEE----GGG---HHHHHHHHIIIIIHHHHH-TTSSS-HHHHHHHHHT-TT-----HHHH-GGGHHHHT--SSSPPPGGGS--/--------HHHHHHHHT--EEEEEE----B--SB-TTTTT-GGGB---GGGTTTTHHHHHHHHHHHHHHHHHH-TTEEEEEE-----GGG-S--HHHHHHHHHHHTT-SPTT-STGGGEEEE----SHHHHHHHHHHHHHHHHSS--SEEEEEE-GGGHHIIIIIIHHHTT--GGGEEEEE----GGG---HHHHHHHHIIIIIHHHHH-TTSSS-HHHHHHHHHT-TT-----HHHH-GGGHHHHT--SSSPPPGGGS--

Foldseek 3Di:
DPPPVPPDPVLLVLLQQAQEEEEEEFDWFFQDPAQQVQQPDCNRTDDDPVRPLQSVSVQLVVLLLVLLVVCQVPSRYAYEYEFAQFAPVRPRTTRRVRSLVNCVNNVSHDPPGSRNSRYYYHYQDLDDLCSVVSSQLVSCLSHVDGHQAYEYEEAPLCVCCVQPQSCVLLVHDNVRYYYDHTHDDPPRNHDPVVVNVCCVPQPRVVCLQWSPLPPDPSSVVSSVSRCPVPDDRCSCPSPVLCVCVNPDTDRDRDDPVSHPD/DPPPPPPDPVLLVLLQQAQEEEEEEFDWFQQDPAQQVQQPDCNRTDDDPVRPLQSVSVQLVVLLLVLLVVCQVPSRYAYEYEFAQFAPVRPRTTRRVRSLVNCVNNVSHDPPGSRNSRYYYHYQDLDDLCSVVSSQLVSCLSHVDGHQAYEYEEAPLCVCCVQPQSCVLLVHDNVRYYYDHTHDDPPRNNDVVVVNVCCVPQPRVVCLQWSPLPPDPSSVVSSVSRCPVPDDRCSCPSPVLCVCVNPDTDNDRDDPVSHPD

Solvent-accessible surface area (backbone atoms only — not comparable to full-atom values): 27207 Å² total; per-residue (Å²): 133,78,80,73,69,73,63,50,82,64,34,60,51,44,32,34,63,29,41,31,38,34,36,28,58,48,87,46,32,62,66,46,38,57,28,65,52,38,48,70,40,59,80,24,38,58,63,55,82,90,48,54,76,26,34,50,30,42,27,51,45,47,31,51,50,50,45,52,50,55,34,63,76,34,80,44,28,30,35,31,26,18,15,9,34,43,41,68,67,67,38,73,43,24,13,4,45,30,52,51,49,38,38,58,37,51,60,62,64,66,79,99,53,64,50,68,58,23,40,46,55,34,61,61,26,48,51,73,59,37,30,53,56,53,41,47,44,55,47,23,51,53,36,74,42,72,61,70,31,40,36,38,27,37,51,50,73,48,45,60,43,49,60,65,42,38,34,44,46,63,56,47,60,67,92,36,52,47,73,47,58,48,69,53,60,79,86,36,62,48,52,65,67,60,49,39,53,50,37,43,68,72,44,43,51,55,36,71,61,19,52,60,41,72,74,42,63,70,48,40,51,47,38,54,60,19,34,62,73,52,76,63,73,32,50,63,74,71,31,57,68,40,35,62,53,77,67,50,70,51,71,66,66,66,59,64,89,49,40,83,107,132,80,81,72,67,72,64,50,81,63,33,61,54,43,30,34,63,31,40,32,38,34,36,29,58,49,87,45,32,61,66,46,40,57,27,65,53,38,47,70,41,60,81,25,38,60,64,55,80,90,47,55,77,27,36,50,31,42,26,52,46,47,31,52,49,50,44,52,50,54,34,64,76,33,80,42,25,29,36,29,26,17,14,9,33,44,42,67,67,69,39,72,43,23,13,4,44,29,53,53,48,38,37,58,37,50,60,62,64,67,78,99,52,65,50,68,59,22,38,45,55,32,60,62,26,49,50,72,58,38,32,52,56,52,41,48,45,53,45,23,50,55,36,75,42,72,64,73,29,40,36,40,27,35,51,49,74,48,46,61,45,48,60,67,41,38,33,45,45,61,55,47,59,68,91,38,52,47,73,47,60,46,70,52,59,79,88,35,61,47,52,66,67,60,49,38,52,50,36,43,66,72,43,42,53,55,36,71,62,20,54,59,41,73,74,42,63,70,48,41,49,47,38,54,60,19,35,60,73,52,74,64,75,32,50,62,75,70,30,57,69,39,36,61,54,78,67,51,70,54,70,65,68,65,59,66,89,49,38,85,107

Nearest PDB structures (foldseek):
  8hs6-assembly2_C  TM=5.408E-01  e=3.038E+00  Brucella melitensis bv. 1 str. 16M
  8auj-assembly2_B  TM=2.453E-01  e=1.588E+00  Solanum lycopersicum
  4tkm-assembly1_B  TM=2.129E-01  e=1.497E+00  Sphingomonas sp. A1
  6oha-assembly1_A-2  TM=3.504E-01  e=7.807E+00  Saccharomyces cerevisiae S288C
  8aue-assembly1_A  TM=2.349E-01  e=3.846E+00  Solanum lycopersicum